Protein AF-A0A955TRZ7-F1 (afdb_monomer_lite)

Secondary structure (DSSP, 8-state):
-EEEEEE-SBTTB-TT-EEEES--SS-----STTSSHHHHHHHHH-GGG-TT-EEEEGGG-PPPP---SHHHHHHHS-S----TT----GGGHHHHHHHHHHHHHHHHHHHHHHHHHHHHH-TTSS-HHHHHHHHHHHHHHHHHHHHHHTTGGGGGGGTTTTT-HHHHHHHHHHHHHH--PPP--HHHHHHHHHHHHS----PPPPPP----HHHHHHTT-GGGTS-----SSSTTHHHHHHHT-HHHHHHHHHHHHHTTSB-TTT-PBPPHHHHHHHHHHS-HHHHHHHHHHHHHHHHHHHHHHHHHHHHTSHHHHT-TTS-HHHHHHHHHHHHHHHHHHHHHHHHHHH-TTS-------HHHHHHHHHHHHHHHHHHHHHHHHHHHHHHHHHHHHHHHHHHHHHHTHHHHHHHHHHHHHHHHHHHHHHHHHHHHHHHHHHHHHHHHHHHHHHT--HHHHHHHHHHHHHTT--S-------SS-----------------------

Structure (mmCIF, N/CA/C/O backbone):
data_AF-A0A955TRZ7-F1
#
_entry.id   AF-A0A955TRZ7-F1
#
loop_
_atom_site.group_PDB
_atom_site.id
_atom_site.type_symbol
_atom_site.label_atom_id
_atom_site.label_alt_id
_atom_site.label_comp_id
_atom_site.label_asym_id
_atom_site.label_entity_id
_atom_site.label_seq_id
_atom_site.pdbx_PDB_ins_code
_atom_site.Cartn_x
_atom_site.Cartn_y
_atom_site.Cartn_z
_atom_site.occupancy
_atom_site.B_iso_or_equiv
_atom_site.auth_seq_id
_atom_site.auth_comp_id
_atom_site.auth_asym_id
_atom_site.auth_atom_id
_atom_site.pdbx_PDB_model_num
ATOM 1 N N . MET A 1 1 ? -66.554 44.560 77.659 1.00 81.31 1 MET A N 1
ATOM 2 C CA . MET A 1 1 ? -65.644 44.324 78.811 1.00 81.31 1 MET A CA 1
ATOM 3 C C . MET A 1 1 ? -66.049 43.013 79.473 1.00 81.31 1 MET A C 1
ATOM 5 O O . MET A 1 1 ? -67.220 42.679 79.379 1.00 81.31 1 MET A O 1
ATOM 9 N N . ILE A 1 2 ? -65.137 42.260 80.090 1.00 87.06 2 ILE A N 1
ATOM 10 C CA . ILE A 1 2 ? -65.492 41.028 80.819 1.00 87.06 2 ILE A CA 1
ATOM 11 C C . ILE A 1 2 ? -66.066 41.406 82.191 1.00 87.06 2 ILE A C 1
ATOM 13 O O . ILE A 1 2 ? -65.431 42.160 82.923 1.00 87.06 2 ILE A O 1
ATOM 17 N N . GLU A 1 3 ? -67.240 40.884 82.539 1.00 87.19 3 GLU A N 1
ATOM 18 C CA . GLU A 1 3 ? -67.910 41.137 83.825 1.00 87.19 3 GLU A CA 1
ATOM 19 C C . GLU A 1 3 ? -67.638 40.033 84.849 1.00 87.19 3 GLU A C 1
ATOM 21 O O . GLU A 1 3 ? -67.460 40.303 86.043 1.00 87.19 3 GLU A O 1
ATOM 26 N N . ALA A 1 4 ? -67.586 38.784 84.385 1.00 89.44 4 ALA A N 1
ATOM 27 C CA . ALA A 1 4 ? -67.310 37.632 85.226 1.00 89.44 4 ALA A CA 1
ATOM 28 C C . ALA A 1 4 ? -66.632 36.504 84.445 1.00 89.44 4 ALA A C 1
ATOM 30 O O . ALA A 1 4 ? -66.808 36.368 83.236 1.00 89.44 4 ALA A O 1
ATOM 31 N N . ILE A 1 5 ? -65.878 35.676 85.162 1.00 90.94 5 ILE A N 1
ATOM 32 C CA . ILE A 1 5 ? -65.254 34.460 84.645 1.00 90.94 5 ILE A CA 1
ATOM 33 C C . ILE A 1 5 ? -65.573 33.331 85.622 1.00 90.94 5 ILE A C 1
ATOM 35 O O . ILE A 1 5 ? -65.234 33.406 86.806 1.00 90.94 5 ILE A O 1
ATOM 39 N N . HIS A 1 6 ? -66.243 32.296 85.134 1.00 91.06 6 HIS A N 1
ATOM 40 C CA . HIS A 1 6 ? -66.480 31.053 85.850 1.00 91.06 6 HIS A CA 1
ATOM 41 C C . HIS A 1 6 ? -65.476 29.997 85.389 1.00 91.06 6 HIS A C 1
ATOM 43 O O . HIS A 1 6 ? -65.303 29.790 84.190 1.00 91.06 6 HIS A O 1
ATOM 49 N N . LEU A 1 7 ? -64.802 29.366 86.348 1.00 90.56 7 LEU A N 1
ATOM 50 C CA . LEU A 1 7 ? -63.746 28.384 86.119 1.00 90.56 7 LEU A CA 1
ATOM 51 C C . LEU A 1 7 ? -64.079 27.120 86.905 1.00 90.56 7 LEU A C 1
ATOM 53 O O . LEU A 1 7 ? -64.078 27.164 88.136 1.00 90.56 7 LEU A O 1
ATOM 57 N N . ALA A 1 8 ? -64.338 26.012 86.221 1.00 89.62 8 ALA A N 1
ATOM 58 C CA . ALA A 1 8 ? -64.601 24.714 86.833 1.00 89.62 8 ALA A CA 1
ATOM 59 C C . ALA A 1 8 ? -63.941 23.598 86.016 1.00 89.62 8 ALA A C 1
ATOM 61 O O . ALA A 1 8 ? -63.762 23.741 84.809 1.00 89.62 8 ALA A O 1
ATOM 62 N N . ASN A 1 9 ? -63.567 22.510 86.699 1.00 86.06 9 ASN A N 1
ATOM 63 C CA . ASN A 1 9 ? -62.976 21.297 86.111 1.00 86.06 9 ASN A CA 1
ATOM 64 C C . ASN A 1 9 ? -61.745 21.515 85.208 1.00 86.06 9 ASN A C 1
ATOM 66 O O . ASN A 1 9 ? -61.459 20.682 84.354 1.00 86.06 9 ASN A O 1
ATOM 70 N N . GLU A 1 10 ? -60.981 22.591 85.413 1.00 83.88 10 GLU A N 1
ATOM 71 C CA . GLU A 1 10 ? -59.837 22.925 84.564 1.00 83.88 10 GLU A CA 1
ATOM 72 C C . GLU A 1 10 ? -58.626 23.376 85.396 1.00 83.88 10 GLU A C 1
ATOM 74 O O . GLU A 1 10 ? -58.708 24.264 86.252 1.00 83.88 10 GLU A O 1
ATOM 79 N N . GLY A 1 11 ? -57.465 22.770 85.135 1.00 83.44 11 GLY A N 1
ATOM 80 C CA . GLY A 1 11 ? -56.214 23.037 85.843 1.00 83.44 11 GLY A CA 1
ATOM 81 C C . GLY A 1 11 ? -56.328 22.933 87.371 1.00 83.44 11 GLY A C 1
ATOM 82 O O . GLY A 1 11 ? -56.433 21.846 87.929 1.00 83.44 11 GLY A O 1
ATOM 83 N N . ALA A 1 12 ? -56.245 24.081 88.053 1.00 81.00 12 ALA A N 1
ATOM 84 C CA . ALA A 1 12 ? -56.299 24.181 89.516 1.00 81.00 12 ALA A CA 1
ATOM 85 C C . ALA A 1 12 ? -57.726 24.362 90.078 1.00 81.00 12 ALA A C 1
ATOM 87 O O . ALA A 1 12 ? -57.891 24.476 91.294 1.00 81.00 12 ALA A O 1
ATOM 88 N N . TYR A 1 13 ? -58.749 24.426 89.219 1.00 87.56 13 TYR A N 1
ATOM 89 C CA . TYR A 1 13 ? -60.141 24.669 89.601 1.00 87.56 13 TYR A CA 1
ATOM 90 C C . TYR A 1 13 ? -60.931 23.354 89.627 1.00 87.56 13 TYR A C 1
ATOM 92 O O . TYR A 1 13 ? -60.961 22.619 88.644 1.00 87.56 13 TYR A O 1
ATOM 100 N N . ASN A 1 14 ? -61.566 23.045 90.762 1.00 85.38 14 ASN A N 1
ATOM 101 C CA . ASN A 1 14 ? -62.320 21.801 90.961 1.00 85.38 14 ASN A CA 1
ATOM 102 C C . ASN A 1 14 ? -63.777 21.903 90.462 1.00 85.38 14 ASN A C 1
ATOM 104 O O . ASN A 1 14 ? -64.226 22.960 90.020 1.00 85.38 14 ASN A O 1
ATOM 108 N N . ALA A 1 15 ? -64.536 20.811 90.598 1.00 83.38 15 ALA A N 1
ATOM 109 C CA . ALA A 1 15 ? -65.931 20.715 90.157 1.00 83.38 15 ALA A CA 1
ATOM 110 C C . ALA A 1 15 ? -66.912 21.661 90.867 1.00 83.38 15 ALA A C 1
ATOM 112 O O . ALA A 1 15 ? -67.995 21.909 90.348 1.00 83.38 15 ALA A O 1
ATOM 113 N N . LYS A 1 16 ? -66.565 22.207 92.044 1.00 82.94 16 LYS A N 1
ATOM 114 C CA . LYS A 1 16 ? -67.412 23.228 92.688 1.00 82.94 16 LYS A CA 1
ATOM 115 C C . LYS A 1 16 ? -67.380 24.554 91.923 1.00 82.94 16 LYS A C 1
ATOM 117 O O . LYS A 1 16 ? -68.315 25.338 92.049 1.00 82.94 16 LYS A O 1
ATOM 122 N N . GLY A 1 17 ? -66.320 24.779 91.147 1.00 83.81 17 GLY A N 1
ATOM 123 C CA . GLY A 1 17 ? -66.108 25.980 90.360 1.00 83.81 17 GLY A CA 1
ATOM 124 C C . GLY A 1 17 ? -65.760 27.212 91.199 1.00 83.81 17 GLY A C 1
ATOM 125 O O . GLY A 1 17 ? -66.157 27.362 92.355 1.00 83.81 17 GLY A O 1
ATOM 126 N N . THR A 1 18 ? -65.021 28.132 90.590 1.00 88.69 18 THR A N 1
ATOM 127 C CA . THR A 1 18 ? -64.683 29.440 91.157 1.00 88.69 18 THR A CA 1
ATOM 128 C C . THR A 1 18 ? -65.186 30.528 90.223 1.00 88.69 18 THR A C 1
ATOM 130 O O . THR A 1 18 ? -64.963 30.476 89.015 1.00 88.69 18 THR A O 1
ATOM 133 N N . ARG A 1 19 ? -65.858 31.543 90.777 1.00 89.06 19 ARG A N 1
ATOM 134 C CA . ARG A 1 19 ? -66.384 32.676 90.007 1.00 89.06 19 ARG A CA 1
ATOM 135 C C . ARG A 1 19 ? -65.645 33.968 90.344 1.00 89.06 19 ARG A C 1
ATOM 137 O O . ARG A 1 19 ? -65.850 34.554 91.406 1.00 89.06 19 ARG A O 1
ATOM 144 N N . LEU A 1 20 ? -64.837 34.440 89.402 1.00 89.38 20 LEU A N 1
ATOM 145 C CA . LEU A 1 20 ? -64.267 35.785 89.403 1.00 89.38 20 LEU A CA 1
ATOM 146 C C . LEU A 1 20 ? -65.355 36.758 88.936 1.00 89.38 20 LEU A C 1
ATOM 148 O O . LEU A 1 20 ? -65.874 36.612 87.835 1.00 89.38 20 LEU A O 1
ATOM 152 N N . HIS A 1 21 ? -65.734 37.719 89.770 1.00 89.00 21 HIS A N 1
ATOM 153 C CA . HIS A 1 21 ? -66.773 38.709 89.477 1.00 89.00 21 HIS A CA 1
ATOM 154 C C . HIS A 1 21 ? -66.345 40.088 89.992 1.00 89.00 21 HIS A C 1
ATOM 156 O O . HIS A 1 21 ? -65.416 40.186 90.793 1.00 89.00 21 HIS A O 1
ATOM 162 N N . GLY A 1 22 ? -67.003 41.153 89.524 1.00 85.12 22 GLY A N 1
ATOM 163 C CA . GLY A 1 22 ? -66.659 42.528 89.911 1.00 85.12 22 GLY A CA 1
ATOM 164 C C . GLY A 1 22 ? -65.375 43.048 89.254 1.00 85.12 22 GLY A C 1
ATOM 165 O O . GLY A 1 22 ? -64.646 43.837 89.857 1.00 85.12 22 GLY A O 1
ATOM 166 N N . LEU A 1 23 ? -65.080 42.583 88.036 1.00 87.94 23 LEU A N 1
ATOM 167 C CA . LEU A 1 23 ? -63.888 42.966 87.281 1.00 87.94 23 LEU A CA 1
ATOM 168 C C . LEU A 1 23 ? -63.947 44.439 86.847 1.00 87.94 23 LEU A C 1
ATOM 170 O O . LEU A 1 23 ? -64.990 44.946 86.437 1.00 87.94 23 LEU A O 1
ATOM 174 N N . LYS A 1 24 ? -62.803 45.126 86.923 1.00 87.00 24 LYS A N 1
ATOM 175 C CA . LYS A 1 24 ? -62.615 46.506 86.444 1.00 87.00 24 LYS A CA 1
ATOM 176 C C . LYS A 1 24 ? -61.872 46.519 85.103 1.00 87.00 24 LYS A C 1
ATOM 178 O O . LYS A 1 24 ? -61.485 45.473 84.594 1.00 87.00 24 LYS A O 1
ATOM 183 N N . ALA A 1 25 ? -61.620 47.700 84.534 1.00 83.75 25 ALA A N 1
ATOM 184 C CA . ALA A 1 25 ? -60.818 47.832 83.311 1.00 83.75 25 ALA A CA 1
ATOM 185 C C . ALA A 1 25 ? -59.393 47.262 83.453 1.00 83.75 25 ALA A C 1
ATOM 187 O O . ALA A 1 25 ? -58.840 46.731 82.495 1.00 83.75 25 ALA A O 1
ATOM 188 N N . LEU A 1 26 ? -58.824 47.340 84.660 1.00 85.62 26 LEU A N 1
ATOM 189 C CA . LEU A 1 26 ? -57.527 46.775 85.009 1.00 85.62 26 LEU A CA 1
ATOM 190 C C . LEU A 1 26 ? -57.687 45.882 86.238 1.00 85.62 26 LEU A C 1
ATOM 192 O O . LEU A 1 26 ? -58.174 46.333 87.275 1.00 85.62 26 LEU A O 1
ATOM 196 N N . ASN A 1 27 ? -57.265 44.625 86.116 1.00 86.69 27 ASN A N 1
ATOM 197 C CA . ASN A 1 27 ? -57.320 43.643 87.194 1.00 86.69 27 ASN A CA 1
ATOM 198 C C . ASN A 1 27 ? -55.944 43.011 87.371 1.00 86.69 27 ASN A C 1
ATOM 200 O O . ASN A 1 27 ? -55.302 42.628 86.394 1.00 86.69 27 ASN A O 1
ATOM 204 N N . PHE A 1 28 ? -55.525 42.855 88.622 1.00 88.12 28 PHE A N 1
ATOM 205 C CA . PHE A 1 28 ? -54.310 42.132 88.974 1.00 88.12 28 PHE A CA 1
ATOM 206 C C . PHE A 1 28 ? -54.700 40.807 89.623 1.00 88.12 28 PHE A C 1
ATOM 208 O O . PHE A 1 28 ? -55.299 40.791 90.696 1.00 88.12 28 PHE A O 1
ATOM 215 N N . VAL A 1 29 ? -54.361 39.696 88.971 1.00 85.50 29 VAL A N 1
ATOM 216 C CA . VAL A 1 29 ? -54.586 38.342 89.492 1.00 85.50 29 VAL A CA 1
ATOM 217 C C . VAL A 1 29 ? -53.232 37.741 89.846 1.00 85.50 29 VAL A C 1
ATOM 219 O O . VAL A 1 29 ? -52.403 37.496 88.971 1.00 85.50 29 VAL A O 1
ATOM 222 N N . PHE A 1 30 ? -52.993 37.506 91.133 1.00 86.06 30 PHE A N 1
ATOM 223 C CA . PHE A 1 30 ? -51.729 36.979 91.643 1.00 86.06 30 PHE A CA 1
ATOM 224 C C . PHE A 1 30 ? -51.965 35.776 92.560 1.00 86.06 30 PHE A C 1
ATOM 226 O O . PHE A 1 30 ? -53.050 35.569 93.091 1.00 86.06 30 PHE A O 1
ATOM 233 N N . GLY A 1 31 ? -50.936 34.948 92.708 1.00 84.62 31 GLY A N 1
ATOM 234 C CA . GLY A 1 31 ? -50.974 33.719 93.496 1.00 84.62 31 GLY A CA 1
ATOM 235 C C . GLY A 1 31 ? -49.700 32.898 93.288 1.00 84.62 31 GLY A C 1
ATOM 236 O O . GLY A 1 31 ? -48.932 33.205 92.368 1.00 84.62 31 GLY A O 1
ATOM 237 N N . PRO A 1 32 ? -49.452 31.858 94.097 1.00 86.31 32 PRO A N 1
ATOM 238 C CA . PRO A 1 32 ? -48.272 31.001 93.968 1.00 86.31 32 PRO A CA 1
ATOM 239 C C . PRO A 1 32 ? -48.254 30.205 92.651 1.00 86.31 32 PRO A C 1
ATOM 241 O O . PRO A 1 32 ? -49.242 30.137 91.913 1.00 86.31 32 PRO A O 1
ATOM 244 N N . ASN A 1 33 ? -47.112 29.610 92.304 1.00 80.69 33 ASN A N 1
ATOM 245 C CA . ASN A 1 33 ? -47.030 28.716 91.145 1.00 80.69 33 ASN A CA 1
ATOM 246 C C . ASN A 1 33 ? -47.995 27.536 91.323 1.00 80.69 33 ASN A C 1
ATOM 248 O O . ASN A 1 33 ? -48.116 26.992 92.414 1.00 80.69 33 ASN A O 1
ATOM 252 N N . GLY A 1 34 ? -48.728 27.188 90.264 1.00 78.75 34 GLY A N 1
ATOM 253 C CA . GLY A 1 34 ? -49.796 26.183 90.330 1.00 78.75 34 GLY A CA 1
ATOM 254 C C . GLY A 1 34 ? -51.172 26.720 90.743 1.00 78.75 34 GLY A C 1
ATOM 255 O O . GLY A 1 34 ? -52.147 25.996 90.622 1.00 78.75 34 GLY A O 1
ATOM 256 N N . SER A 1 35 ? -51.309 27.999 91.118 1.00 82.88 35 SER A N 1
ATOM 257 C CA . SER A 1 35 ? -52.602 28.591 91.514 1.00 82.88 35 SER A CA 1
ATOM 258 C C . SER A 1 35 ? -53.610 28.819 90.369 1.00 82.88 35 SER A C 1
ATOM 260 O O . SER A 1 35 ? -54.601 29.512 90.569 1.00 82.88 35 SER A O 1
ATOM 262 N N . GLY A 1 36 ? -53.332 28.348 89.149 1.00 84.88 36 GLY A N 1
ATOM 263 C CA . GLY A 1 36 ? -54.246 28.488 88.004 1.00 84.88 36 GLY A CA 1
ATOM 264 C C . GLY A 1 36 ? -54.185 29.809 87.220 1.00 84.88 36 GLY A C 1
ATOM 265 O O . GLY A 1 36 ? -54.995 30.003 86.324 1.00 84.88 36 GLY A O 1
ATOM 266 N N . LYS A 1 37 ? -53.218 30.711 87.461 1.00 88.75 37 LYS A N 1
ATOM 267 C CA . LYS A 1 37 ? -53.125 32.012 86.740 1.00 88.75 37 LYS A CA 1
ATOM 268 C C . LYS A 1 37 ? -53.103 31.872 85.211 1.00 88.75 37 LYS A C 1
ATOM 270 O O . LYS A 1 37 ? -53.820 32.574 84.510 1.00 88.75 37 LYS A O 1
ATOM 275 N N . THR A 1 38 ? -52.280 30.959 84.693 1.00 85.81 38 THR A N 1
ATOM 276 C CA . THR A 1 38 ? -52.197 30.688 83.248 1.00 85.81 38 THR A CA 1
ATOM 277 C C . THR A 1 38 ? -53.470 30.027 82.727 1.00 85.81 38 THR A C 1
ATOM 279 O O . THR A 1 38 ? -53.844 30.241 81.583 1.00 85.81 38 THR A O 1
ATOM 282 N N . THR A 1 39 ? -54.168 29.259 83.563 1.00 87.62 39 THR A N 1
ATOM 283 C CA . THR A 1 39 ? -55.463 28.671 83.211 1.00 87.62 39 THR A CA 1
ATOM 284 C C . THR A 1 39 ? -56.506 29.756 82.968 1.00 87.62 39 THR A C 1
ATOM 286 O O . THR A 1 39 ? -57.205 29.693 81.965 1.00 87.62 39 THR A O 1
ATOM 289 N N . VAL A 1 40 ? -56.541 30.806 83.800 1.00 88.75 40 VAL A N 1
ATOM 290 C CA . VAL A 1 40 ? -57.422 31.965 83.567 1.00 88.75 40 VAL A CA 1
ATOM 291 C C . VAL A 1 40 ? -57.167 32.571 82.188 1.00 88.75 40 VAL A C 1
ATOM 293 O O . VAL A 1 40 ? -58.110 32.803 81.438 1.00 88.75 40 VAL A O 1
ATOM 296 N N . SER A 1 41 ? -55.900 32.798 81.824 1.00 89.50 41 SER A N 1
ATOM 297 C CA . SER A 1 41 ? -55.583 33.395 80.524 1.00 89.50 41 SER A CA 1
ATOM 298 C C . SER A 1 41 ? -55.912 32.473 79.348 1.00 89.50 41 SER A C 1
ATOM 300 O O . SER A 1 41 ? -56.385 32.962 78.332 1.00 89.50 41 SER A O 1
ATOM 302 N N . ARG A 1 42 ? -55.752 31.153 79.494 1.00 89.19 42 ARG A N 1
ATOM 303 C CA . ARG A 1 42 ? -56.148 30.159 78.479 1.00 89.19 42 ARG A CA 1
ATOM 304 C C . ARG A 1 42 ? -57.657 30.084 78.261 1.00 89.19 42 ARG A C 1
ATOM 306 O O . ARG A 1 42 ? -58.096 30.020 77.120 1.00 89.19 42 ARG A O 1
ATOM 313 N N . VAL A 1 43 ? -58.439 30.124 79.338 1.00 88.25 43 VAL A N 1
ATOM 314 C CA . VAL A 1 43 ? -59.907 30.139 79.254 1.00 88.25 43 VAL A CA 1
ATOM 315 C C . VAL A 1 43 ? -60.398 31.428 78.593 1.00 88.25 43 VAL A C 1
ATOM 317 O O . VAL A 1 43 ? -61.344 31.388 77.816 1.00 88.25 43 VAL A O 1
ATOM 320 N N . ILE A 1 44 ? -59.739 32.566 78.847 1.00 88.12 44 ILE A N 1
ATOM 321 C CA . ILE A 1 44 ? -60.043 33.825 78.147 1.00 88.12 44 ILE A CA 1
ATOM 322 C C . ILE A 1 44 ? -59.681 33.736 76.656 1.00 88.12 44 ILE A C 1
ATOM 324 O O . ILE A 1 44 ? -60.425 34.260 75.834 1.00 88.12 44 ILE A O 1
ATOM 328 N N . ASP A 1 45 ? -58.562 33.095 76.306 1.00 86.56 45 ASP A N 1
ATOM 329 C CA . ASP A 1 45 ? -58.092 32.975 74.917 1.00 86.56 45 ASP A CA 1
ATOM 330 C C . ASP A 1 45 ? -58.991 32.074 74.053 1.00 86.56 45 ASP A C 1
ATOM 332 O O . ASP A 1 45 ? -59.141 32.311 72.859 1.00 86.56 45 ASP A O 1
ATOM 336 N N . GLY A 1 46 ? -59.612 31.052 74.653 1.00 82.94 46 GLY A N 1
ATOM 337 C CA . GLY A 1 46 ? -60.405 30.063 73.923 1.00 82.94 46 GLY A CA 1
ATOM 338 C C . GLY A 1 46 ? -61.455 29.373 74.783 1.00 82.94 46 GLY A C 1
ATOM 339 O O . GLY A 1 46 ? -61.372 28.165 74.992 1.00 82.94 46 GLY A O 1
ATOM 340 N N . VAL A 1 47 ? -62.448 30.127 75.269 1.00 80.25 47 VAL A N 1
ATOM 341 C CA . VAL A 1 47 ? -63.511 29.627 76.168 1.00 80.25 47 VAL A CA 1
ATOM 342 C C . VAL A 1 47 ? -64.245 28.400 75.615 1.00 80.25 47 VAL A C 1
ATOM 344 O O . VAL A 1 47 ? -64.601 27.510 76.376 1.00 80.25 47 VAL A O 1
ATOM 347 N N . GLU A 1 48 ? -64.400 28.300 74.293 1.00 79.44 48 GLU A N 1
ATOM 348 C CA . GLU A 1 48 ? -65.070 27.178 73.618 1.00 79.44 48 GLU A CA 1
ATOM 349 C C . GLU A 1 48 ? -64.387 25.826 73.866 1.00 79.44 48 GLU A C 1
ATOM 351 O O . GLU A 1 48 ? -65.035 24.784 73.822 1.00 79.44 48 GLU A O 1
ATOM 356 N N . SER A 1 49 ? -63.083 25.831 74.157 1.00 84.19 49 SER A N 1
ATOM 357 C CA . SER A 1 49 ? -62.324 24.616 74.470 1.00 84.19 49 SER A CA 1
ATOM 358 C C . SER A 1 49 ? -62.512 24.133 75.914 1.00 84.19 49 SER A C 1
ATOM 360 O O . SER A 1 49 ? -61.989 23.079 76.265 1.00 84.19 49 SER A O 1
ATOM 362 N N . TYR A 1 50 ? -63.246 24.878 76.748 1.00 86.94 50 TYR A N 1
ATOM 363 C CA . TYR A 1 50 ? -63.429 24.601 78.175 1.00 86.94 50 TYR A CA 1
ATOM 364 C C . TYR A 1 50 ? -64.930 24.571 78.525 1.00 86.94 50 TYR A C 1
ATOM 366 O O . TYR A 1 50 ? -65.472 25.585 78.964 1.00 86.94 50 TYR A O 1
ATOM 374 N N . PRO A 1 51 ? -65.614 23.421 78.355 1.00 84.38 51 PRO A N 1
ATOM 375 C CA . PRO A 1 51 ? -67.080 23.322 78.429 1.00 84.38 51 PRO A CA 1
ATOM 376 C C . PRO A 1 51 ? -67.686 23.727 79.778 1.00 84.38 51 PRO A C 1
ATOM 378 O O . PRO A 1 51 ? -68.786 24.270 79.825 1.00 84.38 51 PRO A O 1
ATOM 381 N N . ASP A 1 52 ? -66.955 23.481 80.868 1.00 87.06 52 ASP A N 1
ATOM 382 C CA . ASP A 1 52 ? -67.383 23.788 82.238 1.00 87.06 52 ASP A CA 1
ATOM 383 C C . ASP A 1 52 ? -66.980 25.210 82.683 1.00 87.06 52 ASP A C 1
ATOM 385 O O . ASP A 1 52 ? -67.245 25.628 83.812 1.00 87.06 52 ASP A O 1
ATOM 389 N N . CYS A 1 53 ? -66.320 25.973 81.807 1.00 89.06 53 CYS A N 1
ATOM 390 C CA . CYS A 1 53 ? -65.905 27.348 82.059 1.00 89.06 53 CYS A CA 1
ATOM 391 C C . CYS A 1 53 ? -66.758 28.334 81.252 1.00 89.06 53 CYS A C 1
ATOM 393 O O . CYS A 1 53 ? -67.225 28.045 80.155 1.00 89.06 53 CYS A O 1
ATOM 395 N N . GLN A 1 54 ? -66.940 29.545 81.779 1.00 88.06 54 GLN A N 1
ATOM 396 C CA . GLN A 1 54 ? -67.744 30.570 81.116 1.00 88.06 54 GLN A CA 1
ATOM 397 C C . GLN A 1 54 ? -67.135 31.958 81.297 1.00 88.06 54 GLN A C 1
ATOM 399 O O . GLN A 1 54 ? -66.793 32.357 82.409 1.00 88.06 54 GLN A O 1
ATOM 404 N N . VAL A 1 55 ? -67.057 32.729 80.212 1.00 89.00 55 VAL A N 1
ATOM 405 C CA . VAL A 1 55 ? -66.671 34.146 80.240 1.00 89.00 55 VAL A CA 1
ATOM 406 C C . VAL A 1 55 ? -67.909 34.988 79.949 1.00 89.00 55 VAL A C 1
ATOM 408 O O . VAL A 1 55 ? -68.498 34.897 78.874 1.00 89.00 55 VAL A O 1
ATOM 411 N N . THR A 1 56 ? -68.323 35.803 80.915 1.00 87.44 56 THR A N 1
ATOM 412 C CA . THR A 1 56 ? -69.477 36.697 80.785 1.00 87.44 56 THR A CA 1
ATOM 413 C C . THR A 1 56 ? -69.013 38.078 80.339 1.00 87.44 56 THR A C 1
ATOM 415 O O . THR A 1 56 ? -68.207 38.720 81.016 1.00 87.44 56 THR A O 1
ATOM 418 N N . TRP A 1 57 ? -69.539 38.548 79.210 1.00 86.75 57 TRP A N 1
ATOM 419 C CA . TRP A 1 57 ? -69.215 39.845 78.618 1.00 86.75 57 TRP A CA 1
ATOM 420 C C . TRP A 1 57 ? -70.326 40.866 78.862 1.00 86.75 57 TRP A C 1
ATOM 422 O O . TRP A 1 57 ? -71.507 40.547 78.735 1.00 86.75 57 TRP A O 1
ATOM 432 N N . ALA A 1 58 ? -69.939 42.111 79.137 1.00 80.12 58 ALA A N 1
ATOM 433 C CA . ALA A 1 58 ? -70.853 43.240 79.256 1.00 80.12 58 ALA A CA 1
ATOM 434 C C . ALA A 1 58 ? -71.668 43.407 77.969 1.00 80.12 58 ALA A C 1
ATOM 436 O O . ALA A 1 58 ? -71.100 43.546 76.883 1.00 80.12 58 ALA A O 1
ATOM 437 N N . GLY A 1 59 ? -72.995 43.378 78.098 1.00 75.81 59 GLY A N 1
ATOM 438 C CA . GLY A 1 59 ? -73.921 43.460 76.965 1.00 75.81 59 GLY A CA 1
ATOM 439 C C . GLY A 1 59 ? -73.951 42.219 76.064 1.00 75.81 59 GLY A C 1
ATOM 440 O O . GLY A 1 59 ? -74.487 42.299 74.966 1.00 75.81 59 GLY A O 1
ATOM 441 N N . GLY A 1 60 ? -73.369 41.090 76.492 1.00 75.62 60 GLY A N 1
ATOM 442 C CA . GLY A 1 60 ? -73.425 39.814 75.768 1.00 75.62 60 GLY A CA 1
ATOM 443 C C . GLY A 1 60 ? -72.543 39.718 74.519 1.00 75.62 60 GLY A C 1
ATOM 444 O O . GLY A 1 60 ? -72.548 38.677 73.873 1.00 75.62 60 GLY A O 1
ATOM 445 N N . ASN A 1 61 ? -71.765 40.757 74.197 1.00 77.81 61 ASN A N 1
ATOM 446 C CA . ASN A 1 61 ? -70.913 40.801 73.007 1.00 77.81 61 ASN A CA 1
ATOM 447 C C . ASN A 1 61 ? -69.442 40.533 73.375 1.00 77.81 61 ASN A C 1
ATOM 449 O O . ASN A 1 61 ? -68.824 41.375 74.043 1.00 77.81 61 ASN A O 1
ATOM 453 N N . PRO A 1 62 ? -68.857 39.397 72.946 1.00 80.50 62 PRO A N 1
ATOM 454 C CA . PRO A 1 62 ? -67.427 39.150 73.083 1.00 80.50 62 PRO A CA 1
ATOM 455 C C . PRO A 1 62 ? -66.605 40.228 72.371 1.00 80.50 62 PRO A C 1
ATOM 457 O O . PRO A 1 62 ? -66.928 40.634 71.256 1.00 80.50 62 PRO A O 1
ATOM 460 N N . LEU A 1 63 ? -65.538 40.695 73.019 1.00 81.12 63 LEU A N 1
ATOM 461 C CA . LEU A 1 63 ? -64.541 41.560 72.384 1.00 81.12 63 LEU A CA 1
ATOM 462 C C . LEU A 1 63 ? -63.344 40.722 71.945 1.00 81.12 63 LEU A C 1
ATOM 464 O O . LEU A 1 63 ? -63.114 39.642 72.485 1.00 81.12 63 LEU A O 1
ATOM 468 N N . GLU A 1 64 ? -62.551 41.249 71.012 1.00 80.25 64 GLU A N 1
ATOM 469 C CA . GLU A 1 64 ? -61.297 40.616 70.613 1.00 80.25 64 GLU A CA 1
ATOM 470 C C . GLU A 1 64 ? -60.376 40.422 71.830 1.00 80.25 64 GLU A C 1
ATOM 472 O O . GLU A 1 64 ? -59.960 41.378 72.493 1.00 80.25 64 GLU A O 1
ATOM 477 N N . THR A 1 65 ? -60.059 39.165 72.126 1.00 81.75 65 THR A N 1
ATOM 478 C CA . THR A 1 65 ? -59.171 38.769 73.215 1.00 81.75 65 THR A CA 1
ATOM 479 C C . THR A 1 65 ? -57.736 38.697 72.716 1.00 81.75 65 THR A C 1
ATOM 481 O O . THR A 1 65 ? -57.408 37.958 71.792 1.00 81.75 65 THR A O 1
ATOM 484 N N . ARG A 1 66 ? -56.843 39.466 73.344 1.00 81.56 66 ARG A N 1
ATOM 485 C CA . ARG A 1 66 ? -55.397 39.396 73.099 1.00 81.56 66 ARG A CA 1
ATOM 486 C C . ARG A 1 66 ? -54.717 38.830 74.336 1.00 81.56 66 ARG A C 1
ATOM 488 O O . ARG A 1 66 ? -54.545 39.537 75.329 1.00 81.56 66 ARG A O 1
ATOM 495 N N . VAL A 1 67 ? -54.343 37.553 74.282 1.00 83.81 67 VAL A N 1
ATOM 496 C CA . VAL A 1 67 ? -53.696 36.864 75.402 1.00 83.81 67 VAL A CA 1
ATOM 497 C C . VAL A 1 67 ? -52.211 36.670 75.124 1.00 83.81 67 VAL A C 1
ATOM 499 O O . VAL A 1 67 ? -51.811 35.961 74.207 1.00 83.81 67 VAL A O 1
ATOM 502 N N . TYR A 1 68 ? -51.376 37.279 75.964 1.00 80.25 68 TYR A N 1
ATOM 503 C CA . TYR A 1 68 ? -49.937 37.037 75.967 1.00 80.25 68 TYR A CA 1
ATOM 504 C C . TYR A 1 68 ? -49.582 36.067 77.098 1.00 80.25 68 TYR A C 1
ATOM 506 O O . TYR A 1 68 ? -49.554 36.434 78.274 1.00 80.25 68 TYR A O 1
ATOM 514 N N . ASN A 1 69 ? -49.348 34.802 76.753 1.00 82.75 69 ASN A N 1
ATOM 515 C CA . ASN A 1 69 ? -48.964 33.752 77.694 1.00 82.75 69 ASN A CA 1
ATOM 516 C C . ASN A 1 69 ? -47.850 32.861 77.104 1.00 82.75 69 ASN A C 1
ATOM 518 O O . ASN A 1 69 ? -47.344 33.101 76.008 1.00 82.75 69 ASN A O 1
ATOM 522 N N . ARG A 1 70 ? -47.447 31.814 77.834 1.00 80.12 70 ARG A N 1
ATOM 523 C CA . ARG A 1 70 ? -46.404 30.877 77.380 1.00 80.12 70 ARG A CA 1
ATOM 524 C C . ARG A 1 70 ? -46.776 30.148 76.082 1.00 80.12 70 ARG A C 1
ATOM 526 O O . ARG A 1 70 ? -45.884 29.828 75.302 1.00 80.12 70 ARG A O 1
ATOM 533 N N . ASP A 1 71 ? -48.060 29.889 75.857 1.00 79.81 71 ASP A N 1
ATOM 534 C CA . ASP A 1 71 ? -48.530 29.176 74.670 1.00 79.81 71 ASP A CA 1
ATOM 535 C C . ASP A 1 71 ? -48.413 30.075 73.424 1.00 79.81 71 ASP A C 1
ATOM 537 O O . ASP A 1 71 ? -47.939 29.614 72.387 1.00 79.81 71 ASP A O 1
ATOM 541 N N . PHE A 1 72 ? -48.700 31.379 73.558 1.00 77.50 72 PHE A N 1
ATOM 542 C CA . PHE A 1 72 ? -48.435 32.387 72.522 1.00 77.50 72 PHE A CA 1
ATOM 543 C C . PHE A 1 72 ? -46.948 32.439 72.143 1.00 77.50 72 PHE A C 1
ATOM 545 O O . PHE A 1 72 ? -46.604 32.393 70.962 1.00 77.50 72 PHE A O 1
ATOM 552 N N . VAL A 1 73 ? -46.052 32.481 73.138 1.00 70.94 73 VAL A N 1
ATOM 553 C CA . VAL A 1 73 ? -44.602 32.510 72.886 1.00 70.94 73 VAL A CA 1
ATOM 554 C C . VAL A 1 73 ? -44.152 31.243 72.157 1.00 70.94 73 VAL A C 1
ATOM 556 O O . VAL A 1 73 ? -43.472 31.344 71.143 1.00 70.94 73 VAL A O 1
ATOM 559 N N . LYS A 1 74 ? -44.587 30.059 72.606 1.00 69.06 74 LYS A N 1
ATOM 560 C CA . LYS A 1 74 ? -44.237 28.782 71.965 1.00 69.06 74 LYS A CA 1
ATOM 561 C C . LYS A 1 74 ? -44.725 28.697 70.514 1.00 69.06 74 LYS A C 1
ATOM 563 O O . LYS A 1 74 ? -44.029 28.145 69.674 1.00 69.06 74 LYS A O 1
ATOM 568 N N . LYS A 1 75 ? -45.914 29.228 70.217 1.00 64.69 75 LYS A N 1
ATOM 569 C CA . LYS A 1 75 ? -46.507 29.186 68.872 1.00 64.69 75 LYS A CA 1
ATOM 570 C C . LYS A 1 75 ? -45.790 30.096 67.868 1.00 64.69 75 LYS A C 1
ATOM 572 O O . LYS A 1 75 ? -45.782 29.792 66.681 1.00 64.69 75 LYS A O 1
ATOM 577 N N . HIS A 1 76 ? -45.234 31.217 68.327 1.00 56.97 76 HIS A N 1
ATOM 578 C CA . HIS A 1 76 ? -44.727 32.271 67.441 1.00 56.97 76 HIS A CA 1
ATOM 579 C C . HIS A 1 76 ? -43.208 32.467 67.479 1.00 56.97 76 HIS A C 1
ATOM 581 O O . HIS A 1 76 ? -42.660 33.086 66.570 1.00 56.97 76 HIS A O 1
ATOM 587 N N . PHE A 1 77 ? -42.529 31.937 68.495 1.00 57.03 77 PHE A N 1
ATOM 588 C CA . PHE A 1 77 ? -41.085 32.040 68.680 1.00 57.03 77 PHE A CA 1
ATOM 589 C C . PHE A 1 77 ? -40.521 30.634 68.864 1.00 57.03 77 PHE A C 1
ATOM 591 O O . PHE A 1 77 ? -40.310 30.171 69.985 1.00 57.03 77 PHE A O 1
ATOM 598 N N . ASP A 1 78 ? -40.341 29.926 67.752 1.00 53.94 78 ASP A N 1
ATOM 599 C CA . ASP A 1 78 ? -39.842 28.557 67.788 1.00 53.94 78 ASP A CA 1
ATOM 600 C C . ASP A 1 78 ? -38.325 28.556 68.047 1.00 53.94 78 ASP A C 1
ATOM 602 O O . ASP A 1 78 ? -37.544 29.124 67.282 1.00 53.94 78 ASP A O 1
ATOM 606 N N . ALA A 1 79 ? -37.902 27.957 69.161 1.00 48.69 79 ALA A N 1
ATOM 607 C CA . ALA A 1 79 ? -36.501 27.897 69.583 1.00 48.69 79 ALA A CA 1
ATOM 608 C C . ALA A 1 79 ? -35.721 26.736 68.927 1.00 48.69 79 ALA A C 1
ATOM 610 O O . ALA A 1 79 ? -34.513 26.624 69.130 1.00 48.69 79 ALA A O 1
ATOM 611 N N . GLU A 1 80 ? -36.384 25.871 68.148 1.00 48.62 80 GLU A N 1
ATOM 612 C CA . GLU A 1 80 ? -35.803 24.620 67.632 1.00 48.62 80 GLU A CA 1
ATOM 613 C C . GLU A 1 80 ? -35.335 24.674 66.165 1.00 48.62 80 GLU A C 1
ATOM 615 O O . GLU A 1 80 ? -34.789 23.693 65.645 1.00 48.62 80 GLU A O 1
ATOM 620 N N . SER A 1 81 ? -35.465 25.810 65.468 1.00 47.78 81 SER A N 1
ATOM 621 C CA . SER A 1 81 ? -34.886 25.951 64.129 1.00 47.78 81 SER A CA 1
ATOM 622 C C . SER A 1 81 ? -33.359 26.075 64.225 1.00 47.78 81 SER A C 1
ATOM 624 O O . SER A 1 81 ? -32.807 27.170 64.293 1.00 47.78 81 SER A O 1
ATOM 626 N N . ASN A 1 82 ? -32.660 24.938 64.184 1.00 43.31 82 ASN A N 1
ATOM 627 C CA . ASN A 1 82 ? -31.194 24.793 64.142 1.00 43.31 82 ASN A CA 1
ATOM 628 C C . ASN A 1 82 ? -30.496 25.461 62.925 1.00 43.31 82 ASN A C 1
ATOM 630 O O . ASN A 1 82 ? -29.338 25.166 62.624 1.00 43.31 82 ASN A O 1
ATOM 634 N N . ILE A 1 83 ? -31.162 26.370 62.209 1.00 45.41 83 ILE A N 1
ATOM 635 C CA . ILE A 1 83 ? -30.542 27.200 61.178 1.00 45.41 83 ILE A CA 1
ATOM 636 C C . ILE A 1 83 ? -29.849 28.363 61.895 1.00 45.41 83 ILE A C 1
ATOM 638 O O . ILE A 1 83 ? -30.462 29.383 62.209 1.00 45.41 83 ILE A O 1
ATOM 642 N N . LYS A 1 84 ? -28.554 28.194 62.194 1.00 38.31 84 LYS A N 1
ATOM 643 C CA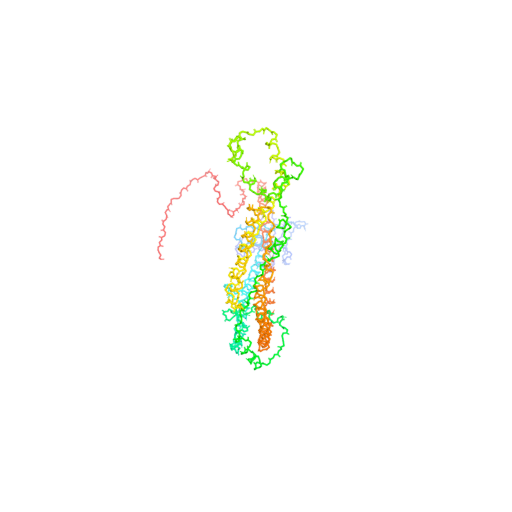 . LYS A 1 84 ? -27.717 29.254 62.778 1.00 38.31 84 LYS A CA 1
ATOM 644 C C . LYS A 1 84 ? -27.863 30.548 61.964 1.00 38.31 84 LYS A C 1
ATOM 646 O O . LYS A 1 84 ? -27.466 30.592 60.805 1.00 38.31 84 LYS A O 1
ATOM 651 N N . GLY A 1 85 ? -28.380 31.603 62.596 1.00 44.09 85 GLY A N 1
ATOM 652 C CA . GLY A 1 85 ? -28.339 32.973 62.073 1.00 44.09 85 GLY A CA 1
ATOM 653 C C . GLY A 1 85 ? -29.630 33.528 61.462 1.00 44.09 85 GLY A C 1
ATOM 654 O O . GLY A 1 85 ? -29.616 34.691 61.069 1.00 44.09 85 GLY A O 1
ATOM 655 N N . ILE A 1 86 ? -30.736 32.775 61.412 1.00 47.78 86 ILE A N 1
ATOM 656 C CA . ILE A 1 86 ? -32.016 33.274 60.877 1.00 47.78 86 ILE A CA 1
ATOM 657 C C . ILE A 1 86 ? -33.085 33.257 61.977 1.00 47.78 86 ILE A C 1
ATOM 659 O O . ILE A 1 86 ? -33.600 32.203 62.332 1.00 47.78 86 ILE A O 1
ATOM 663 N N . TYR A 1 87 ? -33.438 34.436 62.499 1.00 51.34 87 TYR A N 1
ATOM 664 C CA . TYR A 1 87 ? -34.612 34.617 63.360 1.00 51.34 87 TYR A CA 1
ATOM 665 C C . TYR A 1 87 ? -35.817 34.966 62.477 1.00 51.34 87 TYR A C 1
ATOM 667 O O . TYR A 1 87 ? -35.929 36.091 61.989 1.00 51.34 87 TYR A O 1
ATOM 675 N N . THR A 1 88 ? -36.703 34.001 62.226 1.00 50.50 88 THR A N 1
ATOM 676 C CA . THR A 1 88 ? -37.906 34.205 61.405 1.00 50.50 88 THR A CA 1
ATOM 677 C C . THR A 1 88 ? -39.084 34.677 62.257 1.00 50.50 88 THR A C 1
ATOM 679 O O . THR A 1 88 ? -39.535 33.956 63.141 1.00 50.50 88 THR A O 1
ATOM 682 N N . PHE A 1 89 ? -39.620 35.865 61.962 1.00 48.91 89 PHE A N 1
ATOM 683 C CA . PHE A 1 89 ? -40.922 36.312 62.468 1.00 48.91 89 PHE A CA 1
ATOM 684 C C . PHE A 1 89 ? -42.037 35.805 61.539 1.00 48.91 89 PHE A C 1
ATOM 686 O O . PHE A 1 89 ? -41.977 36.049 60.333 1.00 48.91 89 PHE A O 1
ATOM 693 N N . GLY A 1 90 ? -43.052 35.133 62.096 1.00 59.09 90 GLY A N 1
ATOM 694 C CA . GLY A 1 90 ? -44.318 34.821 61.413 1.00 59.09 90 GLY A CA 1
ATOM 695 C C . GLY A 1 90 ? -44.178 34.134 60.044 1.00 59.09 90 GLY A C 1
ATOM 696 O O . GLY A 1 90 ? -43.637 33.035 59.961 1.00 59.09 90 GLY A O 1
ATOM 697 N N . GLU A 1 91 ? -44.667 34.785 58.981 1.00 49.19 91 GLU A N 1
ATOM 698 C CA . GLU A 1 91 ? -44.848 34.282 57.596 1.00 49.19 91 GLU A CA 1
ATOM 699 C C . GLU A 1 91 ? -43.607 33.633 56.932 1.00 49.19 91 GLU A C 1
ATOM 701 O O . GLU A 1 91 ? -43.721 33.001 55.887 1.00 49.19 91 GLU A O 1
ATOM 706 N N . ASN A 1 92 ? -42.418 33.715 57.538 1.00 55.81 92 ASN A N 1
ATOM 707 C CA . ASN A 1 92 ? -41.184 33.094 57.037 1.00 55.81 92 ASN A CA 1
ATOM 708 C C . ASN A 1 92 ? -40.905 31.669 57.566 1.00 55.81 92 ASN A C 1
ATOM 710 O O . ASN A 1 92 ? -39.967 31.023 57.093 1.00 55.81 92 ASN A O 1
ATOM 714 N N . ILE A 1 93 ? -41.695 31.155 58.520 1.00 60.50 93 ILE A N 1
ATOM 715 C CA . ILE A 1 93 ? -41.523 29.794 59.078 1.00 60.50 93 ILE A CA 1
ATOM 716 C C . ILE A 1 93 ? -41.759 28.720 58.000 1.00 60.50 93 ILE A C 1
ATOM 718 O O . ILE A 1 93 ? -41.008 27.746 57.910 1.00 60.50 93 ILE A O 1
ATOM 722 N N . GLU A 1 94 ? -42.753 28.920 57.132 1.00 65.50 94 GLU A N 1
ATOM 723 C CA . GLU A 1 94 ? -43.081 27.981 56.052 1.00 65.50 94 GLU A CA 1
ATOM 724 C C . GLU A 1 94 ? -41.955 27.881 55.010 1.00 65.50 94 GLU A C 1
ATOM 726 O O . GLU A 1 94 ? -41.617 26.788 54.550 1.00 65.50 94 GLU A O 1
ATOM 731 N N . VAL A 1 95 ? -41.305 29.007 54.688 1.00 66.62 95 VAL A N 1
ATOM 732 C CA . VAL A 1 95 ? -40.176 29.047 53.746 1.00 66.62 95 VAL A CA 1
ATOM 733 C C . VAL A 1 95 ? -38.940 28.364 54.343 1.00 66.62 95 VAL A C 1
ATOM 735 O O . VAL A 1 95 ? -38.266 27.602 53.649 1.00 66.62 95 VAL A O 1
ATOM 738 N N . ALA A 1 96 ? -38.671 28.550 55.641 1.00 66.69 96 ALA A N 1
ATOM 739 C CA . ALA A 1 96 ? -37.569 27.876 56.333 1.00 66.69 96 ALA A CA 1
ATOM 740 C C . ALA A 1 96 ? -37.772 26.349 56.404 1.00 66.69 96 ALA A C 1
ATOM 742 O O . ALA A 1 96 ? -36.838 25.581 56.147 1.00 66.69 96 ALA A O 1
ATOM 743 N N . ALA A 1 97 ? -39.001 25.897 56.676 1.00 73.44 97 ALA A N 1
ATOM 744 C CA . ALA A 1 97 ? -39.359 24.480 56.619 1.00 73.44 97 ALA A CA 1
ATOM 745 C C . ALA A 1 97 ? -39.187 23.907 55.199 1.00 73.44 97 ALA A C 1
ATOM 747 O O . ALA A 1 97 ? -38.668 22.797 55.034 1.00 73.44 97 ALA A O 1
ATOM 748 N N . LYS A 1 98 ? -39.543 24.682 54.163 1.00 79.44 98 LYS A N 1
ATOM 749 C CA . LYS A 1 98 ? -39.363 24.287 52.761 1.00 79.44 98 LYS A CA 1
ATOM 750 C C . LYS A 1 98 ? -37.889 24.139 52.379 1.00 79.44 98 LYS A C 1
ATOM 752 O O . LYS A 1 98 ? -37.538 23.131 51.774 1.00 79.44 98 LYS A O 1
ATOM 757 N N . ILE A 1 99 ? -37.019 25.066 52.788 1.00 78.62 99 ILE A N 1
ATOM 758 C CA . ILE A 1 99 ? -35.565 24.973 52.553 1.00 78.62 99 ILE A CA 1
ATOM 759 C C . ILE A 1 99 ? -34.978 23.737 53.237 1.00 78.62 99 ILE A C 1
ATOM 761 O O . ILE A 1 99 ? -34.187 23.022 52.626 1.00 78.62 99 ILE A O 1
ATOM 765 N N . LYS A 1 100 ? -35.382 23.442 54.480 1.00 80.69 100 LYS A N 1
ATOM 766 C CA . LYS A 1 100 ? -34.933 22.235 55.192 1.00 80.69 100 LYS A CA 1
ATOM 767 C C . LYS A 1 100 ? -35.314 20.960 54.432 1.00 80.69 100 LYS A C 1
ATOM 769 O O . LYS A 1 100 ? -34.480 20.072 54.281 1.00 80.69 100 LYS A O 1
ATOM 774 N N . SER A 1 101 ? -36.544 20.888 53.922 1.00 84.81 101 SER A N 1
ATOM 775 C CA . SER A 1 101 ? -37.002 19.764 53.096 1.00 84.81 101 SER A CA 1
ATOM 776 C C . SER A 1 101 ? -36.242 19.668 51.769 1.00 84.81 101 SER A C 1
ATOM 778 O O . SER A 1 101 ? -35.834 18.575 51.384 1.00 84.81 101 SER A O 1
ATOM 780 N N . LEU A 1 102 ? -36.002 20.790 51.084 1.00 85.12 102 LEU A N 1
ATOM 781 C CA . LEU A 1 102 ? -35.250 20.805 49.828 1.00 85.12 102 LEU A CA 1
ATOM 782 C C . LEU A 1 102 ? -33.789 20.377 50.020 1.00 85.12 102 LEU A C 1
ATOM 784 O O . LEU A 1 102 ? -33.292 19.600 49.210 1.00 85.12 102 LEU A O 1
ATOM 788 N N . LYS A 1 103 ? -33.129 20.810 51.104 1.00 82.50 103 LYS A N 1
ATOM 789 C CA . LYS A 1 103 ? -31.766 20.372 51.455 1.00 82.50 103 LYS A CA 1
ATOM 790 C C . LYS A 1 103 ? -31.709 18.874 51.751 1.00 82.50 103 LYS A C 1
ATOM 792 O O . LYS A 1 103 ? -30.859 18.194 51.194 1.00 82.50 103 LYS A O 1
ATOM 797 N N . ALA A 1 104 ? -32.665 18.344 52.518 1.00 87.25 104 ALA A N 1
ATOM 798 C CA . ALA A 1 104 ? -32.756 16.903 52.761 1.00 87.25 104 ALA A CA 1
ATOM 799 C C . ALA A 1 104 ? -32.929 16.100 51.454 1.00 87.25 104 ALA A C 1
ATOM 801 O O . ALA A 1 104 ? -32.264 15.085 51.260 1.00 87.25 104 ALA A O 1
ATOM 802 N N . ASN A 1 105 ? -33.760 16.586 50.525 1.00 87.94 105 ASN A N 1
ATOM 803 C CA . ASN A 1 105 ? -33.935 15.959 49.212 1.00 87.94 105 ASN A CA 1
ATOM 804 C C . ASN A 1 105 ? -32.659 16.045 48.352 1.00 87.94 105 ASN A C 1
ATOM 806 O O . ASN A 1 105 ? -32.327 15.092 47.649 1.00 87.94 105 ASN A O 1
ATOM 810 N N . ALA A 1 106 ? -31.942 17.172 48.392 1.00 81.00 106 ALA A N 1
ATOM 811 C CA . ALA A 1 106 ? -30.673 17.343 47.686 1.00 81.00 106 ALA A CA 1
ATOM 812 C C . ALA A 1 106 ? -29.593 16.391 48.229 1.00 81.00 106 ALA A C 1
ATOM 814 O O . ALA A 1 106 ? -28.886 15.760 47.443 1.00 81.00 106 ALA A O 1
ATOM 815 N N . ASP A 1 107 ? -29.519 16.221 49.551 1.00 82.75 107 ASP A N 1
ATOM 816 C CA . ASP A 1 107 ? -28.619 15.261 50.194 1.00 82.75 107 ASP A CA 1
ATOM 817 C C . ASP A 1 107 ? -28.970 13.815 49.808 1.00 82.75 107 ASP A C 1
ATOM 819 O O . ASP A 1 107 ? -28.079 13.032 49.480 1.00 82.75 107 ASP A O 1
ATOM 823 N N . GLU A 1 108 ? -30.258 13.460 49.740 1.00 90.88 108 GLU A N 1
ATOM 824 C CA . GLU A 1 108 ? -30.694 12.136 49.274 1.00 90.88 108 GLU A CA 1
ATOM 825 C C . GLU A 1 108 ? -30.290 11.875 47.810 1.00 90.88 108 GLU A C 1
ATOM 827 O O . GLU A 1 108 ? -29.795 10.794 47.474 1.00 90.88 108 GLU A O 1
ATOM 832 N N . ILE A 1 109 ? -30.459 12.868 46.927 1.00 87.38 109 ILE A N 1
ATOM 833 C CA . ILE A 1 109 ? -30.017 12.779 45.526 1.00 87.38 109 ILE A CA 1
ATOM 834 C C . ILE A 1 109 ? -28.491 12.639 45.455 1.00 87.38 109 ILE A C 1
ATOM 836 O O . ILE A 1 109 ? -27.989 11.836 44.664 1.00 87.38 109 ILE A O 1
ATOM 840 N N . ARG A 1 110 ? -27.749 13.373 46.293 1.00 83.31 110 ARG A N 1
ATOM 841 C CA . ARG A 1 110 ? -26.283 13.319 46.354 1.00 83.31 110 ARG A CA 1
ATOM 842 C C . ARG A 1 110 ? -25.787 11.937 46.774 1.00 83.31 110 ARG A C 1
ATOM 844 O O . ARG A 1 110 ? -24.893 11.405 46.121 1.00 83.31 110 ARG A O 1
ATOM 851 N N . THR A 1 111 ? -26.397 11.332 47.792 1.00 89.12 111 THR A N 1
ATOM 852 C CA . THR A 1 111 ? -26.072 9.966 48.234 1.00 89.12 111 THR A CA 1
ATOM 853 C C . THR A 1 111 ? -26.310 8.956 47.113 1.00 89.12 111 THR A C 1
ATOM 855 O O . THR A 1 111 ? -25.405 8.199 46.765 1.00 89.12 111 THR A O 1
ATOM 858 N N . LYS A 1 112 ? -27.468 9.021 46.441 1.00 91.06 112 LYS A N 1
ATOM 859 C CA . LYS A 1 112 ? -27.776 8.145 45.295 1.00 91.06 112 LYS A CA 1
ATOM 860 C C . LYS A 1 112 ? -26.814 8.343 44.119 1.00 91.06 112 LYS A C 1
ATOM 862 O O . LYS A 1 112 ? -26.486 7.386 43.423 1.00 91.06 112 LYS A O 1
ATOM 867 N N . LEU A 1 113 ? -26.356 9.571 43.870 1.00 85.94 113 LEU A N 1
ATOM 868 C CA . LEU A 1 113 ? -25.347 9.852 42.844 1.00 85.94 113 LEU A CA 1
ATOM 869 C C . LEU A 1 113 ? -24.004 9.194 43.164 1.00 85.94 113 LEU A C 1
ATOM 871 O O . LEU A 1 113 ? -23.373 8.660 42.254 1.00 85.94 113 LEU A O 1
ATOM 875 N N . VAL A 1 114 ? -23.576 9.222 44.429 1.00 86.88 114 VAL A N 1
ATOM 876 C CA . VAL A 1 114 ? -22.353 8.537 44.874 1.00 86.88 114 VAL A CA 1
ATOM 877 C C . VAL A 1 114 ? -22.493 7.028 44.679 1.00 86.88 114 VAL A C 1
ATOM 879 O O . VAL A 1 114 ? -21.626 6.424 44.060 1.00 86.88 114 VAL A O 1
ATOM 882 N N . GLU A 1 115 ? -23.612 6.426 45.087 1.00 90.31 115 GLU A N 1
ATOM 883 C CA . GLU A 1 115 ? -23.875 4.991 44.889 1.00 90.31 115 GLU A CA 1
ATOM 884 C C . GLU A 1 115 ? -23.840 4.580 43.405 1.00 90.31 115 GLU A C 1
ATOM 886 O O . GLU A 1 115 ? -23.216 3.580 43.034 1.00 90.31 115 GLU A O 1
ATOM 891 N N . LEU A 1 116 ? -24.478 5.368 42.531 1.00 90.00 116 LEU A N 1
ATOM 892 C CA . LEU A 1 116 ? -24.485 5.118 41.087 1.00 90.00 116 LEU A CA 1
ATOM 893 C C . LEU A 1 116 ? -23.087 5.259 40.473 1.00 90.00 116 LEU A C 1
ATOM 895 O O . LEU A 1 116 ? -22.697 4.416 39.664 1.00 90.00 116 LEU A O 1
ATOM 899 N N . LYS A 1 117 ? -22.323 6.288 40.865 1.00 88.38 117 LYS A N 1
ATOM 900 C CA . LYS A 1 117 ? -20.936 6.481 40.412 1.00 88.38 117 LYS A CA 1
ATOM 901 C C . LYS A 1 117 ? -20.028 5.351 40.897 1.00 88.38 117 LYS A C 1
ATOM 903 O O . LYS A 1 117 ? -19.298 4.790 40.087 1.00 88.38 117 LYS A O 1
ATOM 908 N N . ASN A 1 118 ? -20.152 4.934 42.155 1.00 87.94 118 ASN A N 1
ATOM 909 C CA . ASN A 1 118 ? -19.404 3.802 42.702 1.00 87.94 118 ASN A CA 1
ATOM 910 C C . ASN A 1 118 ? -19.743 2.495 41.967 1.00 87.94 118 ASN A C 1
ATOM 912 O O . ASN A 1 118 ? -18.859 1.690 41.692 1.00 87.94 118 ASN A O 1
ATOM 916 N N . THR A 1 119 ? -21.001 2.297 41.568 1.00 89.50 119 THR A N 1
ATOM 917 C CA . THR A 1 119 ? -21.396 1.131 40.756 1.00 89.50 119 THR A CA 1
ATOM 918 C C . THR A 1 119 ? -20.804 1.187 39.339 1.00 89.50 119 THR A C 1
ATOM 920 O O . THR A 1 119 ? -20.410 0.160 38.780 1.00 89.50 119 THR A O 1
ATOM 923 N N . LEU A 1 120 ? -20.731 2.381 38.742 1.00 89.44 120 LEU A N 1
ATOM 924 C CA . LEU A 1 120 ? -20.219 2.585 37.387 1.00 89.44 120 LEU A CA 1
ATOM 925 C C . LEU A 1 120 ? -18.692 2.424 37.306 1.00 89.44 120 LEU A C 1
ATOM 927 O O . LEU A 1 120 ? -18.217 1.662 36.463 1.00 89.44 120 LEU A O 1
ATOM 931 N N . SER A 1 121 ? -17.951 3.120 38.174 1.00 85.62 121 SER A N 1
ATOM 932 C CA . SER A 1 121 ? -16.489 3.276 38.102 1.00 85.62 121 SER A CA 1
ATOM 933 C C . SER A 1 121 ? -15.732 2.835 39.363 1.00 85.62 121 SER A C 1
ATOM 935 O O . SER A 1 121 ? -14.510 2.927 39.396 1.00 85.62 121 SER A O 1
ATOM 937 N N . GLY A 1 122 ? -16.405 2.345 40.408 1.00 84.81 122 GLY A N 1
ATOM 938 C CA . GLY A 1 122 ? -15.781 2.047 41.706 1.00 84.81 122 GLY A CA 1
ATOM 939 C C . GLY A 1 122 ? -15.476 3.302 42.533 1.00 84.81 122 GLY A C 1
ATOM 940 O O . GLY A 1 122 ? -15.533 4.418 42.019 1.00 84.81 122 GLY A O 1
ATOM 941 N N . GLU A 1 123 ? -15.147 3.111 43.814 1.00 77.06 123 GLU A N 1
ATOM 942 C CA . GLU A 1 123 ? -14.821 4.204 44.752 1.00 77.06 123 GLU A CA 1
ATOM 943 C C . GLU A 1 123 ? -13.575 4.999 44.313 1.00 77.06 123 GLU A C 1
ATOM 945 O O . GLU A 1 123 ? -13.561 6.223 44.414 1.00 77.06 123 GLU A O 1
ATOM 950 N N . ASP A 1 124 ? -12.591 4.321 43.711 1.00 77.06 124 ASP A N 1
ATOM 951 C CA . ASP A 1 124 ? -11.325 4.913 43.246 1.00 77.06 124 ASP A CA 1
ATOM 952 C C . ASP A 1 124 ? -11.307 5.249 41.741 1.00 77.06 124 ASP A C 1
ATOM 954 O O . ASP A 1 124 ? -10.237 5.401 41.151 1.00 77.06 124 ASP A O 1
ATOM 958 N N . ALA A 1 125 ? -12.468 5.271 41.073 1.00 74.06 125 ALA A N 1
ATOM 959 C CA . ALA A 1 125 ? -12.597 5.397 39.609 1.00 74.06 125 ALA A CA 1
ATOM 960 C C . ALA A 1 125 ? -11.865 4.311 38.774 1.00 74.06 125 ALA A C 1
ATOM 962 O O . ALA A 1 125 ? -11.788 4.412 37.552 1.00 74.06 125 ALA A O 1
ATOM 963 N N . ASN A 1 126 ? -11.369 3.252 39.424 1.00 74.62 126 ASN A N 1
ATOM 964 C CA . ASN A 1 126 ? -10.638 2.127 38.831 1.00 74.62 126 ASN A CA 1
ATOM 965 C C . ASN A 1 126 ? -11.376 0.785 39.022 1.00 74.62 126 ASN A C 1
ATOM 967 O O . ASN A 1 126 ? -10.750 -0.269 39.162 1.00 74.62 126 ASN A O 1
ATOM 971 N N . GLY A 1 127 ? -12.706 0.810 39.101 1.00 84.88 127 GLY A N 1
ATOM 972 C CA . GLY A 1 127 ? -13.553 -0.335 39.435 1.00 84.88 127 GLY A CA 1
ATOM 973 C C . GLY A 1 127 ? -14.918 -0.317 38.745 1.00 84.88 127 GLY A C 1
ATOM 974 O O . GLY A 1 127 ? -15.099 0.272 37.680 1.00 84.88 127 GLY A O 1
ATOM 975 N N . GLY A 1 128 ? -15.889 -0.998 39.356 1.00 91.06 128 GLY A N 1
ATOM 976 C CA . GLY A 1 128 ? -17.272 -1.040 38.880 1.00 91.06 128 GLY A CA 1
ATOM 977 C C . GLY A 1 128 ? -17.449 -1.719 37.518 1.00 91.06 128 GLY A C 1
ATOM 978 O O . GLY A 1 128 ? -16.614 -2.504 37.059 1.00 91.06 128 GLY A O 1
ATOM 979 N N . LYS A 1 129 ? -18.563 -1.397 36.856 1.00 90.00 129 LYS A N 1
ATOM 980 C CA . LYS A 1 129 ? -18.931 -1.972 35.553 1.00 90.00 129 LYS A CA 1
ATOM 981 C C . LYS A 1 129 ? -17.943 -1.632 34.435 1.00 90.00 129 LYS A C 1
ATOM 983 O O . LYS A 1 129 ? -17.774 -2.440 33.524 1.00 90.00 129 LYS A O 1
ATOM 988 N N . GLN A 1 130 ? -17.273 -0.480 34.502 1.00 89.44 130 GLN A N 1
ATOM 989 C CA . GLN A 1 130 ? -16.242 -0.102 33.529 1.00 89.44 130 GLN A CA 1
ATOM 990 C C . GLN A 1 130 ? -15.028 -1.033 33.595 1.00 89.44 130 GLN A C 1
ATOM 992 O O . GLN A 1 130 ? -14.595 -1.540 32.560 1.00 89.44 130 GLN A O 1
ATOM 997 N N . LYS A 1 131 ? -14.546 -1.350 34.801 1.00 91.94 131 LYS A N 1
ATOM 998 C CA . LYS A 1 131 ? -13.472 -2.332 34.968 1.00 91.94 131 LYS A CA 1
ATOM 999 C C . LYS A 1 131 ? -13.904 -3.739 34.568 1.00 91.94 131 LYS A C 1
ATOM 1001 O O . LYS A 1 131 ? -13.180 -4.383 33.824 1.00 91.94 131 LYS A O 1
ATOM 1006 N N . GLU A 1 132 ? -15.102 -4.186 34.959 1.00 92.44 132 GLU A N 1
ATOM 1007 C CA . GLU A 1 132 ? -15.631 -5.490 34.512 1.00 92.44 132 GLU A CA 1
ATOM 1008 C C . GLU A 1 132 ? -15.618 -5.618 32.977 1.00 92.44 132 GLU A C 1
ATOM 1010 O O . GLU A 1 132 ? -15.304 -6.677 32.430 1.00 92.44 132 GLU A O 1
ATOM 1015 N N . ARG A 1 133 ? -15.939 -4.529 32.268 1.00 92.62 133 ARG A N 1
ATOM 1016 C CA . ARG A 1 133 ? -15.905 -4.466 30.805 1.00 92.62 133 ARG A CA 1
ATOM 1017 C C . ARG A 1 133 ? -14.484 -4.577 30.257 1.00 92.62 133 ARG A C 1
ATOM 1019 O O . ARG A 1 133 ? -14.271 -5.302 29.287 1.00 92.62 133 ARG A O 1
ATOM 1026 N N . ASP A 1 134 ? -13.526 -3.862 30.831 1.00 90.94 134 ASP A N 1
ATOM 1027 C CA . ASP A 1 134 ? -12.142 -3.877 30.351 1.00 90.94 134 ASP A CA 1
ATOM 1028 C C . ASP A 1 134 ? -11.401 -5.173 30.719 1.00 90.94 134 ASP A C 1
ATOM 1030 O O . ASP A 1 134 ? -10.662 -5.711 29.888 1.00 90.94 134 ASP A O 1
ATOM 1034 N N . ASP A 1 135 ? -11.703 -5.760 31.877 1.00 93.00 135 ASP A N 1
ATOM 1035 C CA . ASP A 1 135 ? -11.258 -7.099 32.270 1.00 93.00 135 ASP A CA 1
ATOM 1036 C C . ASP A 1 135 ? -11.824 -8.155 31.308 1.00 93.00 135 ASP A C 1
ATOM 1038 O O . ASP A 1 135 ? -11.085 -9.004 30.809 1.00 93.00 135 ASP A O 1
ATOM 1042 N N . LEU A 1 136 ? -13.113 -8.066 30.950 1.00 93.38 136 LEU A N 1
ATOM 1043 C CA . LEU A 1 136 ? -13.735 -8.969 29.975 1.00 93.38 136 LEU A CA 1
ATOM 1044 C C . LEU A 1 136 ? -13.078 -8.869 28.591 1.00 93.38 136 LEU A C 1
ATOM 1046 O O . LEU A 1 136 ? -12.869 -9.889 27.932 1.00 93.38 136 LEU A O 1
ATOM 1050 N N . LYS A 1 137 ? -12.748 -7.655 28.137 1.00 91.88 137 LYS A N 1
ATOM 1051 C CA . LYS A 1 137 ? -12.017 -7.451 26.878 1.00 91.88 137 LYS A CA 1
ATOM 1052 C C . LYS A 1 137 ? -10.627 -8.072 26.937 1.00 91.88 137 LYS A C 1
ATOM 1054 O O . LYS A 1 137 ? -10.235 -8.733 25.981 1.00 91.88 137 LYS A O 1
ATOM 1059 N N . SER A 1 138 ? -9.907 -7.870 28.037 1.00 92.44 138 SER A N 1
ATOM 1060 C CA . SER A 1 138 ? -8.560 -8.412 28.235 1.00 92.44 138 SER A CA 1
ATOM 1061 C C . SER A 1 138 ? -8.579 -9.941 28.265 1.00 92.44 138 SER A C 1
ATOM 1063 O O . SER A 1 138 ? -7.794 -10.579 27.566 1.00 92.44 138 SER A O 1
ATOM 1065 N N . GLN A 1 139 ? -9.541 -10.531 28.982 1.00 93.75 139 GLN A N 1
ATOM 1066 C CA . GLN A 1 139 ? -9.731 -11.978 29.040 1.00 93.75 139 GLN A CA 1
ATOM 1067 C C . GLN A 1 139 ? -10.068 -12.565 27.668 1.00 93.75 139 GLN A C 1
ATOM 1069 O O . GLN A 1 139 ? -9.475 -13.558 27.266 1.00 93.75 139 GLN A O 1
ATOM 1074 N N . PHE A 1 140 ? -10.970 -11.929 26.914 1.00 93.69 140 PHE A N 1
ATOM 1075 C CA . PHE A 1 140 ? -11.309 -12.369 25.560 1.00 93.69 140 PHE A CA 1
ATOM 1076 C C . PHE A 1 140 ? -10.084 -12.407 24.642 1.00 93.69 140 PHE A C 1
ATOM 1078 O O . PHE A 1 140 ? -9.897 -13.366 23.893 1.00 93.69 140 PHE A O 1
ATOM 1085 N N . VAL A 1 141 ? -9.237 -11.377 24.709 1.00 92.88 141 VAL A N 1
ATOM 1086 C CA . VAL A 1 141 ? -7.997 -11.341 23.931 1.00 92.88 141 VAL A CA 1
ATOM 1087 C C . VAL A 1 141 ? -7.069 -12.479 24.338 1.00 92.88 141 VAL A C 1
ATOM 1089 O O . VAL A 1 141 ? -6.504 -13.116 23.454 1.00 92.88 141 VAL A O 1
ATOM 1092 N N . GLU A 1 142 ? -6.939 -12.771 25.633 1.00 94.06 142 GLU A N 1
ATOM 1093 C CA . GLU A 1 142 ? -6.125 -13.892 26.105 1.00 94.06 142 GLU A CA 1
ATOM 1094 C C . GLU A 1 142 ? -6.665 -15.242 25.626 1.00 94.06 142 GLU A C 1
ATOM 1096 O O . GLU A 1 142 ? -5.902 -16.051 25.102 1.00 94.06 142 GLU A O 1
ATOM 1101 N N . ASP A 1 143 ? -7.974 -15.468 25.738 1.00 92.50 143 ASP A N 1
ATOM 1102 C CA . ASP A 1 143 ? -8.621 -16.728 25.365 1.00 92.50 143 ASP A CA 1
ATOM 1103 C C . ASP A 1 143 ? -8.433 -17.031 23.870 1.00 92.50 143 ASP A C 1
ATOM 1105 O O . ASP A 1 143 ? -8.034 -18.134 23.485 1.00 92.50 143 ASP A O 1
ATOM 1109 N N . VAL A 1 144 ? -8.661 -16.032 23.010 1.00 92.88 144 VAL A N 1
ATOM 1110 C CA . VAL A 1 144 ? -8.453 -16.169 21.561 1.00 92.88 144 VAL A CA 1
ATOM 1111 C C . VAL A 1 144 ? -6.966 -16.292 21.229 1.00 92.88 144 VAL A C 1
ATOM 1113 O O . VAL A 1 144 ? -6.591 -17.080 20.361 1.00 92.88 144 VAL A O 1
ATOM 1116 N N . TRP A 1 145 ? -6.098 -15.551 21.920 1.00 91.62 145 TRP A N 1
ATOM 1117 C CA . TRP A 1 145 ? -4.651 -15.649 21.728 1.00 91.62 145 TRP A CA 1
ATOM 1118 C C . TRP A 1 145 ? -4.122 -17.041 22.085 1.00 91.62 145 TRP A C 1
ATOM 1120 O O . TRP A 1 145 ? -3.280 -17.588 21.375 1.00 91.62 145 TRP A O 1
ATOM 1130 N N . MET A 1 146 ? -4.642 -17.645 23.153 1.00 91.50 146 MET A N 1
ATOM 1131 C CA . MET A 1 146 ? -4.323 -19.016 23.543 1.00 91.50 146 MET A CA 1
ATOM 1132 C C . MET A 1 146 ? -4.816 -20.030 22.512 1.00 91.50 146 MET A C 1
ATOM 1134 O O . MET A 1 146 ? -4.075 -20.952 22.183 1.00 91.50 146 MET A O 1
ATOM 1138 N N . ALA A 1 147 ? -6.006 -19.843 21.938 1.00 90.94 147 ALA A N 1
ATOM 1139 C CA . ALA A 1 147 ? -6.472 -20.686 20.838 1.00 90.94 147 ALA A CA 1
ATOM 1140 C C . ALA A 1 147 ? -5.590 -20.543 19.585 1.00 90.94 147 ALA A C 1
ATOM 1142 O O . ALA A 1 147 ? -5.268 -21.539 18.939 1.00 90.94 147 ALA A O 1
ATOM 1143 N N . LYS A 1 148 ? -5.129 -19.322 19.287 1.00 91.81 148 LYS A N 1
ATOM 1144 C CA . LYS A 1 148 ? -4.200 -19.037 18.186 1.00 91.81 148 LYS A CA 1
ATOM 1145 C C . LYS A 1 148 ? -2.848 -19.744 18.353 1.00 91.81 148 LYS A C 1
ATOM 1147 O O . LYS A 1 148 ? -2.258 -20.106 17.342 1.00 91.81 148 LYS A O 1
ATOM 1152 N N . LYS A 1 149 ? -2.395 -20.044 19.579 1.00 89.38 149 LYS A N 1
ATOM 1153 C CA . LYS A 1 149 ? -1.173 -20.850 19.801 1.00 89.38 149 LYS A CA 1
ATOM 1154 C C . LYS A 1 149 ? -1.251 -22.259 19.206 1.00 89.38 149 LYS A C 1
ATOM 1156 O O . LYS A 1 149 ? -0.235 -22.817 18.810 1.00 89.38 149 LYS A O 1
ATOM 1161 N N . ASN A 1 150 ? -2.452 -22.825 19.058 1.00 88.31 150 ASN A N 1
ATOM 1162 C CA . ASN A 1 150 ? -2.629 -24.112 18.369 1.00 88.31 150 ASN A CA 1
ATOM 1163 C C . ASN A 1 150 ? -2.330 -24.035 16.857 1.00 88.31 150 ASN A C 1
ATOM 1165 O O . ASN A 1 150 ? -2.308 -25.069 16.188 1.00 88.31 150 ASN A O 1
ATOM 1169 N N . LEU A 1 151 ? -2.124 -22.820 16.337 1.00 89.94 151 LEU A N 1
ATOM 1170 C CA . LEU A 1 151 ? -1.789 -22.482 14.957 1.00 89.94 151 LEU A CA 1
ATOM 1171 C C . LEU A 1 151 ? -0.413 -21.791 14.867 1.00 89.94 151 LEU A C 1
ATOM 1173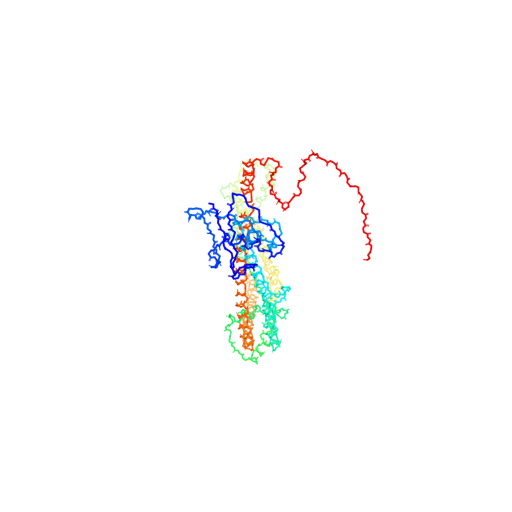 O O . LEU A 1 151 ? -0.152 -21.088 13.892 1.00 89.94 151 LEU A O 1
ATOM 1177 N N . ASP A 1 152 ? 0.463 -21.937 15.870 1.00 87.69 152 ASP A N 1
ATOM 1178 C CA . ASP A 1 152 ? 1.799 -21.314 15.856 1.00 87.69 152 ASP A CA 1
ATOM 1179 C C . ASP A 1 152 ? 2.659 -21.809 14.676 1.00 87.69 152 ASP A C 1
ATOM 1181 O O . ASP A 1 152 ? 3.467 -21.055 14.128 1.00 87.69 152 ASP A O 1
ATOM 1185 N N . ASP A 1 153 ? 2.422 -23.038 14.209 1.00 87.50 153 ASP A N 1
ATOM 1186 C CA . ASP A 1 153 ? 3.026 -23.596 12.994 1.00 87.50 153 ASP A CA 1
ATOM 1187 C C . ASP A 1 153 ? 2.564 -22.900 11.697 1.00 87.50 153 ASP A C 1
ATOM 1189 O O . ASP A 1 153 ? 3.177 -23.062 10.647 1.00 87.50 153 ASP A O 1
ATOM 1193 N N . LEU A 1 154 ? 1.515 -22.079 11.785 1.00 89.94 154 LEU A N 1
ATOM 1194 C CA . LEU A 1 154 ? 0.951 -21.251 10.718 1.00 89.94 154 LEU A CA 1
ATOM 1195 C C . LEU A 1 154 ? 1.152 -19.751 10.993 1.00 89.94 154 LEU A C 1
ATOM 1197 O O . LEU A 1 154 ? 0.394 -18.912 10.504 1.00 89.94 154 LEU A O 1
ATOM 1201 N N . SER A 1 155 ? 2.163 -19.395 11.793 1.00 86.12 155 SER A N 1
ATOM 1202 C CA . SER A 1 155 ? 2.425 -18.016 12.229 1.00 86.12 155 SER A CA 1
ATOM 1203 C C . SER A 1 155 ? 2.605 -17.002 11.089 1.00 86.12 155 SER A C 1
ATOM 1205 O O . SER A 1 155 ? 2.318 -15.818 11.295 1.00 86.12 155 SER A O 1
ATOM 1207 N N . ASP A 1 156 ? 2.989 -17.450 9.891 1.00 87.38 156 ASP A N 1
ATOM 1208 C CA . ASP A 1 156 ? 3.092 -16.623 8.681 1.00 87.38 156 ASP A CA 1
ATOM 1209 C C . ASP A 1 156 ? 1.749 -16.011 8.257 1.00 87.38 156 ASP A C 1
ATOM 1211 O O . ASP A 1 156 ? 1.704 -14.869 7.792 1.00 87.38 156 ASP A O 1
ATOM 1215 N N . ALA A 1 157 ? 0.632 -16.706 8.501 1.00 88.62 157 ALA A N 1
ATOM 1216 C CA . ALA A 1 157 ? -0.714 -16.186 8.240 1.00 88.62 157 ALA A CA 1
ATOM 1217 C C . ALA A 1 157 ? -1.095 -15.009 9.161 1.00 88.62 157 ALA A C 1
ATOM 1219 O O . ALA A 1 157 ? -2.015 -14.240 8.870 1.00 88.62 157 ALA A O 1
ATOM 1220 N N . PHE A 1 158 ? -0.361 -14.854 10.265 1.00 89.31 158 PHE A N 1
ATOM 1221 C CA . PHE A 1 158 ? -0.528 -13.816 11.279 1.00 89.31 158 PHE A CA 1
ATOM 1222 C C . PHE A 1 158 ? 0.651 -12.826 11.292 1.00 89.31 158 PHE A C 1
ATOM 1224 O O . PHE A 1 158 ? 0.879 -12.132 12.292 1.00 89.31 158 PHE A O 1
ATOM 1231 N N . SER A 1 159 ? 1.422 -12.761 10.200 1.00 85.00 159 SER A N 1
ATOM 1232 C CA . SER A 1 159 ? 2.579 -11.872 10.083 1.00 85.00 159 SER A CA 1
ATOM 1233 C C . SER A 1 159 ? 2.212 -10.412 10.393 1.00 85.00 159 SER A C 1
ATOM 1235 O O . SER A 1 159 ? 1.159 -9.910 10.001 1.00 85.00 159 SER A O 1
ATOM 1237 N N . GLY A 1 160 ? 3.055 -9.738 11.182 1.00 86.31 160 GLY A N 1
ATOM 1238 C CA . GLY A 1 160 ? 2.804 -8.384 11.702 1.00 86.31 160 GLY A CA 1
ATOM 1239 C C . GLY A 1 160 ? 1.889 -8.302 12.937 1.00 86.31 160 GLY A C 1
ATOM 1240 O O . GLY A 1 160 ? 1.831 -7.252 13.580 1.00 86.31 160 GLY A O 1
ATOM 1241 N N . LEU A 1 161 ? 1.222 -9.398 13.322 1.00 88.06 161 LEU A N 1
ATOM 1242 C CA . LEU A 1 161 ? 0.298 -9.460 14.468 1.00 88.06 161 LEU A CA 1
ATOM 1243 C C . LEU A 1 161 ? 0.825 -10.332 15.619 1.00 88.06 161 LEU A C 1
ATOM 1245 O O . LEU A 1 161 ? 0.328 -10.244 16.740 1.00 88.06 161 LEU A O 1
ATOM 1249 N N . ASN A 1 162 ? 1.875 -11.123 15.375 1.00 84.00 162 ASN A N 1
ATOM 1250 C CA . ASN A 1 162 ? 2.440 -12.093 16.323 1.00 84.00 162 ASN A CA 1
ATOM 1251 C C . ASN A 1 162 ? 2.985 -11.497 17.635 1.00 84.00 162 ASN A C 1
ATOM 1253 O O . ASN A 1 162 ? 3.111 -12.224 18.615 1.00 84.00 162 ASN A O 1
ATOM 1257 N N . HIS A 1 163 ? 3.251 -10.189 17.687 1.00 84.06 163 HIS A N 1
ATOM 1258 C CA . HIS A 1 163 ? 3.837 -9.523 18.859 1.00 84.06 163 HIS A CA 1
ATOM 1259 C C . HIS A 1 163 ? 2.909 -8.500 19.532 1.00 84.06 163 HIS A C 1
ATOM 1261 O O . HIS A 1 163 ? 3.309 -7.862 20.501 1.00 84.06 163 HIS A O 1
ATOM 1267 N N . SER A 1 164 ? 1.678 -8.308 19.039 1.00 90.00 164 SER A N 1
ATOM 1268 C CA . SER A 1 164 ? 0.755 -7.306 19.586 1.00 90.00 164 SER A CA 1
ATOM 1269 C C . SER A 1 164 ? -0.658 -7.857 19.722 1.00 90.00 164 SER A C 1
ATOM 1271 O O . SER A 1 164 ? -1.397 -7.984 18.745 1.00 90.00 164 SER A O 1
ATOM 1273 N N . LYS A 1 165 ? -1.050 -8.116 20.973 1.00 89.69 165 LYS A N 1
ATOM 1274 C CA . LYS A 1 165 ? -2.391 -8.584 21.339 1.00 89.69 165 LYS A CA 1
ATOM 1275 C C . LYS A 1 165 ? -3.493 -7.594 20.929 1.00 89.69 165 LYS A C 1
ATOM 1277 O O . LYS A 1 165 ? -4.533 -8.018 20.438 1.00 89.69 165 LYS A O 1
ATOM 1282 N N . GLU A 1 166 ? -3.241 -6.287 21.026 1.00 87.94 166 GLU A N 1
ATOM 1283 C CA . GLU A 1 166 ? -4.199 -5.245 20.612 1.00 87.94 166 GLU A CA 1
ATOM 1284 C C . GLU A 1 166 ? -4.419 -5.189 19.093 1.00 87.94 166 GLU A C 1
ATOM 1286 O O . GLU A 1 166 ? -5.561 -5.146 18.620 1.00 87.94 166 GLU A O 1
ATOM 1291 N N . LYS A 1 167 ? -3.340 -5.246 18.295 1.00 90.56 167 LYS A N 1
ATOM 1292 C CA . LYS A 1 167 ? -3.468 -5.301 16.827 1.00 90.56 167 LYS A CA 1
ATOM 1293 C C . LYS A 1 167 ? -4.186 -6.574 16.392 1.00 90.56 167 LYS A C 1
ATOM 1295 O O . LYS A 1 167 ? -5.082 -6.520 15.553 1.00 90.56 167 LYS A O 1
ATOM 1300 N N . PHE A 1 168 ? -3.835 -7.702 17.003 1.00 92.56 168 PHE A N 1
ATOM 1301 C CA . PHE A 1 168 ? -4.479 -8.983 16.745 1.00 92.56 168 PHE A CA 1
ATOM 1302 C C . PHE A 1 168 ? -5.970 -8.962 17.082 1.00 92.56 168 PHE A C 1
ATOM 1304 O O . PHE A 1 168 ? -6.775 -9.393 16.266 1.00 92.56 168 PHE A O 1
ATOM 1311 N N . ARG A 1 169 ? -6.359 -8.397 18.231 1.00 91.25 169 ARG A N 1
ATOM 1312 C CA . ARG A 1 169 ? -7.768 -8.207 18.597 1.00 91.25 169 ARG A CA 1
ATOM 1313 C C . ARG A 1 169 ? -8.521 -7.400 17.543 1.00 91.25 169 ARG A C 1
ATOM 1315 O O . ARG A 1 169 ? -9.624 -7.775 17.150 1.00 91.25 169 ARG A O 1
ATOM 1322 N N . THR A 1 170 ? -7.938 -6.285 17.108 1.00 92.81 170 THR A N 1
ATOM 1323 C CA . THR A 1 170 ? -8.550 -5.405 16.106 1.00 92.81 170 THR A CA 1
ATOM 1324 C C . THR A 1 170 ? -8.771 -6.158 14.795 1.00 92.81 170 THR A C 1
ATOM 1326 O O . THR A 1 170 ? -9.880 -6.131 14.259 1.00 92.81 170 THR A O 1
ATOM 1329 N N . GLN A 1 171 ? -7.758 -6.901 14.334 1.00 93.50 171 GLN A N 1
ATOM 1330 C CA . GLN A 1 171 ? -7.873 -7.742 13.144 1.00 93.50 171 GLN A CA 1
ATOM 1331 C C . GLN A 1 171 ? -8.917 -8.846 13.334 1.00 93.50 171 GLN A C 1
ATOM 1333 O O . GLN A 1 171 ? -9.790 -8.998 12.491 1.00 93.50 171 GLN A O 1
ATOM 1338 N N . TYR A 1 172 ? -8.900 -9.563 14.458 1.00 94.69 172 TYR A N 1
ATOM 1339 C CA . TYR A 1 172 ? -9.857 -10.630 14.756 1.00 94.69 172 TYR A CA 1
ATOM 1340 C C . TYR A 1 172 ? -11.310 -10.133 14.670 1.00 94.69 172 TYR A C 1
ATOM 1342 O O . TYR A 1 172 ? -12.160 -10.771 14.045 1.00 94.69 172 TYR A O 1
ATOM 1350 N N . LEU A 1 173 ? -11.611 -8.965 15.250 1.00 92.75 173 LEU A N 1
ATOM 1351 C CA . LEU A 1 173 ? -12.951 -8.373 15.183 1.00 92.75 173 LEU A CA 1
ATOM 1352 C C . LEU A 1 173 ? -13.338 -7.952 13.755 1.00 92.75 173 LEU A C 1
ATOM 1354 O O . LEU A 1 173 ? -14.518 -8.017 13.404 1.00 92.75 173 LEU A O 1
ATOM 1358 N N . ALA A 1 174 ? -12.373 -7.528 12.934 1.00 94.19 174 ALA A N 1
ATOM 1359 C CA . ALA A 1 174 ? -12.593 -7.207 11.526 1.00 94.19 174 ALA A CA 1
ATOM 1360 C C . ALA A 1 174 ? -12.847 -8.470 10.683 1.00 94.19 174 ALA A C 1
ATOM 1362 O O . ALA A 1 174 ? -13.819 -8.518 9.928 1.00 94.19 174 ALA A O 1
ATOM 1363 N N . GLU A 1 175 ? -12.034 -9.511 10.865 1.00 94.31 175 GLU A N 1
ATOM 1364 C CA . GLU A 1 175 ? -12.191 -10.818 10.218 1.00 94.31 175 GLU A CA 1
ATOM 1365 C C . GLU A 1 175 ? -13.546 -11.440 10.567 1.00 94.31 175 GLU A C 1
ATOM 1367 O O . GLU A 1 175 ? -14.252 -11.917 9.684 1.00 94.31 175 GLU A O 1
ATOM 1372 N N . THR A 1 176 ? -13.988 -11.330 11.823 1.00 92.12 176 THR A N 1
ATOM 1373 C CA . THR A 1 176 ? -15.313 -11.822 12.244 1.00 92.12 176 THR A CA 1
ATOM 1374 C C . THR A 1 176 ? -16.464 -11.226 11.414 1.00 92.12 176 THR A C 1
ATOM 1376 O O . THR A 1 176 ? -17.486 -11.880 11.213 1.00 92.12 176 THR A O 1
ATOM 1379 N N . LYS A 1 177 ? -16.321 -9.985 10.927 1.00 91.56 177 LYS A N 1
ATOM 1380 C CA . LYS A 1 177 ? -17.345 -9.290 10.127 1.00 91.56 177 LYS A CA 1
ATOM 1381 C C . LYS A 1 177 ? -17.194 -9.528 8.625 1.00 91.56 177 LYS A C 1
ATOM 1383 O O . LYS A 1 177 ? -18.197 -9.609 7.921 1.00 91.56 177 LYS A O 1
ATOM 1388 N N . ASN A 1 178 ? -15.956 -9.589 8.139 1.00 94.06 178 ASN A N 1
ATOM 1389 C CA . ASN A 1 178 ? -15.647 -9.475 6.713 1.00 94.06 178 ASN A CA 1
ATOM 1390 C C . ASN A 1 178 ? -15.175 -10.784 6.069 1.00 94.06 178 ASN A C 1
ATOM 1392 O O . ASN A 1 178 ? -15.229 -10.901 4.845 1.00 94.06 178 ASN A O 1
ATOM 1396 N N . ASN A 1 179 ? -14.709 -11.756 6.855 1.00 92.75 179 ASN A N 1
ATOM 1397 C CA . ASN A 1 179 ? -14.118 -12.977 6.325 1.00 92.75 179 ASN A CA 1
ATOM 1398 C C . ASN A 1 179 ? -15.193 -13.903 5.734 1.00 92.75 179 ASN A C 1
ATOM 1400 O O . ASN A 1 179 ? -16.060 -14.421 6.445 1.00 92.75 179 ASN A O 1
ATOM 1404 N N . LYS A 1 180 ? -15.101 -14.117 4.418 1.00 91.31 180 LYS A N 1
ATOM 1405 C CA . LYS A 1 180 ? -15.960 -15.010 3.625 1.00 91.31 180 LYS A CA 1
ATOM 1406 C C . LYS A 1 180 ? -15.185 -16.185 3.021 1.00 91.31 180 LYS A C 1
ATOM 1408 O O . LYS A 1 180 ? -15.690 -16.825 2.104 1.00 91.31 180 LYS A O 1
ATOM 1413 N N . ALA A 1 181 ? -13.960 -16.424 3.486 1.00 93.00 181 ALA A N 1
ATOM 1414 C CA . ALA A 1 181 ? -13.138 -17.508 2.977 1.00 93.00 181 ALA A CA 1
ATOM 1415 C C . ALA A 1 181 ? -13.781 -18.865 3.289 1.00 93.00 181 ALA A C 1
ATOM 1417 O O . ALA A 1 181 ? -14.561 -19.011 4.239 1.00 93.00 181 ALA A O 1
ATOM 1418 N N . GLU A 1 182 ? -13.443 -19.863 2.480 1.00 90.88 182 GLU A N 1
ATOM 1419 C CA . GLU A 1 182 ? -13.897 -21.230 2.691 1.00 90.88 182 GLU A CA 1
ATOM 1420 C C . GLU A 1 182 ? -13.342 -21.783 4.013 1.00 90.88 182 GLU A C 1
ATOM 1422 O O . GLU A 1 182 ? -12.158 -21.638 4.328 1.00 90.88 182 GLU A O 1
ATOM 1427 N N . LEU A 1 183 ? -14.201 -22.430 4.804 1.00 93.19 183 LEU A N 1
ATOM 1428 C CA . LEU A 1 183 ? -13.758 -23.147 5.995 1.00 93.19 183 LEU A CA 1
ATOM 1429 C C . LEU A 1 183 ? -13.150 -24.485 5.570 1.00 93.19 183 LEU A C 1
ATOM 1431 O O . LEU A 1 183 ? -13.857 -25.356 5.069 1.00 93.19 183 LEU A O 1
ATOM 1435 N N . ARG A 1 184 ? -11.854 -24.662 5.827 1.00 91.88 184 ARG A N 1
ATOM 1436 C CA . ARG A 1 184 ? -11.117 -25.884 5.490 1.00 91.88 184 ARG A CA 1
ATOM 1437 C C . ARG A 1 184 ? -10.597 -26.603 6.730 1.00 91.88 184 ARG A C 1
ATOM 1439 O O . ARG A 1 184 ? -10.457 -26.027 7.813 1.00 91.88 184 ARG A O 1
ATOM 1446 N N . ASP A 1 185 ? -10.304 -27.889 6.562 1.00 92.00 185 ASP A N 1
ATOM 1447 C CA . ASP A 1 185 ? -9.698 -28.700 7.613 1.00 92.00 185 ASP A CA 1
ATOM 1448 C C . ASP A 1 185 ? -8.266 -28.237 7.924 1.00 92.00 185 ASP A C 1
ATOM 1450 O O . ASP A 1 185 ? -7.476 -27.942 7.021 1.00 92.00 185 ASP A O 1
ATOM 1454 N N . LEU A 1 186 ? -7.909 -28.236 9.210 1.00 89.88 186 LEU A N 1
ATOM 1455 C CA . LEU A 1 186 ? -6.615 -27.754 9.684 1.00 89.88 186 LEU A CA 1
ATOM 1456 C C . LEU A 1 186 ? -5.442 -28.562 9.104 1.00 89.88 186 LEU A C 1
ATOM 1458 O O . LEU A 1 186 ? -4.399 -27.992 8.790 1.00 89.88 186 LEU A O 1
ATOM 1462 N N . GLY A 1 187 ? -5.608 -29.874 8.906 1.00 87.94 187 GLY A N 1
ATOM 1463 C CA . GLY A 1 187 ? -4.590 -30.720 8.287 1.00 87.94 187 GLY A CA 1
ATOM 1464 C C . GLY A 1 187 ? -4.326 -30.353 6.826 1.00 87.94 187 GLY A C 1
ATOM 1465 O O . GLY A 1 187 ? -3.180 -30.398 6.379 1.00 87.94 187 GLY A O 1
ATOM 1466 N N . THR A 1 188 ? -5.360 -29.943 6.084 1.00 88.31 188 THR A N 1
ATOM 1467 C CA . THR A 1 188 ? -5.204 -29.470 4.697 1.00 88.31 188 THR A CA 1
ATOM 1468 C C . THR A 1 188 ? -4.519 -28.107 4.628 1.00 88.31 188 THR A C 1
ATOM 1470 O O . THR A 1 188 ? -3.589 -27.939 3.843 1.00 88.31 188 THR A O 1
ATOM 1473 N N . LEU A 1 189 ? -4.890 -27.177 5.516 1.00 91.44 189 LEU A N 1
ATOM 1474 C CA . LEU A 1 189 ? -4.270 -25.851 5.605 1.00 91.44 189 LEU A CA 1
ATOM 1475 C C . LEU A 1 189 ? -2.773 -25.943 5.924 1.00 91.44 189 LEU A C 1
ATOM 1477 O O . LEU A 1 189 ? -1.969 -25.258 5.298 1.00 91.44 189 LEU A O 1
ATOM 1481 N N . ARG A 1 190 ? -2.385 -26.842 6.839 1.00 90.44 190 ARG A N 1
ATOM 1482 C CA . ARG A 1 190 ? -0.975 -27.107 7.172 1.00 90.44 190 ARG A CA 1
ATOM 1483 C C . ARG A 1 190 ? -0.163 -27.613 5.987 1.00 90.44 190 ARG A C 1
ATOM 1485 O O . ARG A 1 190 ? 0.950 -27.145 5.769 1.00 90.44 190 ARG A O 1
ATOM 1492 N N . LYS A 1 191 ? -0.714 -28.542 5.202 1.00 86.94 191 LYS A N 1
ATOM 1493 C CA . LYS A 1 191 ? -0.036 -29.061 4.002 1.00 86.94 191 LYS A CA 1
ATOM 1494 C C . LYS A 1 191 ? 0.202 -27.960 2.966 1.00 86.94 191 LYS A C 1
ATOM 1496 O O . LYS A 1 191 ? 1.305 -27.858 2.431 1.00 86.94 191 LYS A O 1
ATOM 1501 N N . ASP A 1 192 ? -0.801 -27.119 2.726 1.00 85.06 192 ASP A N 1
ATOM 1502 C CA . ASP A 1 192 ? -0.693 -26.018 1.765 1.00 85.06 192 ASP A CA 1
ATOM 1503 C C . ASP A 1 192 ? 0.296 -24.946 2.248 1.00 85.06 192 ASP A C 1
ATOM 1505 O O . ASP A 1 192 ? 1.104 -24.446 1.462 1.00 85.06 192 ASP A O 1
ATOM 1509 N N . ALA A 1 193 ? 0.298 -24.651 3.552 1.00 86.69 193 ALA A N 1
ATOM 1510 C CA . ALA A 1 193 ? 1.173 -23.661 4.178 1.00 86.69 193 ALA A CA 1
ATOM 1511 C C . ALA A 1 193 ? 2.661 -23.961 3.969 1.00 86.69 193 ALA A C 1
ATOM 1513 O O . ALA A 1 193 ? 3.410 -23.056 3.598 1.00 86.69 193 ALA A O 1
ATOM 1514 N N . VAL A 1 194 ? 3.072 -25.229 4.096 1.00 83.94 194 VAL A N 1
ATOM 1515 C CA . VAL A 1 194 ? 4.461 -25.659 3.845 1.00 83.94 194 VAL A CA 1
ATOM 1516 C C . VAL A 1 194 ? 4.923 -25.279 2.438 1.00 83.94 194 VAL A C 1
ATOM 1518 O O . VAL A 1 194 ? 6.074 -24.904 2.242 1.00 83.94 194 VAL A O 1
ATOM 1521 N N . THR A 1 195 ? 4.034 -25.339 1.448 1.00 79.62 195 THR A N 1
ATOM 1522 C CA . THR A 1 195 ? 4.393 -25.056 0.051 1.00 79.62 195 THR A CA 1
ATOM 1523 C C . THR A 1 195 ? 4.292 -23.565 -0.272 1.00 79.62 195 THR A C 1
ATOM 1525 O O . THR A 1 195 ? 5.145 -23.012 -0.967 1.00 79.62 195 THR A O 1
ATOM 1528 N N . VAL A 1 196 ? 3.241 -22.905 0.221 1.00 83.31 196 VAL A N 1
ATOM 1529 C CA . VAL A 1 196 ? 2.898 -21.518 -0.117 1.00 83.31 196 VAL A CA 1
ATOM 1530 C C . VAL A 1 196 ? 3.769 -20.514 0.643 1.00 83.31 196 VAL A C 1
ATOM 1532 O O . VAL A 1 196 ? 4.197 -19.521 0.055 1.00 83.31 196 VAL A O 1
ATOM 1535 N N . PHE A 1 197 ? 4.094 -20.763 1.914 1.00 80.50 197 PHE A N 1
ATOM 1536 C CA . PHE A 1 197 ? 4.907 -19.839 2.713 1.00 80.50 197 PHE A CA 1
ATOM 1537 C C . PHE A 1 197 ? 6.421 -20.053 2.571 1.00 80.50 197 PHE A C 1
ATOM 1539 O O . PHE A 1 197 ? 7.166 -19.094 2.743 1.00 80.50 197 PHE A O 1
ATOM 1546 N N . ALA A 1 198 ? 6.886 -21.232 2.134 1.00 71.75 198 ALA A N 1
ATOM 1547 C CA . ALA A 1 198 ? 8.319 -21.518 1.965 1.00 71.75 198 ALA A CA 1
ATOM 1548 C C . ALA A 1 198 ? 9.011 -20.753 0.819 1.00 71.75 198 ALA A C 1
ATOM 1550 O O . ALA A 1 198 ? 10.238 -20.682 0.779 1.00 71.75 198 ALA A O 1
ATOM 1551 N N . ARG A 1 199 ? 8.257 -20.201 -0.143 1.00 64.44 199 ARG A N 1
ATOM 1552 C CA . ARG A 1 199 ? 8.829 -19.459 -1.276 1.00 64.44 199 ARG A CA 1
ATOM 1553 C C . ARG A 1 199 ? 8.916 -17.964 -0.966 1.00 64.44 199 ARG A C 1
ATOM 1555 O O . ARG A 1 199 ? 7.894 -17.298 -0.759 1.00 64.44 199 ARG A O 1
ATOM 1562 N N . THR A 1 200 ? 10.137 -17.441 -1.016 1.00 60.84 200 THR A N 1
ATOM 1563 C CA . THR A 1 200 ? 10.427 -16.004 -0.989 1.00 60.84 200 THR A CA 1
ATOM 1564 C C . THR A 1 200 ? 10.883 -15.598 -2.382 1.00 60.84 200 THR A C 1
ATOM 1566 O O . THR A 1 200 ? 12.035 -15.798 -2.752 1.00 60.84 200 THR A O 1
ATOM 1569 N N . LEU A 1 201 ? 9.948 -15.089 -3.178 1.00 64.44 201 LEU A N 1
ATOM 1570 C CA . LEU A 1 201 ? 10.251 -14.405 -4.432 1.00 64.44 201 LEU A CA 1
ATOM 1571 C C . LEU A 1 201 ? 10.213 -12.902 -4.156 1.00 64.44 201 LEU A C 1
ATOM 1573 O O . LEU A 1 201 ? 9.392 -12.446 -3.356 1.00 64.44 201 LEU A O 1
ATOM 1577 N N . ILE A 1 202 ? 11.109 -12.157 -4.796 1.00 73.75 202 ILE A N 1
ATOM 1578 C CA . ILE A 1 202 ? 11.136 -10.694 -4.762 1.00 73.75 202 ILE A CA 1
ATOM 1579 C C . ILE A 1 202 ? 10.639 -10.207 -6.120 1.00 73.75 202 ILE A C 1
ATOM 1581 O O . ILE A 1 202 ? 10.983 -10.783 -7.155 1.00 73.75 202 ILE A O 1
ATOM 1585 N N . GLU A 1 203 ? 9.798 -9.181 -6.096 1.00 81.00 203 GLU A N 1
ATOM 1586 C CA . GLU A 1 203 ? 9.277 -8.554 -7.303 1.00 81.00 203 GLU A CA 1
ATOM 1587 C C . GLU A 1 203 ? 10.420 -7.855 -8.042 1.00 81.00 203 GLU A C 1
ATOM 1589 O O . GLU A 1 203 ? 11.166 -7.064 -7.462 1.00 81.00 203 GLU A O 1
ATOM 1594 N N . ALA A 1 204 ? 10.587 -8.196 -9.316 1.00 84.88 204 ALA A N 1
ATOM 1595 C CA . ALA A 1 204 ? 11.608 -7.625 -10.176 1.00 84.88 204 ALA A CA 1
ATOM 1596 C C . ALA A 1 204 ? 11.023 -6.453 -10.975 1.00 84.88 204 ALA A C 1
ATOM 1598 O O . ALA A 1 204 ? 9.864 -6.480 -11.381 1.00 84.88 204 ALA A O 1
ATOM 1599 N N . VAL A 1 205 ? 11.820 -5.416 -11.217 1.00 87.94 205 VAL A N 1
ATOM 1600 C CA . VAL A 1 205 ? 11.377 -4.229 -11.961 1.00 87.94 205 VAL A CA 1
ATOM 1601 C C . VAL A 1 205 ? 11.690 -4.408 -13.445 1.00 87.94 205 VAL A C 1
ATOM 1603 O O . VAL A 1 205 ? 12.766 -4.892 -13.796 1.00 87.94 205 VAL A O 1
ATOM 1606 N N . ALA A 1 206 ? 10.756 -4.012 -14.313 1.00 92.81 206 ALA A N 1
ATOM 1607 C CA . ALA A 1 206 ? 10.974 -4.018 -15.755 1.00 92.81 206 ALA A CA 1
ATOM 1608 C C . ALA A 1 206 ? 12.112 -3.061 -16.142 1.00 92.81 206 ALA A C 1
ATOM 1610 O O . ALA A 1 206 ? 12.195 -1.926 -15.666 1.00 92.81 206 ALA A O 1
ATOM 1611 N N . LEU A 1 207 ? 12.984 -3.531 -17.024 1.00 93.88 207 LEU A N 1
ATOM 1612 C CA . LEU A 1 207 ? 14.101 -2.779 -17.563 1.00 93.88 207 LEU A CA 1
ATOM 1613 C C . LEU A 1 207 ? 13.594 -1.688 -18.514 1.00 93.88 207 LEU A C 1
ATOM 1615 O O . LEU A 1 207 ? 12.752 -1.981 -19.372 1.00 93.88 207 LEU A O 1
ATOM 1619 N N . PRO A 1 208 ? 14.103 -0.449 -18.394 1.00 94.06 208 PRO A N 1
ATOM 1620 C CA . PRO A 1 208 ? 13.726 0.636 -19.288 1.00 94.06 208 PRO A CA 1
ATOM 1621 C C . PRO A 1 208 ? 14.243 0.385 -20.709 1.00 94.06 208 PRO A C 1
ATOM 1623 O O . PRO A 1 208 ? 15.317 -0.183 -20.895 1.00 94.06 208 PRO A O 1
ATOM 1626 N N . GLN A 1 209 ? 13.498 0.866 -21.705 1.00 92.25 209 GLN A N 1
ATOM 1627 C CA . GLN A 1 209 ? 13.916 0.876 -23.107 1.00 92.25 209 GLN A CA 1
ATOM 1628 C C . GLN A 1 209 ? 14.185 2.310 -23.573 1.00 92.25 209 GLN A C 1
ATOM 1630 O O . GLN A 1 209 ? 13.247 3.104 -23.668 1.00 92.25 209 GLN A O 1
ATOM 1635 N N . PRO A 1 210 ? 15.457 2.670 -23.816 1.00 93.19 210 PRO A N 1
ATOM 1636 C CA . PRO A 1 210 ? 15.815 3.945 -24.427 1.00 93.19 210 PRO A CA 1
ATOM 1637 C C . PRO A 1 210 ? 15.225 4.098 -25.837 1.00 93.19 210 PRO A C 1
ATOM 1639 O O . PRO A 1 210 ? 15.243 3.151 -26.615 1.00 93.19 210 PRO A O 1
ATOM 1642 N N . ASP A 1 211 ? 14.744 5.295 -26.181 1.00 92.12 211 ASP A N 1
ATOM 1643 C CA . ASP A 1 211 ? 14.212 5.592 -27.517 1.00 92.12 211 ASP A CA 1
ATOM 1644 C C . ASP A 1 211 ? 15.345 5.802 -28.534 1.00 92.12 211 ASP A C 1
ATOM 1646 O O . ASP A 1 211 ? 16.158 6.722 -28.405 1.00 92.12 211 ASP A O 1
ATOM 1650 N N . SER A 1 212 ? 15.382 4.949 -29.556 1.00 92.50 212 SER A N 1
ATOM 1651 C CA . SER A 1 212 ? 16.375 4.959 -30.631 1.00 92.50 212 SER A CA 1
ATOM 1652 C C . SER A 1 212 ? 15.896 5.653 -31.917 1.00 92.50 212 SER A C 1
ATOM 1654 O O . SER A 1 212 ? 16.700 5.906 -32.822 1.00 92.50 212 SER A O 1
ATOM 1656 N N . SER A 1 213 ? 14.614 6.034 -32.001 1.00 92.62 213 SER A N 1
ATOM 1657 C CA . SER A 1 213 ? 13.986 6.566 -33.220 1.00 92.62 213 SER A CA 1
ATOM 1658 C C . SER A 1 213 ? 14.641 7.854 -33.728 1.00 92.62 213 SER A C 1
ATOM 1660 O O . SER A 1 213 ? 14.799 8.055 -34.935 1.00 92.62 213 SER A O 1
ATOM 1662 N N . ALA A 1 214 ? 15.093 8.705 -32.805 1.00 92.69 214 ALA A N 1
ATOM 1663 C CA . ALA A 1 214 ? 15.734 9.967 -33.134 1.00 92.69 214 ALA A CA 1
ATOM 1664 C C . ALA A 1 214 ? 17.053 9.761 -33.899 1.00 92.69 214 ALA A C 1
ATOM 1666 O O . ALA A 1 214 ? 17.287 10.464 -34.878 1.00 92.69 214 ALA A O 1
ATOM 1667 N N . ILE A 1 215 ? 17.881 8.782 -33.518 1.00 94.56 215 ILE A N 1
ATOM 1668 C CA . ILE A 1 215 ? 19.131 8.468 -34.234 1.00 94.56 215 ILE A CA 1
ATOM 1669 C C . ILE A 1 215 ? 18.832 7.961 -35.636 1.00 94.56 215 ILE A C 1
ATOM 1671 O O . ILE A 1 215 ? 19.351 8.496 -36.612 1.00 94.56 215 ILE A O 1
ATOM 1675 N N . VAL A 1 216 ? 17.909 7.009 -35.730 1.00 93.69 216 VAL A N 1
ATOM 1676 C CA . VAL A 1 216 ? 17.482 6.422 -37.000 1.00 93.69 216 VAL A CA 1
ATOM 1677 C C . VAL A 1 216 ? 16.979 7.487 -37.981 1.00 93.69 216 VAL A C 1
ATOM 1679 O O . VAL A 1 216 ? 17.259 7.409 -39.175 1.00 93.69 216 VAL A O 1
ATOM 1682 N N . SER A 1 217 ? 16.258 8.502 -37.494 1.00 93.44 217 SER A N 1
ATOM 1683 C CA . SER A 1 217 ? 15.777 9.599 -38.341 1.00 93.44 217 SER A CA 1
ATOM 1684 C C . SER A 1 217 ? 16.912 10.473 -38.894 1.00 93.44 217 SER A C 1
ATOM 1686 O O . SER A 1 217 ? 16.887 10.846 -40.070 1.00 93.44 217 SER A O 1
ATOM 1688 N N . LEU A 1 218 ? 17.939 10.749 -38.084 1.00 94.69 218 LEU A N 1
ATOM 1689 C CA . LEU A 1 218 ? 19.082 11.577 -38.476 1.00 94.69 218 LEU A CA 1
ATOM 1690 C C . LEU A 1 218 ? 19.964 10.886 -39.520 1.00 94.69 218 LEU A C 1
ATOM 1692 O O . LEU A 1 218 ? 20.524 11.559 -40.383 1.00 94.69 218 LEU A O 1
ATOM 1696 N N . GLU A 1 219 ? 20.030 9.552 -39.500 1.00 93.62 219 GLU A N 1
ATOM 1697 C CA . GLU A 1 219 ? 20.768 8.762 -40.497 1.00 93.62 219 GLU A CA 1
ATOM 1698 C C . GLU A 1 219 ? 20.218 8.899 -41.920 1.00 93.62 219 GLU A C 1
ATOM 1700 O O . GLU A 1 219 ? 20.933 8.654 -42.890 1.00 93.62 219 GLU A O 1
ATOM 1705 N N . THR A 1 220 ? 18.961 9.331 -42.047 1.00 91.75 220 THR A N 1
ATOM 1706 C CA . THR A 1 220 ? 18.268 9.524 -43.329 1.00 91.75 220 THR A CA 1
ATOM 1707 C C . THR A 1 220 ? 18.154 10.987 -43.758 1.00 91.75 220 THR A C 1
ATOM 1709 O O . THR A 1 220 ? 17.422 11.293 -44.696 1.00 91.75 220 THR A O 1
ATOM 1712 N N . CYS A 1 221 ? 18.850 11.907 -43.083 1.00 92.81 221 CYS A N 1
ATOM 1713 C CA . CYS A 1 221 ? 18.758 13.331 -43.388 1.00 92.81 221 CYS A CA 1
ATOM 1714 C C . CYS A 1 221 ? 19.253 13.644 -44.814 1.00 92.81 221 CYS A C 1
ATOM 1716 O O . CYS A 1 221 ? 20.377 13.303 -45.184 1.00 92.81 221 CYS A O 1
ATOM 1718 N N . GLU A 1 222 ? 18.437 14.342 -45.611 1.00 92.81 222 GLU A N 1
ATOM 1719 C CA . GLU A 1 222 ? 18.723 14.610 -47.031 1.00 92.81 222 GLU A CA 1
ATOM 1720 C C . GLU A 1 222 ? 20.032 15.389 -47.250 1.00 92.81 222 GLU A C 1
ATOM 1722 O O . GLU A 1 222 ? 20.729 15.164 -48.246 1.00 92.81 222 GLU A O 1
ATOM 1727 N N . ILE A 1 223 ? 20.417 16.236 -46.283 1.00 92.75 223 ILE A N 1
ATOM 1728 C CA . ILE A 1 223 ? 21.642 17.054 -46.313 1.00 92.75 223 ILE A CA 1
ATOM 1729 C C . ILE A 1 223 ? 22.921 16.217 -46.469 1.00 92.75 223 ILE A C 1
ATOM 1731 O O . ILE A 1 223 ? 23.917 16.697 -47.008 1.00 92.75 223 ILE A O 1
ATOM 1735 N N . LEU A 1 224 ? 22.892 14.945 -46.054 1.00 92.69 224 LEU A N 1
ATOM 1736 C CA . LEU A 1 224 ? 24.016 14.015 -46.183 1.00 92.69 224 LEU A CA 1
ATOM 1737 C C . LEU A 1 224 ? 24.326 13.709 -47.654 1.00 92.69 224 LEU A C 1
ATOM 1739 O O . LEU A 1 224 ? 25.489 13.670 -48.056 1.00 92.69 224 LEU A O 1
ATOM 1743 N N . THR A 1 225 ? 23.282 13.544 -48.469 1.00 92.25 225 THR A N 1
ATOM 1744 C CA . THR A 1 225 ? 23.400 13.198 -49.896 1.00 92.25 225 THR A CA 1
ATOM 1745 C C . THR A 1 225 ? 23.418 14.417 -50.818 1.00 92.25 225 THR A C 1
ATOM 1747 O O . THR A 1 225 ? 23.920 14.328 -51.940 1.00 92.25 225 THR A O 1
ATOM 1750 N N . LYS A 1 226 ? 22.918 15.568 -50.348 1.00 91.81 226 LYS A N 1
ATOM 1751 C CA . LYS A 1 226 ? 22.945 16.838 -51.084 1.00 91.81 226 LYS A CA 1
ATOM 1752 C C . LYS A 1 226 ? 24.390 17.281 -51.325 1.00 91.81 226 LYS A C 1
ATOM 1754 O O . LYS A 1 226 ? 25.178 17.366 -50.385 1.00 91.81 226 LYS A O 1
ATOM 1759 N N . LYS A 1 227 ? 24.751 17.596 -52.570 1.00 90.19 227 LYS A N 1
ATOM 1760 C CA . LYS A 1 227 ? 26.023 18.269 -52.881 1.00 90.19 227 LYS A CA 1
ATOM 1761 C C . LYS A 1 227 ? 25.857 19.758 -52.612 1.00 90.19 227 LYS A C 1
ATOM 1763 O O . LYS A 1 227 ? 25.000 20.383 -53.227 1.00 90.19 227 LYS A O 1
ATOM 1768 N N . ILE A 1 228 ? 26.644 20.304 -51.693 1.00 88.06 228 ILE A N 1
ATOM 1769 C CA . ILE A 1 228 ? 26.549 21.713 -51.310 1.00 88.06 228 ILE A CA 1
ATOM 1770 C C . ILE A 1 228 ? 27.662 22.449 -52.049 1.00 88.06 228 ILE A C 1
ATOM 1772 O O . ILE A 1 228 ? 28.830 22.383 -51.673 1.00 88.06 228 ILE A O 1
ATOM 1776 N N . ILE A 1 229 ? 27.287 23.080 -53.157 1.00 86.31 229 ILE A N 1
ATOM 1777 C CA . ILE A 1 229 ? 28.150 23.917 -53.995 1.00 86.31 229 ILE A CA 1
ATOM 1778 C C . ILE A 1 229 ? 27.578 25.333 -54.041 1.00 86.31 229 ILE A C 1
ATOM 1780 O O . ILE A 1 229 ? 26.437 25.555 -53.634 1.00 86.31 229 ILE A O 1
ATOM 1784 N N . GLY A 1 230 ? 28.401 26.291 -54.458 1.00 83.94 230 GLY A N 1
ATOM 1785 C CA . GLY A 1 230 ? 27.976 27.679 -54.575 1.00 83.94 230 GLY A CA 1
ATOM 1786 C C . GLY A 1 230 ? 26.987 27.912 -55.717 1.00 83.94 230 GLY A C 1
ATOM 1787 O O . GLY A 1 230 ? 26.669 27.007 -56.485 1.00 83.94 230 GLY A O 1
ATOM 1788 N N . LYS A 1 231 ? 26.505 29.147 -55.826 1.00 86.94 231 LYS A N 1
ATOM 1789 C CA . LYS A 1 231 ? 25.544 29.574 -56.843 1.00 86.94 231 LYS A CA 1
ATOM 1790 C C . LYS A 1 231 ? 26.122 29.425 -58.257 1.00 86.94 231 LYS A C 1
ATOM 1792 O O . LYS A 1 231 ? 27.174 29.985 -58.556 1.00 86.94 231 LYS A O 1
ATOM 1797 N N . GLU A 1 232 ? 25.397 28.724 -59.130 1.00 79.44 232 GLU A N 1
ATOM 1798 C CA . GLU A 1 232 ? 25.825 28.417 -60.509 1.00 79.44 232 GLU A CA 1
ATOM 1799 C C . GLU A 1 232 ? 25.805 29.662 -61.430 1.00 79.44 232 GLU A C 1
ATOM 1801 O O . GLU A 1 232 ? 26.620 29.791 -62.342 1.00 79.44 232 GLU A O 1
ATOM 1806 N N . ASP A 1 233 ? 24.927 30.634 -61.149 1.00 77.25 233 ASP A N 1
ATOM 1807 C CA . ASP A 1 233 ? 24.733 31.865 -61.939 1.00 77.25 233 ASP A CA 1
ATOM 1808 C C . ASP A 1 233 ? 25.714 32.998 -61.558 1.00 77.25 233 ASP A C 1
ATOM 1810 O O . ASP A 1 233 ? 25.309 34.147 -61.349 1.00 77.25 233 ASP A O 1
ATOM 1814 N N . VAL A 1 234 ? 27.004 32.683 -61.411 1.00 82.88 234 VAL A N 1
ATOM 1815 C CA . VAL A 1 234 ? 28.060 33.662 -61.087 1.00 82.88 234 VAL A CA 1
ATOM 1816 C C . VAL A 1 234 ? 29.287 33.429 -61.968 1.00 82.88 234 VAL A C 1
ATOM 1818 O O . VAL A 1 234 ? 29.657 32.288 -62.236 1.00 82.88 234 VAL A O 1
ATOM 1821 N N . ASP A 1 235 ? 29.970 34.500 -62.383 1.00 80.19 235 ASP A N 1
ATOM 1822 C CA . ASP A 1 235 ? 31.081 34.457 -63.352 1.00 80.19 235 ASP A CA 1
ATOM 1823 C C . ASP A 1 235 ? 32.217 33.480 -62.984 1.00 80.19 235 ASP A C 1
ATOM 1825 O O . ASP A 1 235 ? 32.896 32.941 -63.860 1.00 80.19 235 ASP A O 1
ATOM 1829 N N . ILE A 1 236 ? 32.429 33.218 -61.690 1.00 83.81 236 ILE A N 1
ATOM 1830 C CA . ILE A 1 236 ? 33.470 32.301 -61.203 1.00 83.81 236 ILE A CA 1
ATOM 1831 C C . ILE A 1 236 ? 33.022 30.828 -61.130 1.00 83.81 236 ILE A C 1
ATOM 1833 O O . ILE A 1 236 ? 33.878 29.946 -61.039 1.00 83.81 236 ILE A O 1
ATOM 1837 N N . ALA A 1 237 ? 31.716 30.540 -61.195 1.00 86.88 237 ALA A N 1
ATOM 1838 C CA . ALA A 1 237 ? 31.141 29.221 -60.912 1.00 86.88 237 ALA A CA 1
ATOM 1839 C C . ALA A 1 237 ? 31.594 28.139 -61.905 1.00 86.88 237 ALA A C 1
ATOM 1841 O O . ALA A 1 237 ? 32.062 27.075 -61.500 1.00 86.88 237 ALA A O 1
ATOM 1842 N N . ALA A 1 238 ? 31.572 28.444 -63.208 1.00 86.12 238 ALA A N 1
ATOM 1843 C CA . ALA A 1 238 ? 31.872 27.477 -64.268 1.00 86.12 238 ALA A CA 1
ATOM 1844 C C . ALA A 1 238 ? 33.273 26.842 -64.148 1.00 86.12 238 ALA A C 1
ATOM 1846 O O . ALA A 1 238 ? 33.473 25.671 -64.480 1.00 86.12 238 ALA A O 1
ATOM 1847 N N . LEU A 1 239 ? 34.268 27.606 -63.678 1.00 86.75 239 LEU A N 1
ATOM 1848 C CA . LEU A 1 239 ? 35.618 27.083 -63.461 1.00 86.75 239 LEU A CA 1
ATOM 1849 C C . LEU A 1 239 ? 35.694 26.223 -62.194 1.00 86.75 239 LEU A C 1
ATOM 1851 O O . LEU A 1 239 ? 36.368 25.191 -62.203 1.00 86.75 239 LEU A O 1
ATOM 1855 N N . ILE A 1 240 ? 35.004 26.640 -61.130 1.00 87.88 240 ILE A N 1
ATOM 1856 C CA . ILE A 1 240 ? 34.988 25.943 -59.840 1.00 87.88 240 ILE A CA 1
ATOM 1857 C C . ILE A 1 240 ? 34.317 24.574 -59.979 1.00 87.88 240 ILE A C 1
ATOM 1859 O O . ILE A 1 240 ? 34.849 23.567 -59.509 1.00 87.88 240 ILE A O 1
ATOM 1863 N N . GLU A 1 241 ? 33.200 24.510 -60.699 1.00 85.75 241 GLU A N 1
ATOM 1864 C CA . GLU A 1 241 ? 32.505 23.260 -61.009 1.00 85.75 241 GLU A CA 1
ATOM 1865 C C . GLU A 1 241 ? 33.353 22.328 -61.870 1.00 85.75 241 GLU A C 1
ATOM 1867 O O . GLU A 1 241 ? 33.497 21.146 -61.555 1.00 85.75 241 GLU A O 1
ATOM 1872 N N . LYS A 1 242 ? 33.974 22.859 -62.932 1.00 87.56 242 LYS A N 1
ATOM 1873 C CA . LYS A 1 242 ? 34.827 22.070 -63.830 1.00 87.56 242 LYS A CA 1
ATOM 1874 C C . LYS A 1 242 ? 35.998 21.416 -63.094 1.00 87.56 242 LYS A C 1
ATOM 1876 O O . LYS A 1 242 ? 36.412 20.318 -63.464 1.00 87.56 242 LYS A O 1
ATOM 1881 N N . LEU A 1 243 ? 36.557 22.101 -62.098 1.00 87.81 243 LEU A N 1
ATOM 1882 C CA . LEU A 1 243 ? 37.662 21.598 -61.281 1.00 87.81 243 LEU A CA 1
ATOM 1883 C C . LEU A 1 243 ? 37.193 20.802 -60.056 1.00 87.81 243 LEU A C 1
ATOM 1885 O O . LEU A 1 243 ? 38.021 20.149 -59.424 1.00 87.81 243 LEU A O 1
ATOM 1889 N N . GLY A 1 244 ? 35.902 20.855 -59.710 1.00 85.75 244 GLY A N 1
ATOM 1890 C CA . GLY A 1 244 ? 35.351 20.223 -58.511 1.00 85.75 244 GLY A CA 1
ATOM 1891 C C . GLY A 1 244 ? 35.984 20.737 -57.216 1.00 85.75 244 GLY A C 1
ATOM 1892 O O . GLY A 1 244 ? 36.110 19.983 -56.258 1.00 85.75 244 GLY A O 1
ATOM 1893 N N . ASN A 1 245 ? 36.438 21.994 -57.187 1.00 89.88 245 ASN A N 1
ATOM 1894 C CA . ASN A 1 245 ? 37.272 22.534 -56.108 1.00 89.88 245 ASN A CA 1
ATOM 1895 C C . ASN A 1 245 ? 36.541 23.552 -55.212 1.00 89.88 245 ASN A C 1
ATOM 1897 O O . ASN A 1 245 ? 37.194 24.366 -54.559 1.00 89.88 245 ASN A O 1
ATOM 1901 N N . SER A 1 246 ? 35.205 23.498 -55.149 1.00 90.94 246 SER A N 1
ATOM 1902 C CA . SER A 1 246 ? 34.372 24.421 -54.355 1.00 90.94 246 SER A CA 1
ATOM 1903 C C . SER A 1 246 ? 34.817 24.510 -52.890 1.00 90.94 246 SER A C 1
ATOM 1905 O O . SER A 1 246 ? 34.994 25.608 -52.363 1.00 90.94 246 SER A O 1
ATOM 1907 N N . ASP A 1 247 ? 35.101 23.370 -52.254 1.00 90.50 247 ASP A N 1
ATOM 1908 C CA . ASP A 1 247 ? 35.536 23.322 -50.850 1.00 90.50 247 ASP A CA 1
ATOM 1909 C C . ASP A 1 247 ? 36.908 23.986 -50.647 1.00 90.50 247 ASP A C 1
ATOM 1911 O O . ASP A 1 247 ? 37.136 24.697 -49.667 1.00 90.50 247 ASP A O 1
ATOM 1915 N N . TRP A 1 248 ? 37.818 23.815 -51.610 1.00 91.00 248 TRP A N 1
ATOM 1916 C CA . TRP A 1 248 ? 39.130 24.463 -51.604 1.00 91.00 248 TRP A CA 1
ATOM 1917 C C . TRP A 1 248 ? 39.011 25.982 -51.786 1.00 91.00 248 TRP A C 1
ATOM 1919 O O . TRP A 1 248 ? 39.665 26.742 -51.068 1.00 91.00 248 TRP A O 1
ATOM 1929 N N . VAL A 1 249 ? 38.131 26.439 -52.685 1.00 90.81 249 VAL A N 1
ATOM 1930 C CA . VAL A 1 249 ? 37.846 27.872 -52.865 1.00 90.81 249 VAL A CA 1
ATOM 1931 C C . VAL A 1 249 ? 37.231 28.463 -51.597 1.00 90.81 249 VAL A C 1
ATOM 1933 O O . VAL A 1 249 ? 37.641 29.542 -51.177 1.00 90.81 249 VAL A O 1
ATOM 1936 N N . GLN A 1 250 ? 36.327 27.744 -50.925 1.00 88.81 250 GLN A N 1
ATOM 1937 C CA . GLN A 1 250 ? 35.731 28.192 -49.664 1.00 88.81 250 GLN A CA 1
ATOM 1938 C C . GLN A 1 250 ? 36.763 28.309 -48.532 1.00 88.81 250 GLN A C 1
ATOM 1940 O O . GLN A 1 250 ? 36.693 29.229 -47.714 1.00 88.81 250 GLN A O 1
ATOM 1945 N N . GLN A 1 251 ? 37.743 27.403 -48.470 1.00 87.81 251 GLN A N 1
ATOM 1946 C CA . GLN A 1 251 ? 38.865 27.528 -47.534 1.00 87.81 251 GLN A CA 1
ATOM 1947 C C . GLN A 1 251 ? 39.722 28.759 -47.861 1.00 87.81 251 GLN A C 1
ATOM 1949 O O . GLN A 1 251 ? 40.032 29.545 -46.967 1.00 87.81 251 GLN A O 1
ATOM 1954 N N . GLY A 1 252 ? 40.047 28.964 -49.142 1.00 88.75 252 GLY A N 1
ATOM 1955 C CA . GLY A 1 252 ? 40.782 30.136 -49.622 1.00 88.75 252 GLY A CA 1
ATOM 1956 C C . GLY A 1 252 ? 40.064 31.460 -49.342 1.00 88.75 252 GLY A C 1
ATOM 1957 O O . GLY A 1 252 ? 40.705 32.435 -48.952 1.00 88.75 252 GLY A O 1
ATOM 1958 N N . ARG A 1 253 ? 38.730 31.481 -49.463 1.00 88.25 253 ARG A N 1
ATOM 1959 C CA . ARG A 1 253 ? 37.882 32.653 -49.207 1.00 88.25 253 ARG A CA 1
ATOM 1960 C C . ARG A 1 253 ? 38.059 33.212 -47.795 1.00 88.25 253 ARG A C 1
ATOM 1962 O O . ARG A 1 253 ? 38.048 34.426 -47.630 1.00 88.25 253 ARG A O 1
ATOM 1969 N N . LYS A 1 254 ? 38.276 32.359 -46.789 1.00 85.75 254 LYS A N 1
ATOM 1970 C CA . LYS A 1 254 ? 38.534 32.812 -45.409 1.00 85.75 254 LYS A CA 1
ATOM 1971 C C . LYS A 1 254 ? 39.796 33.676 -45.336 1.00 85.75 254 LYS A C 1
ATOM 1973 O O . LYS A 1 254 ? 39.744 34.795 -44.843 1.00 85.75 254 LYS A O 1
ATOM 1978 N N . TYR A 1 255 ? 40.894 33.195 -45.919 1.00 89.06 255 TYR A N 1
ATOM 1979 C CA . TYR A 1 255 ? 42.161 33.930 -45.955 1.00 89.06 255 TYR A CA 1
ATOM 1980 C C . TYR A 1 255 ? 42.099 35.189 -46.825 1.00 89.06 255 TYR A C 1
ATOM 1982 O O . TYR A 1 255 ? 42.771 36.172 -46.531 1.00 89.06 255 TYR A O 1
ATOM 1990 N N . PHE A 1 256 ? 41.303 35.171 -47.896 1.00 88.19 256 PHE A N 1
ATOM 1991 C CA . PHE A 1 256 ? 41.141 36.314 -48.794 1.00 88.19 256 PHE A CA 1
ATOM 1992 C C . PHE A 1 256 ? 40.624 37.568 -48.067 1.00 88.19 256 PHE A C 1
ATOM 1994 O O . PHE A 1 256 ? 41.162 38.657 -48.273 1.00 88.19 256 PHE A O 1
ATOM 2001 N N . PHE A 1 257 ? 39.643 37.418 -47.170 1.00 83.69 257 PHE A N 1
ATOM 2002 C CA . PHE A 1 257 ? 39.124 38.545 -46.387 1.00 83.69 257 PHE A CA 1
ATOM 2003 C C . PHE A 1 257 ? 40.109 39.038 -45.322 1.00 83.69 257 PHE A C 1
ATOM 2005 O O . PHE A 1 257 ? 40.243 40.247 -45.133 1.00 83.69 257 PHE A O 1
ATOM 2012 N N . ASP A 1 258 ? 40.852 38.132 -44.683 1.00 87.00 258 ASP A N 1
ATOM 2013 C CA . ASP A 1 258 ? 41.873 38.491 -43.688 1.00 87.00 258 ASP A CA 1
ATOM 2014 C C . ASP A 1 258 ? 43.038 39.289 -44.304 1.00 87.00 258 ASP A C 1
ATOM 2016 O O . ASP A 1 258 ? 43.680 40.101 -43.634 1.00 87.00 258 ASP A O 1
ATOM 2020 N N . LEU A 1 259 ? 43.308 39.082 -45.596 1.00 86.00 259 LEU A N 1
ATOM 2021 C CA . LEU A 1 259 ? 44.381 39.741 -46.342 1.00 86.00 259 LEU A CA 1
ATOM 2022 C C . LEU A 1 259 ? 43.939 41.032 -47.057 1.00 86.00 259 LEU A C 1
ATOM 2024 O O . LEU A 1 259 ? 44.678 41.536 -47.901 1.00 86.00 259 LEU A O 1
ATOM 2028 N N . ASN A 1 260 ? 42.776 41.600 -46.712 1.00 84.00 260 ASN A N 1
ATOM 2029 C CA . ASN A 1 260 ? 42.223 42.815 -47.330 1.00 84.00 260 ASN A CA 1
ATOM 2030 C C . ASN A 1 260 ? 42.124 42.720 -48.866 1.00 84.00 260 ASN A C 1
ATOM 2032 O O . ASN A 1 260 ? 42.684 43.551 -49.585 1.00 84.00 260 ASN A O 1
ATOM 2036 N N . ASP A 1 261 ? 41.421 41.700 -49.362 1.00 83.50 261 ASP A N 1
ATOM 2037 C CA . ASP A 1 261 ? 41.159 41.471 -50.792 1.00 83.50 261 ASP A CA 1
ATOM 2038 C C . ASP A 1 261 ? 42.435 41.202 -51.624 1.00 83.50 261 ASP A C 1
ATOM 2040 O O . ASP A 1 261 ? 42.511 41.448 -52.832 1.00 83.50 261 ASP A O 1
ATOM 2044 N N . GLN A 1 262 ? 43.482 40.689 -50.974 1.00 87.69 262 GLN A N 1
ATOM 2045 C CA . GLN A 1 262 ? 44.668 40.167 -51.645 1.00 87.69 262 GLN A CA 1
ATOM 2046 C C . GLN A 1 262 ? 44.523 38.656 -51.837 1.00 87.69 262 GLN A C 1
ATOM 2048 O O . GLN A 1 262 ? 44.241 37.916 -50.894 1.00 87.69 262 GLN A O 1
ATOM 2053 N N . CYS A 1 263 ? 44.743 38.175 -53.064 1.00 87.38 263 CYS A N 1
ATOM 2054 C CA . CYS A 1 263 ? 44.623 36.753 -53.365 1.00 87.38 263 CYS A CA 1
ATOM 2055 C C . CYS A 1 263 ? 45.637 35.935 -52.538 1.00 87.38 263 CYS A C 1
ATOM 2057 O O . CYS A 1 263 ? 46.844 36.144 -52.695 1.00 87.38 263 CYS A O 1
ATOM 2059 N N . PRO A 1 264 ? 45.197 34.955 -51.724 1.00 86.69 264 PRO A N 1
ATOM 2060 C CA . PRO A 1 264 ? 46.088 34.186 -50.851 1.00 86.69 264 PRO A CA 1
ATOM 2061 C C . PRO A 1 264 ? 47.060 33.263 -51.609 1.00 86.69 264 PRO A C 1
ATOM 2063 O O . PRO A 1 264 ? 48.008 32.757 -51.015 1.00 86.69 264 PRO A O 1
ATOM 2066 N N . PHE A 1 265 ? 46.856 33.050 -52.915 1.00 86.69 265 PHE A N 1
ATOM 2067 C CA . PHE A 1 265 ? 47.679 32.152 -53.733 1.00 86.69 265 PHE A CA 1
ATOM 2068 C C . PHE A 1 265 ? 48.692 32.903 -54.602 1.00 86.69 265 PHE A C 1
ATOM 2070 O O . PHE A 1 265 ? 49.894 32.684 -54.480 1.00 86.69 265 PHE A O 1
ATOM 2077 N N . CYS A 1 266 ? 48.226 33.800 -55.478 1.00 89.88 266 CYS A N 1
ATOM 2078 C CA . CYS A 1 266 ? 49.106 34.552 -56.381 1.00 89.88 266 CYS A CA 1
ATOM 2079 C C . CYS A 1 266 ? 49.583 35.891 -55.799 1.00 89.88 266 CYS A C 1
ATOM 2081 O O . CYS A 1 266 ? 50.401 36.560 -56.425 1.00 89.88 266 CYS A O 1
ATOM 2083 N N . GLN A 1 267 ? 49.072 36.287 -54.625 1.00 86.31 267 GLN A N 1
ATOM 2084 C CA . GLN A 1 267 ? 49.413 37.523 -53.907 1.00 86.31 267 GLN A CA 1
ATOM 2085 C C . GLN A 1 267 ? 49.092 38.816 -54.674 1.00 86.31 267 GLN A C 1
ATOM 2087 O O . GLN A 1 267 ? 49.507 39.901 -54.265 1.00 86.31 267 GLN A O 1
ATOM 2092 N N . GLN A 1 268 ? 48.336 38.730 -55.769 1.00 88.94 268 GLN A N 1
ATOM 2093 C CA . GLN A 1 268 ? 47.878 39.893 -56.525 1.00 88.94 268 GLN A CA 1
ATOM 2094 C C . GLN A 1 268 ? 46.678 40.552 -55.832 1.00 88.94 268 GLN A C 1
ATOM 2096 O O . GLN A 1 268 ? 45.882 39.879 -55.173 1.00 88.94 268 GLN A O 1
ATOM 2101 N N . LYS A 1 269 ? 46.544 41.873 -55.997 1.00 86.75 269 LYS A N 1
ATOM 2102 C CA . LYS A 1 269 ? 45.333 42.603 -55.597 1.00 86.75 269 LYS A CA 1
ATOM 2103 C C . LYS A 1 269 ? 44.187 42.243 -56.537 1.00 86.75 269 LYS A C 1
ATOM 2105 O O . LYS A 1 269 ? 44.397 42.229 -57.750 1.00 86.75 269 LYS A O 1
ATOM 2110 N N . THR A 1 270 ? 43.004 41.996 -55.990 1.00 87.94 270 THR A N 1
ATOM 2111 C CA . THR A 1 270 ? 41.789 41.766 -56.782 1.00 87.94 270 THR A CA 1
ATOM 2112 C C . THR A 1 270 ? 40.946 43.034 -56.876 1.00 87.94 270 THR A C 1
ATOM 2114 O O . THR A 1 270 ? 41.126 43.969 -56.093 1.00 87.94 270 THR A O 1
ATOM 2117 N N . ASP A 1 271 ? 40.034 43.085 -57.845 1.00 86.62 271 ASP A N 1
ATOM 2118 C CA . ASP A 1 271 ? 39.064 44.170 -57.969 1.00 86.62 271 ASP A CA 1
ATOM 2119 C C . ASP A 1 271 ? 37.782 43.891 -57.161 1.00 86.62 271 ASP A C 1
ATOM 2121 O O . ASP A 1 271 ? 37.570 42.808 -56.606 1.00 86.62 271 ASP A O 1
ATOM 2125 N N . THR A 1 272 ? 36.918 44.903 -57.073 1.00 86.00 272 THR A N 1
ATOM 2126 C CA . THR A 1 272 ? 35.637 44.809 -56.361 1.00 86.00 272 THR A CA 1
ATOM 2127 C C . THR A 1 272 ? 34.663 43.837 -57.028 1.00 86.00 272 THR A C 1
ATOM 2129 O O . THR A 1 272 ? 33.853 43.230 -56.335 1.00 86.00 272 THR A O 1
ATOM 2132 N N . ALA A 1 273 ? 34.746 43.659 -58.351 1.00 87.56 273 ALA A N 1
ATOM 2133 C CA . ALA A 1 273 ? 33.894 42.734 -59.098 1.00 87.56 273 ALA A CA 1
ATOM 2134 C C . ALA A 1 273 ? 34.203 41.266 -58.760 1.00 87.56 273 ALA A C 1
ATOM 2136 O O . ALA A 1 273 ? 33.284 40.473 -58.541 1.00 87.56 273 ALA A O 1
ATOM 2137 N N . PHE A 1 274 ? 35.487 40.912 -58.643 1.00 87.56 274 PHE A N 1
ATOM 2138 C CA . PHE A 1 274 ? 35.912 39.585 -58.205 1.00 87.56 274 PHE A CA 1
ATOM 2139 C C . PHE A 1 274 ? 35.465 39.294 -56.773 1.00 87.56 274 PHE A C 1
ATOM 2141 O O . PHE A 1 274 ? 34.937 38.216 -56.503 1.00 87.56 274 PHE A O 1
ATOM 2148 N N . ARG A 1 275 ? 35.626 40.266 -55.863 1.00 87.19 275 ARG A N 1
ATOM 2149 C CA . ARG A 1 275 ? 35.146 40.140 -54.482 1.00 87.19 275 ARG A CA 1
ATOM 2150 C C . ARG A 1 275 ? 33.645 39.860 -54.434 1.00 87.19 275 ARG A C 1
ATOM 2152 O O . ARG A 1 275 ? 33.243 38.913 -53.766 1.00 87.19 275 ARG A O 1
ATOM 2159 N N . GLN A 1 276 ? 32.845 40.638 -55.166 1.00 87.38 276 GLN A N 1
ATOM 2160 C CA . GLN A 1 276 ? 31.396 40.444 -55.224 1.00 87.38 276 GLN A CA 1
ATOM 2161 C C . GLN A 1 276 ? 31.044 39.062 -55.784 1.00 87.38 276 GLN A C 1
ATOM 2163 O O . GLN A 1 276 ? 30.239 38.360 -55.193 1.00 87.38 276 GLN A O 1
ATOM 2168 N N . SER A 1 277 ? 31.715 38.619 -56.851 1.00 88.88 277 SER A N 1
ATOM 2169 C CA . SER A 1 277 ? 31.498 37.282 -57.425 1.00 88.88 277 SER A CA 1
ATOM 2170 C C . SER A 1 277 ? 31.837 36.159 -56.434 1.00 88.88 277 SER A C 1
ATOM 2172 O O . SER A 1 277 ? 31.148 35.144 -56.376 1.00 88.88 277 SER A O 1
ATOM 2174 N N . LEU A 1 278 ? 32.889 36.327 -55.625 1.00 87.19 278 LEU A N 1
ATOM 2175 C CA . LEU A 1 278 ? 33.273 35.364 -54.590 1.00 87.19 278 LEU A CA 1
ATOM 2176 C C . LEU A 1 278 ? 32.306 35.359 -53.396 1.00 87.19 278 LEU A C 1
ATOM 2178 O O . LEU A 1 278 ? 32.097 34.312 -52.784 1.00 87.19 278 LEU A O 1
ATOM 2182 N N . GLU A 1 279 ? 31.728 36.509 -53.048 1.00 86.75 279 GLU A N 1
ATOM 2183 C CA . GLU A 1 279 ? 30.667 36.616 -52.043 1.00 86.75 279 GLU A CA 1
ATOM 2184 C C . GLU A 1 279 ? 29.348 36.013 -52.554 1.00 86.75 279 GLU A C 1
ATOM 2186 O O . GLU A 1 279 ? 28.764 35.188 -51.856 1.00 86.75 279 GLU A O 1
ATOM 2191 N N . ASP A 1 280 ? 28.945 36.332 -53.787 1.00 88.62 280 ASP A N 1
ATOM 2192 C CA . ASP A 1 280 ? 27.707 35.866 -54.428 1.00 88.62 280 ASP A CA 1
ATOM 2193 C C . ASP A 1 280 ? 27.707 34.357 -54.703 1.00 88.62 280 ASP A C 1
ATOM 2195 O O . ASP A 1 280 ? 26.653 33.724 -54.672 1.00 88.62 280 ASP A O 1
ATOM 2199 N N . TYR A 1 281 ? 28.878 33.765 -54.966 1.00 89.44 281 TYR A N 1
ATOM 2200 C CA . TYR A 1 281 ? 29.002 32.318 -55.147 1.00 89.44 281 TYR A CA 1
ATOM 2201 C C . TYR A 1 281 ? 28.675 31.557 -53.852 1.00 89.44 281 TYR A C 1
ATOM 2203 O O . TYR A 1 281 ? 28.070 30.494 -53.910 1.00 89.44 281 TYR A O 1
ATOM 2211 N N . PHE A 1 282 ? 29.005 32.093 -52.673 1.00 89.69 282 PHE A N 1
ATOM 2212 C CA . PHE A 1 282 ? 28.688 31.468 -51.381 1.00 89.69 282 PHE A CA 1
ATOM 2213 C C . PHE A 1 282 ? 27.556 32.215 -50.668 1.00 89.69 282 PHE A C 1
ATOM 2215 O O . PHE A 1 282 ? 27.779 32.879 -49.649 1.00 89.69 282 PHE A O 1
ATOM 2222 N N . ASP A 1 283 ? 26.359 32.087 -51.234 1.00 87.12 283 ASP A N 1
ATOM 2223 C CA . ASP A 1 283 ? 25.144 32.790 -50.827 1.00 87.12 283 ASP A CA 1
ATOM 2224 C C . ASP A 1 283 ? 24.504 32.272 -49.519 1.00 87.12 283 ASP A C 1
ATOM 2226 O O . ASP A 1 283 ? 25.020 31.394 -48.818 1.00 87.12 283 ASP A O 1
ATOM 2230 N N . GLU A 1 284 ? 23.341 32.833 -49.174 1.00 88.06 284 GLU A N 1
ATOM 2231 C CA . GLU A 1 284 ? 22.574 32.449 -47.985 1.00 88.06 284 GLU A CA 1
ATOM 2232 C C . GLU A 1 284 ? 22.147 30.972 -47.994 1.00 88.06 284 GLU A C 1
ATOM 2234 O O . GLU A 1 284 ? 22.092 30.354 -46.927 1.00 88.06 284 GLU A O 1
ATOM 2239 N N . SER A 1 285 ? 21.884 30.376 -49.165 1.00 88.62 285 SER A N 1
ATOM 2240 C CA . SER A 1 285 ? 21.516 28.959 -49.270 1.00 88.62 285 SER A CA 1
ATOM 2241 C C . SER A 1 285 ? 22.700 28.068 -48.905 1.00 88.62 285 SER A C 1
ATOM 2243 O O . SER A 1 285 ? 22.538 27.124 -48.131 1.00 88.62 285 SER A O 1
ATOM 2245 N N . TYR A 1 286 ? 23.896 28.395 -49.402 1.00 90.50 286 TYR A N 1
ATOM 2246 C CA . TYR A 1 286 ? 25.121 27.676 -49.057 1.00 90.50 286 TYR A CA 1
ATOM 2247 C C . TYR A 1 286 ? 25.405 27.740 -47.549 1.00 90.50 286 TYR A C 1
ATOM 2249 O O . TYR A 1 286 ? 25.692 26.723 -46.917 1.00 90.50 286 TYR A O 1
ATOM 2257 N N . VAL A 1 287 ? 25.282 28.928 -46.945 1.00 89.75 287 VAL A N 1
ATOM 2258 C CA . VAL A 1 287 ? 25.476 29.106 -45.495 1.00 89.75 287 VAL A CA 1
ATOM 2259 C C . VAL A 1 287 ? 24.428 28.327 -44.693 1.00 89.75 287 VAL A C 1
ATOM 2261 O O . VAL A 1 287 ? 24.785 27.663 -43.722 1.00 89.75 287 VAL A O 1
ATOM 2264 N N . THR A 1 288 ? 23.163 28.346 -45.122 1.00 92.94 288 THR A N 1
ATOM 2265 C CA . THR A 1 288 ? 22.069 27.607 -44.468 1.00 92.94 288 THR A CA 1
ATOM 2266 C C . THR A 1 288 ? 22.324 26.100 -44.475 1.00 92.94 288 THR A C 1
ATOM 2268 O O . THR A 1 288 ? 22.159 25.440 -43.449 1.00 92.94 288 THR A O 1
ATOM 2271 N N . ASP A 1 289 ? 22.784 25.556 -45.602 1.00 93.19 289 ASP A N 1
ATOM 2272 C CA . ASP A 1 289 ? 23.127 24.139 -45.723 1.00 93.19 289 ASP A CA 1
ATOM 2273 C C . ASP A 1 289 ? 24.311 23.746 -44.821 1.00 93.19 289 ASP A C 1
ATOM 2275 O O . ASP A 1 289 ? 24.290 22.679 -44.201 1.00 93.19 289 ASP A O 1
ATOM 2279 N N . LEU A 1 290 ? 25.327 24.611 -44.682 1.00 92.38 290 LEU A N 1
ATOM 2280 C CA . LEU A 1 290 ? 26.421 24.381 -43.732 1.00 92.38 290 LEU A CA 1
ATOM 2281 C C . LEU A 1 290 ? 25.919 24.352 -42.289 1.00 92.38 290 LEU A C 1
ATOM 2283 O O . LEU A 1 290 ? 26.275 23.441 -41.542 1.00 92.38 290 LEU A O 1
ATOM 2287 N N . THR A 1 291 ? 25.071 25.307 -41.900 1.00 94.56 291 THR A N 1
ATOM 2288 C CA . THR A 1 291 ? 24.461 25.327 -40.565 1.00 94.56 291 THR A CA 1
ATOM 2289 C C . THR A 1 291 ? 23.611 24.078 -40.320 1.00 94.56 291 THR A C 1
ATOM 2291 O O . THR A 1 291 ? 23.659 23.521 -39.226 1.00 94.56 291 THR A O 1
ATOM 2294 N N . ALA A 1 292 ? 22.901 23.574 -41.333 1.00 95.81 292 ALA A N 1
ATOM 2295 C CA . ALA A 1 292 ? 22.147 22.327 -41.226 1.00 95.81 292 ALA A CA 1
ATOM 2296 C C . ALA A 1 292 ? 23.054 21.106 -40.974 1.00 95.81 292 ALA A C 1
ATOM 2298 O O . ALA A 1 292 ? 22.700 20.250 -40.163 1.00 95.81 292 ALA A O 1
ATOM 2299 N N . ILE A 1 293 ? 24.240 21.031 -41.597 1.00 96.00 293 ILE A N 1
ATOM 2300 C CA . ILE A 1 293 ? 25.229 19.979 -41.289 1.00 96.00 293 ILE A CA 1
ATOM 2301 C C . ILE A 1 293 ? 25.746 20.118 -39.854 1.00 96.00 293 ILE A C 1
ATOM 2303 O O . ILE A 1 293 ? 25.892 19.117 -39.153 1.00 96.00 293 ILE A O 1
ATOM 2307 N N . GLU A 1 294 ? 26.040 21.340 -39.405 1.00 96.00 294 GLU A N 1
ATOM 2308 C CA . GLU A 1 294 ? 26.506 21.578 -38.035 1.00 96.00 294 GLU A CA 1
ATOM 2309 C C . GLU A 1 294 ? 25.470 21.151 -37.000 1.00 96.00 294 GLU A C 1
ATOM 2311 O O . GLU A 1 294 ? 25.815 20.479 -36.028 1.00 96.00 294 GLU A O 1
ATOM 2316 N N . GLN A 1 295 ? 24.204 21.484 -37.243 1.00 96.88 295 GLN A N 1
ATOM 2317 C CA . GLN A 1 295 ? 23.100 21.084 -36.386 1.00 96.88 295 GLN A CA 1
ATOM 2318 C C . GLN A 1 295 ? 22.882 19.567 -36.413 1.00 96.88 295 GLN A C 1
ATOM 2320 O O . GLN A 1 295 ? 22.685 18.969 -35.360 1.00 96.88 295 GLN A O 1
ATOM 2325 N N . LEU A 1 296 ? 22.986 18.926 -37.583 1.00 97.31 296 LEU A N 1
ATOM 2326 C CA . LEU A 1 296 ? 22.929 17.467 -37.699 1.00 97.31 296 LEU A CA 1
ATOM 2327 C C . LEU A 1 296 ? 24.035 16.791 -36.879 1.00 97.31 296 LEU A C 1
ATOM 2329 O O . LEU A 1 296 ? 23.766 15.807 -36.193 1.00 97.31 296 LEU A O 1
ATOM 2333 N N . LEU A 1 297 ? 25.264 17.313 -36.929 1.00 97.69 297 LEU A N 1
ATOM 2334 C CA . LEU A 1 297 ? 26.388 16.790 -36.152 1.00 97.69 297 LEU A CA 1
ATOM 2335 C C . LEU A 1 297 ? 26.134 16.907 -34.644 1.00 97.69 297 LEU A C 1
ATOM 2337 O O . LEU A 1 297 ? 26.300 15.921 -33.925 1.00 97.69 297 LEU A O 1
ATOM 2341 N N . ASP A 1 298 ? 25.717 18.085 -34.175 1.00 97.88 298 ASP A N 1
ATOM 2342 C CA . ASP A 1 298 ? 25.439 18.328 -32.754 1.00 97.88 298 ASP A CA 1
ATOM 2343 C C . ASP A 1 298 ? 24.290 17.449 -32.239 1.00 97.88 298 ASP A C 1
ATOM 2345 O O . ASP A 1 298 ? 24.415 16.784 -31.204 1.00 97.88 298 ASP A O 1
ATOM 2349 N N . ASP A 1 299 ? 23.203 17.358 -33.009 1.00 97.56 299 ASP A N 1
ATOM 2350 C CA . ASP A 1 299 ? 22.060 16.506 -32.695 1.00 97.56 299 ASP A CA 1
ATOM 2351 C C . ASP A 1 299 ? 22.463 15.031 -32.636 1.00 97.56 299 ASP A C 1
ATOM 2353 O O . ASP A 1 299 ? 22.078 14.327 -31.699 1.00 97.56 299 ASP A O 1
ATOM 2357 N N . TYR A 1 300 ? 23.234 14.550 -33.616 1.00 97.81 300 TYR A N 1
ATOM 2358 C CA . TYR A 1 300 ? 23.656 13.154 -33.684 1.00 97.81 300 TYR A CA 1
ATOM 2359 C C . TYR A 1 300 ? 24.582 12.791 -32.518 1.00 97.81 300 TYR A C 1
ATOM 2361 O O . TYR A 1 300 ? 24.378 11.768 -31.859 1.00 97.81 300 TYR A O 1
ATOM 2369 N N . GLU A 1 301 ? 25.559 13.645 -32.196 1.00 97.44 301 GLU A N 1
ATOM 2370 C CA . GLU A 1 301 ? 26.433 13.444 -31.039 1.00 97.44 301 GLU A CA 1
ATOM 2371 C C . GLU A 1 301 ? 25.647 13.455 -29.723 1.00 97.44 301 GLU A C 1
ATOM 2373 O O . GLU A 1 301 ? 25.842 12.585 -28.867 1.00 97.44 301 GLU A O 1
ATOM 2378 N N . THR A 1 302 ? 24.759 14.434 -29.548 1.00 97.62 302 THR A N 1
ATOM 2379 C CA . THR A 1 302 ? 23.987 14.614 -28.315 1.00 97.62 302 THR A CA 1
ATOM 2380 C C . THR A 1 302 ? 23.017 13.458 -28.103 1.00 97.62 302 THR A C 1
ATOM 2382 O O . THR A 1 302 ? 23.011 12.841 -27.031 1.00 97.62 302 THR A O 1
ATOM 2385 N N . LYS A 1 303 ? 22.240 13.101 -29.130 1.00 97.12 303 LYS A N 1
ATOM 2386 C CA . LYS A 1 303 ? 21.296 11.977 -29.078 1.00 97.12 303 LYS A CA 1
ATOM 2387 C C . LYS A 1 303 ? 22.022 10.641 -28.948 1.00 97.12 303 LYS A C 1
ATOM 2389 O O . LYS A 1 303 ? 21.569 9.791 -28.188 1.00 97.12 303 LYS A O 1
ATOM 2394 N N . GLY A 1 304 ? 23.178 10.471 -29.592 1.00 96.88 304 GLY A N 1
ATOM 2395 C CA . GLY A 1 304 ? 23.966 9.239 -29.513 1.00 96.88 304 GLY A CA 1
ATOM 2396 C C . GLY A 1 304 ? 24.517 9.014 -28.106 1.00 96.88 304 GLY A C 1
ATOM 2397 O O . GLY A 1 304 ? 24.377 7.930 -27.537 1.00 96.88 304 GLY A O 1
ATOM 2398 N N . LYS A 1 305 ? 25.062 10.071 -27.488 1.00 96.44 305 LYS A N 1
ATOM 2399 C CA . LYS A 1 305 ? 25.508 10.052 -26.084 1.00 96.44 305 LYS A CA 1
ATOM 2400 C C . LYS A 1 305 ? 24.344 9.781 -25.127 1.00 96.44 305 LYS A C 1
ATOM 2402 O O . LYS A 1 305 ? 24.491 8.973 -24.209 1.00 96.44 305 LYS A O 1
ATOM 2407 N N . ALA A 1 306 ? 23.195 10.428 -25.332 1.00 96.62 306 ALA A N 1
ATOM 2408 C CA . ALA A 1 306 ? 22.005 10.222 -24.507 1.00 96.62 306 ALA A CA 1
ATOM 2409 C C . ALA A 1 306 ? 21.485 8.778 -24.596 1.00 96.62 306 ALA A C 1
ATOM 2411 O O . ALA A 1 306 ? 21.184 8.177 -23.565 1.00 96.62 306 ALA A O 1
ATOM 2412 N N . LEU A 1 307 ? 21.457 8.204 -25.800 1.00 96.88 307 LEU A N 1
ATOM 2413 C CA . LEU A 1 307 ? 21.035 6.829 -26.046 1.00 96.88 307 LEU A CA 1
ATOM 2414 C C . LEU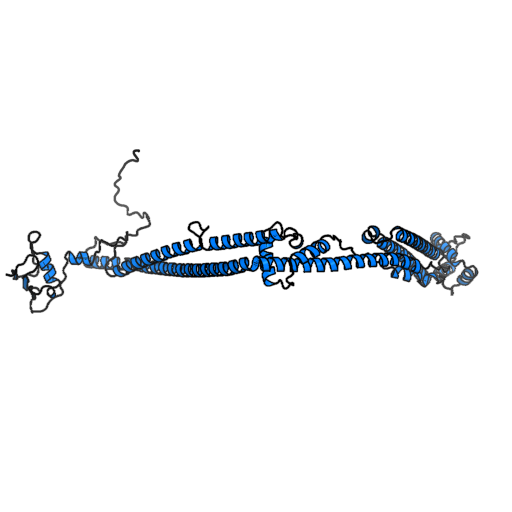 A 1 307 ? 21.944 5.818 -25.333 1.00 96.88 307 LEU A C 1
ATOM 2416 O O . LEU A 1 307 ? 21.467 4.987 -24.562 1.00 96.88 307 LEU A O 1
ATOM 2420 N N . LEU A 1 308 ? 23.264 5.937 -25.513 1.00 96.25 308 LEU A N 1
ATOM 2421 C CA . LEU A 1 308 ? 24.237 5.069 -24.837 1.00 96.25 308 LEU A CA 1
ATOM 2422 C C . LEU A 1 308 ? 24.169 5.203 -23.310 1.00 96.25 308 LEU A C 1
ATOM 2424 O O . LEU A 1 308 ? 24.297 4.210 -22.596 1.00 96.25 308 LEU A O 1
ATOM 2428 N N . LYS A 1 309 ? 23.925 6.414 -22.796 1.00 96.06 309 LYS A N 1
ATOM 2429 C CA . LYS A 1 309 ? 23.687 6.637 -21.364 1.00 96.06 309 LYS A CA 1
ATOM 2430 C C . LYS A 1 309 ? 22.403 5.953 -20.891 1.00 96.06 309 LYS A C 1
ATOM 2432 O O . LYS A 1 309 ? 22.398 5.396 -19.799 1.00 96.06 309 LYS A O 1
ATOM 2437 N N . GLY A 1 310 ? 21.344 5.977 -21.701 1.00 95.88 310 GLY A N 1
ATOM 2438 C CA . GLY A 1 310 ? 20.090 5.274 -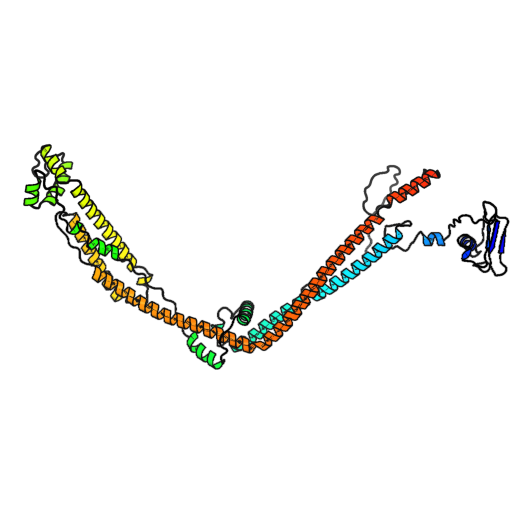21.431 1.00 95.88 310 GLY A CA 1
ATOM 2439 C C . GLY A 1 310 ? 20.286 3.766 -21.278 1.00 95.88 310 GLY A C 1
ATOM 2440 O O . GLY A 1 310 ? 19.706 3.169 -20.378 1.00 95.88 310 GLY A O 1
ATOM 2441 N N . PHE A 1 311 ? 21.160 3.164 -22.087 1.00 95.88 311 PHE A N 1
ATOM 2442 C CA . PHE A 1 311 ? 21.523 1.749 -21.961 1.00 95.88 311 PHE A CA 1
ATOM 2443 C C . PHE A 1 311 ? 22.449 1.446 -20.770 1.00 95.88 311 PHE A C 1
ATOM 2445 O O . PHE A 1 311 ? 22.482 0.318 -20.289 1.00 95.88 311 PHE A O 1
ATOM 2452 N N . GLY A 1 312 ? 23.183 2.444 -20.272 1.00 93.56 312 GLY A N 1
ATOM 2453 C CA . GLY A 1 312 ? 24.131 2.314 -19.160 1.00 93.56 312 GLY A CA 1
ATOM 2454 C C . GLY A 1 312 ? 23.558 2.600 -17.767 1.00 93.56 312 GLY A C 1
ATOM 2455 O O . GLY A 1 312 ? 24.329 2.834 -16.839 1.00 93.56 312 GLY A O 1
ATOM 2456 N N . VAL A 1 313 ? 22.233 2.653 -17.601 1.00 95.00 313 VAL A N 1
ATOM 2457 C CA . VAL A 1 313 ? 21.608 2.878 -16.286 1.00 95.00 313 VAL A CA 1
ATOM 2458 C C . VAL A 1 313 ? 21.692 1.629 -15.403 1.00 95.00 313 VAL A C 1
ATOM 2460 O O . VAL A 1 313 ? 21.571 0.509 -15.897 1.00 95.00 313 VAL A O 1
ATOM 2463 N N . SER A 1 314 ? 21.808 1.820 -14.083 1.00 90.94 314 SER A N 1
ATOM 2464 C CA . SER A 1 314 ? 21.931 0.720 -13.108 1.00 90.94 314 SER A CA 1
ATOM 2465 C C . SER A 1 314 ? 20.788 -0.289 -13.182 1.00 90.94 314 SER A C 1
ATOM 2467 O O . SER A 1 314 ? 21.008 -1.486 -13.031 1.00 90.94 314 SER A O 1
ATOM 2469 N N . ALA A 1 315 ? 19.573 0.178 -13.493 1.00 90.69 315 ALA A N 1
ATOM 2470 C CA . ALA A 1 315 ? 18.421 -0.695 -13.695 1.00 90.69 315 ALA A CA 1
ATOM 2471 C C . ALA A 1 315 ? 18.703 -1.794 -14.735 1.00 90.69 315 ALA A C 1
ATOM 2473 O O . ALA A 1 315 ? 18.283 -2.926 -14.533 1.00 90.69 315 ALA A O 1
ATOM 2474 N N . ILE A 1 316 ? 19.440 -1.477 -15.806 1.00 92.25 316 ILE A N 1
ATOM 2475 C CA . ILE A 1 316 ? 19.836 -2.429 -16.849 1.00 92.25 316 ILE A CA 1
ATOM 2476 C C . ILE A 1 316 ? 21.105 -3.180 -16.428 1.00 92.25 316 ILE A C 1
ATOM 2478 O O . ILE A 1 316 ? 21.112 -4.410 -16.435 1.00 92.25 316 ILE A O 1
ATOM 2482 N N . THR A 1 317 ? 22.164 -2.467 -16.029 1.00 88.56 317 THR A N 1
ATOM 2483 C CA . THR A 1 317 ? 23.496 -3.068 -15.812 1.00 88.56 317 THR A CA 1
ATOM 2484 C C . THR A 1 317 ? 23.570 -4.017 -14.620 1.00 88.56 317 THR A C 1
ATOM 2486 O O . THR A 1 317 ? 24.424 -4.906 -14.601 1.00 88.56 317 THR A O 1
ATOM 2489 N N . ASP A 1 318 ? 22.695 -3.832 -13.632 1.00 89.88 318 ASP A N 1
ATOM 2490 C CA . ASP A 1 318 ? 22.681 -4.617 -12.394 1.00 89.88 318 ASP A CA 1
ATOM 2491 C C . ASP A 1 318 ? 21.584 -5.697 -12.416 1.00 89.88 318 ASP A C 1
ATOM 2493 O O . ASP A 1 318 ? 21.397 -6.431 -11.443 1.00 89.88 318 ASP A O 1
ATOM 2497 N N . SER A 1 319 ? 20.852 -5.816 -13.530 1.00 90.19 319 SER A N 1
ATOM 2498 C CA . SER A 1 319 ? 19.788 -6.803 -13.688 1.00 90.19 319 SER A CA 1
ATOM 2499 C C . SER A 1 319 ? 20.339 -8.224 -13.738 1.00 90.19 319 SER A C 1
ATOM 2501 O O . SER A 1 319 ? 21.142 -8.575 -14.600 1.00 90.19 319 SER A O 1
ATOM 2503 N N . THR A 1 320 ? 19.821 -9.092 -12.870 1.00 90.75 320 THR A N 1
ATOM 2504 C CA . THR A 1 320 ? 20.140 -10.528 -12.861 1.00 90.75 320 THR A CA 1
ATOM 2505 C C . THR A 1 320 ? 19.470 -11.304 -13.999 1.00 90.75 320 THR A C 1
ATOM 2507 O O . THR A 1 320 ? 19.803 -12.465 -14.236 1.00 90.75 320 THR A O 1
ATOM 2510 N N . PHE A 1 321 ? 18.513 -10.690 -14.701 1.00 90.75 321 PHE A N 1
ATOM 2511 C CA . PHE A 1 321 ? 17.753 -11.323 -15.784 1.00 90.75 321 PHE A CA 1
ATOM 2512 C C . PHE A 1 321 ? 18.370 -11.090 -17.172 1.00 90.75 321 PHE A C 1
ATOM 2514 O O . PHE A 1 321 ? 18.005 -11.787 -18.131 1.00 90.75 321 PHE A O 1
ATOM 2521 N N . LEU A 1 322 ? 19.298 -10.135 -17.273 1.00 94.25 322 LEU A N 1
ATOM 2522 C CA . LEU A 1 322 ? 19.982 -9.745 -18.500 1.00 94.25 322 LEU A CA 1
ATOM 2523 C C . LEU A 1 322 ? 21.203 -10.637 -18.762 1.00 94.25 322 LEU A C 1
ATOM 2525 O O . LEU A 1 322 ? 21.982 -10.927 -17.856 1.00 94.25 322 LEU A O 1
ATOM 2529 N N . ASP A 1 323 ? 21.385 -11.051 -20.016 1.00 93.88 323 ASP A N 1
ATOM 2530 C CA . ASP A 1 323 ? 22.649 -11.640 -20.467 1.00 93.88 323 ASP A CA 1
ATOM 2531 C C . ASP A 1 323 ? 23.659 -10.510 -20.695 1.00 93.88 323 ASP A C 1
ATOM 2533 O O . ASP A 1 323 ? 23.655 -9.845 -21.732 1.00 93.88 323 ASP A O 1
ATOM 2537 N N . ARG A 1 324 ? 24.466 -10.244 -19.666 1.00 92.88 324 ARG A N 1
ATOM 2538 C CA . ARG A 1 324 ? 25.367 -9.091 -19.640 1.00 92.88 324 ARG A CA 1
ATOM 2539 C C . ARG A 1 324 ? 26.448 -9.165 -20.712 1.00 92.88 324 ARG A C 1
ATOM 2541 O O . ARG A 1 324 ? 26.715 -8.161 -21.362 1.00 92.88 324 ARG A O 1
ATOM 2548 N N . ASP A 1 325 ? 27.026 -10.342 -20.930 1.00 93.44 325 ASP A N 1
ATOM 2549 C CA . ASP A 1 325 ? 28.127 -10.509 -21.879 1.00 93.44 325 ASP A CA 1
ATOM 2550 C C . ASP A 1 325 ? 27.651 -10.284 -23.321 1.00 93.44 325 ASP A C 1
ATOM 2552 O O . ASP A 1 325 ? 28.316 -9.602 -24.106 1.00 93.44 325 ASP A O 1
ATOM 2556 N N . ALA A 1 326 ? 26.477 -10.821 -23.672 1.00 94.31 326 ALA A N 1
ATOM 2557 C CA . ALA A 1 326 ? 25.886 -10.610 -24.990 1.00 94.31 326 ALA A CA 1
ATOM 2558 C C . ALA A 1 326 ? 25.444 -9.151 -25.196 1.00 94.31 326 ALA A C 1
ATOM 2560 O O . ALA A 1 326 ? 25.697 -8.574 -26.256 1.00 94.31 326 ALA A O 1
ATOM 2561 N N . PHE A 1 327 ? 24.847 -8.538 -24.171 1.00 96.56 327 PHE A N 1
ATOM 2562 C CA . PHE A 1 327 ? 24.420 -7.141 -24.204 1.00 96.56 327 PHE A CA 1
ATOM 2563 C C . PHE A 1 327 ? 25.599 -6.170 -24.371 1.00 96.56 327 PHE A C 1
ATOM 2565 O O . PHE A 1 327 ? 25.582 -5.326 -25.269 1.00 96.56 327 PHE A O 1
ATOM 2572 N N . ASP A 1 328 ? 26.655 -6.311 -23.563 1.00 95.69 328 ASP A N 1
ATOM 2573 C CA . ASP A 1 328 ? 27.824 -5.420 -23.588 1.00 95.69 328 ASP A CA 1
ATOM 2574 C C . ASP A 1 328 ? 28.580 -5.507 -24.926 1.00 95.69 328 ASP A C 1
ATOM 2576 O O . ASP A 1 328 ? 29.110 -4.506 -25.431 1.00 95.69 328 ASP A O 1
ATOM 2580 N N . LYS A 1 329 ? 28.586 -6.693 -25.547 1.00 96.88 329 LYS A N 1
ATOM 2581 C CA . LYS A 1 329 ? 29.127 -6.904 -26.892 1.00 96.88 329 LYS A CA 1
ATOM 2582 C C . LYS A 1 329 ? 28.366 -6.086 -27.940 1.00 96.88 329 LYS A C 1
ATOM 2584 O O . LYS A 1 329 ? 29.001 -5.350 -28.699 1.00 96.88 329 LYS A O 1
ATOM 2589 N N . ASP A 1 330 ? 27.039 -6.178 -27.974 1.00 97.25 330 ASP A N 1
ATOM 2590 C CA . ASP A 1 330 ? 26.222 -5.473 -28.971 1.00 97.25 330 ASP A CA 1
ATOM 2591 C C . ASP A 1 330 ? 26.207 -3.952 -28.726 1.00 97.25 330 ASP A C 1
ATOM 2593 O O . ASP A 1 330 ? 26.300 -3.174 -29.678 1.00 97.25 330 ASP A O 1
ATOM 2597 N N . ILE A 1 331 ? 26.242 -3.509 -27.461 1.00 97.12 331 ILE A N 1
ATOM 2598 C CA . ILE A 1 331 ? 26.447 -2.095 -27.094 1.00 97.12 331 ILE A CA 1
ATOM 2599 C C . ILE A 1 331 ? 27.782 -1.564 -27.619 1.00 97.12 331 ILE A C 1
ATOM 2601 O O . ILE A 1 331 ? 27.857 -0.434 -28.110 1.00 97.12 331 ILE A O 1
ATOM 2605 N N . THR A 1 332 ? 28.848 -2.362 -27.540 1.00 97.44 332 THR A N 1
ATOM 2606 C CA . THR A 1 332 ? 30.164 -1.967 -28.059 1.00 97.44 332 THR A CA 1
ATOM 2607 C C . THR A 1 332 ? 30.138 -1.824 -29.583 1.00 97.44 332 THR A C 1
ATOM 2609 O O . THR A 1 332 ? 30.686 -0.857 -30.115 1.00 97.44 332 THR A O 1
ATOM 2612 N N . MET A 1 333 ? 29.457 -2.732 -30.292 1.00 97.25 333 MET A N 1
ATOM 2613 C CA . MET A 1 333 ? 29.285 -2.626 -31.746 1.00 97.25 333 MET A CA 1
ATOM 2614 C C . MET A 1 333 ? 28.461 -1.401 -32.148 1.00 97.25 333 MET A C 1
ATOM 2616 O O . MET A 1 333 ? 28.820 -0.714 -33.107 1.00 97.25 333 MET A O 1
ATOM 2620 N N . LEU A 1 334 ? 27.386 -1.109 -31.409 1.00 97.75 334 LEU A N 1
ATOM 2621 C CA . LEU A 1 334 ? 26.571 0.085 -31.611 1.00 97.75 334 LEU A CA 1
ATOM 2622 C C . LEU A 1 334 ? 27.399 1.356 -31.399 1.00 97.75 334 LEU A C 1
ATOM 2624 O O . LEU A 1 334 ? 27.390 2.231 -32.260 1.00 97.75 334 LEU A O 1
ATOM 2628 N N . ARG A 1 335 ? 28.163 1.443 -30.301 1.00 97.81 335 ARG A N 1
ATOM 2629 C CA . ARG A 1 335 ? 29.033 2.596 -30.013 1.00 97.81 335 ARG A CA 1
ATOM 2630 C C . ARG A 1 335 ? 29.997 2.874 -31.164 1.00 97.81 335 ARG A C 1
ATOM 2632 O O . ARG A 1 335 ? 30.050 4.003 -31.640 1.00 97.81 335 ARG A O 1
ATOM 2639 N N . LEU A 1 336 ? 30.685 1.844 -31.655 1.00 97.69 336 LEU A N 1
ATOM 2640 C CA . LEU A 1 336 ? 31.622 1.982 -32.771 1.00 97.69 336 LEU A CA 1
ATOM 2641 C C . LEU A 1 336 ? 30.925 2.454 -34.059 1.00 97.69 336 LEU A C 1
ATOM 2643 O O . LEU A 1 336 ? 31.473 3.262 -34.807 1.00 97.69 336 LEU A O 1
ATOM 2647 N N . ALA A 1 337 ? 29.713 1.962 -34.332 1.00 97.50 337 ALA A N 1
ATOM 2648 C CA . ALA A 1 337 ? 28.934 2.396 -35.490 1.00 97.50 337 ALA A CA 1
ATOM 2649 C C . ALA A 1 337 ? 28.498 3.866 -35.380 1.00 97.50 337 ALA A C 1
ATOM 2651 O O . ALA A 1 337 ? 28.604 4.602 -36.359 1.00 97.50 337 ALA A O 1
ATOM 2652 N N . LEU A 1 338 ? 28.071 4.307 -34.192 1.00 97.88 338 LEU A N 1
ATOM 2653 C CA . LEU A 1 338 ? 27.730 5.707 -33.934 1.00 97.88 338 LEU A CA 1
ATOM 2654 C C . LEU A 1 338 ? 28.951 6.622 -34.099 1.00 97.88 338 LEU A C 1
ATOM 2656 O O . LEU A 1 338 ? 28.838 7.656 -34.748 1.00 97.88 338 LEU A O 1
ATOM 2660 N N . GLU A 1 339 ? 30.112 6.231 -33.567 1.00 97.56 339 GLU A N 1
ATOM 2661 C CA . GLU A 1 339 ? 31.375 6.968 -33.729 1.00 97.56 339 GLU A CA 1
ATOM 2662 C C . GLU A 1 339 ? 31.779 7.084 -35.205 1.00 97.56 339 GLU A C 1
ATOM 2664 O O . GLU A 1 339 ? 32.089 8.177 -35.670 1.00 97.56 339 GLU A O 1
ATOM 2669 N N . THR A 1 340 ? 31.660 5.993 -35.968 1.00 97.75 340 THR A N 1
ATOM 2670 C CA . THR A 1 340 ? 31.929 6.000 -37.419 1.00 97.75 340 THR A CA 1
ATOM 2671 C C . THR A 1 340 ? 31.010 6.981 -38.157 1.00 97.75 340 THR A C 1
ATOM 2673 O O . THR A 1 340 ? 31.457 7.732 -39.020 1.00 97.75 340 THR A O 1
ATOM 2676 N N . ASN A 1 341 ? 29.720 7.009 -37.808 1.00 97.75 341 ASN A N 1
ATOM 2677 C CA . ASN A 1 341 ? 28.764 7.933 -38.419 1.00 97.75 341 ASN A CA 1
ATOM 2678 C C . ASN A 1 341 ? 29.062 9.393 -38.064 1.00 97.75 341 ASN A C 1
ATOM 2680 O O . ASN A 1 341 ? 28.940 10.261 -38.924 1.00 97.75 341 ASN A O 1
ATOM 2684 N N . ILE A 1 342 ? 29.493 9.668 -36.831 1.00 97.75 342 ILE A N 1
ATOM 2685 C CA . ILE A 1 342 ? 29.940 11.006 -36.428 1.00 97.75 342 ILE A CA 1
ATOM 2686 C C . ILE A 1 342 ? 31.123 11.454 -37.297 1.00 97.75 342 ILE A C 1
ATOM 2688 O O . ILE A 1 342 ? 31.126 12.589 -37.775 1.00 97.75 342 ILE A O 1
ATOM 2692 N N . ASP A 1 343 ? 32.096 10.577 -37.547 1.00 97.19 343 ASP A N 1
ATOM 2693 C CA . ASP A 1 343 ? 33.242 10.897 -38.402 1.00 97.19 343 ASP A CA 1
ATOM 2694 C C . ASP A 1 343 ? 32.817 11.168 -39.852 1.00 97.19 343 ASP A C 1
ATOM 2696 O O . ASP A 1 343 ? 33.224 12.176 -40.423 1.00 97.19 343 ASP A O 1
ATOM 2700 N N . HIS A 1 344 ? 31.888 10.384 -40.408 1.00 96.75 344 HIS A N 1
ATOM 2701 C CA . HIS A 1 344 ? 31.311 10.667 -41.728 1.00 96.75 344 HIS A CA 1
ATOM 2702 C C . HIS A 1 344 ? 30.610 12.039 -41.793 1.00 96.75 344 HIS A C 1
ATOM 2704 O O . HIS A 1 344 ? 30.727 12.749 -42.793 1.00 96.75 344 HIS A O 1
ATOM 2710 N N . ILE A 1 345 ? 29.890 12.448 -40.741 1.00 96.88 345 ILE A N 1
ATOM 2711 C CA . ILE A 1 345 ? 29.255 13.777 -40.687 1.00 96.88 345 ILE A CA 1
ATOM 2712 C C . ILE A 1 345 ? 30.321 14.884 -40.570 1.00 96.88 345 ILE A C 1
ATOM 2714 O O . ILE A 1 345 ? 30.186 15.943 -41.188 1.00 96.88 345 ILE A O 1
ATOM 2718 N N . ARG A 1 346 ? 31.409 14.657 -39.821 1.00 96.62 346 ARG A N 1
ATOM 2719 C CA . ARG A 1 346 ? 32.542 15.599 -39.744 1.00 96.62 346 ARG A CA 1
ATOM 2720 C C . ARG A 1 346 ? 33.243 15.754 -41.089 1.00 96.62 346 ARG A C 1
ATOM 2722 O O . ARG A 1 346 ? 33.562 16.882 -41.466 1.00 96.62 346 ARG A O 1
ATOM 2729 N N . ASP A 1 347 ? 33.426 14.664 -41.824 1.00 94.44 347 ASP A N 1
ATOM 2730 C CA . ASP A 1 347 ? 33.978 14.694 -43.177 1.00 94.44 347 ASP A CA 1
ATOM 2731 C C . ASP A 1 347 ? 33.056 15.476 -44.116 1.00 94.44 347 ASP A C 1
ATOM 2733 O O . ASP A 1 347 ? 33.517 16.384 -44.805 1.00 94.44 347 ASP A O 1
ATOM 2737 N N . LYS A 1 348 ? 31.737 15.250 -44.043 1.00 94.62 348 LYS A N 1
ATOM 2738 C CA . LYS A 1 348 ? 30.735 16.042 -44.777 1.00 94.62 348 LYS A CA 1
ATOM 2739 C C . LYS A 1 348 ? 30.790 17.536 -44.441 1.00 94.62 348 LYS A C 1
ATOM 2741 O O . LYS A 1 348 ? 30.617 18.372 -45.321 1.00 94.62 348 LYS A O 1
ATOM 2746 N N . LYS A 1 349 ? 31.048 17.897 -43.182 1.00 93.12 349 LYS A N 1
ATOM 2747 C CA . LYS A 1 349 ? 31.237 19.297 -42.767 1.00 93.12 349 LYS A CA 1
ATOM 2748 C C . LYS A 1 349 ? 32.518 19.905 -43.351 1.00 93.12 349 LYS A C 1
ATOM 2750 O O . LYS A 1 349 ? 32.546 21.095 -43.664 1.00 93.12 349 LYS A O 1
ATOM 2755 N N . LYS A 1 350 ? 33.590 19.116 -43.448 1.00 91.44 350 LYS A N 1
ATOM 2756 C CA . LYS A 1 350 ? 34.890 19.551 -43.976 1.00 91.44 350 LYS A CA 1
ATOM 2757 C C . LYS A 1 350 ? 34.878 19.678 -45.501 1.00 91.44 350 LYS A C 1
ATOM 2759 O O . LYS A 1 350 ? 35.486 20.612 -46.024 1.00 91.44 350 LYS A O 1
ATOM 2764 N N . GLU A 1 351 ? 34.169 18.776 -46.175 1.00 92.06 351 GLU A N 1
ATOM 2765 C CA . GLU A 1 351 ? 34.013 18.701 -47.633 1.00 92.06 351 GLU A CA 1
ATOM 2766 C C . GLU A 1 351 ? 32.513 18.689 -48.027 1.00 92.06 351 GLU A C 1
ATOM 2768 O O . GLU A 1 351 ? 31.977 17.659 -48.450 1.00 92.06 351 GLU A O 1
ATOM 2773 N N . PRO A 1 352 ? 31.792 19.826 -47.876 1.00 92.06 352 PRO A N 1
ATOM 2774 C CA . PRO A 1 352 ? 30.353 19.936 -48.157 1.00 92.06 352 PRO A CA 1
ATOM 2775 C C . PRO A 1 352 ? 29.942 19.549 -49.580 1.00 92.06 352 PRO A C 1
ATOM 2777 O O . PRO A 1 352 ? 28.802 19.113 -49.799 1.00 92.06 352 PRO A O 1
ATOM 2780 N N . SER A 1 353 ? 30.851 19.664 -50.549 1.00 90.44 353 SER A N 1
ATOM 2781 C CA . SER A 1 353 ? 30.589 19.269 -51.934 1.00 90.44 353 SER A CA 1
ATOM 2782 C C . SER A 1 353 ? 30.463 17.746 -52.121 1.00 90.44 353 SER A C 1
ATOM 2784 O O . SER A 1 353 ? 29.794 17.293 -53.058 1.00 90.44 353 SER A O 1
ATOM 2786 N N . ALA A 1 354 ? 31.031 16.943 -51.212 1.00 91.25 354 ALA A N 1
ATOM 2787 C CA . ALA A 1 354 ? 31.013 15.485 -51.278 1.00 91.25 354 ALA A CA 1
ATOM 2788 C C . ALA A 1 354 ? 29.750 14.903 -50.609 1.00 91.25 354 ALA A C 1
ATOM 2790 O O . ALA A 1 354 ? 29.426 15.263 -49.476 1.00 91.25 354 ALA A O 1
ATOM 2791 N N . PRO A 1 355 ? 28.989 14.007 -51.263 1.00 92.56 355 PRO A N 1
ATOM 2792 C CA . PRO A 1 355 ? 27.897 13.291 -50.607 1.00 92.56 355 PRO A CA 1
ATOM 2793 C C . PRO A 1 355 ? 28.449 12.219 -49.657 1.00 92.56 355 PRO A C 1
ATOM 2795 O O . PRO A 1 355 ? 29.435 11.556 -49.978 1.00 92.56 355 PRO A O 1
ATOM 2798 N N . VAL A 1 356 ? 27.783 12.002 -48.522 1.00 93.88 356 VAL A N 1
ATOM 2799 C CA . VAL A 1 356 ? 28.147 10.962 -47.550 1.00 93.88 356 VAL A CA 1
ATOM 2800 C C . VAL A 1 356 ? 26.962 10.042 -47.273 1.00 93.88 356 VAL A C 1
ATOM 2802 O O . VAL A 1 356 ? 25.802 10.444 -47.344 1.00 93.88 356 VAL A O 1
ATOM 2805 N N . THR A 1 357 ? 27.246 8.780 -46.965 1.00 93.31 357 THR A N 1
ATOM 2806 C CA . THR A 1 357 ? 26.243 7.803 -46.528 1.00 93.31 357 THR A CA 1
ATOM 2807 C C . THR A 1 357 ? 26.645 7.276 -45.162 1.00 93.31 357 THR A C 1
ATOM 2809 O O . THR A 1 357 ? 27.788 6.861 -44.955 1.00 93.31 357 THR A O 1
ATOM 2812 N N . LEU A 1 358 ? 25.712 7.322 -44.216 1.00 95.25 358 LEU A N 1
ATOM 2813 C CA . LEU A 1 358 ? 25.933 6.803 -42.874 1.00 95.25 358 LEU A CA 1
ATOM 2814 C C . LEU A 1 358 ? 25.681 5.294 -42.839 1.00 95.25 358 LEU A C 1
ATOM 2816 O O . LEU A 1 358 ? 24.929 4.743 -43.644 1.00 95.25 358 LEU A O 1
ATOM 2820 N N . LYS A 1 359 ? 26.345 4.615 -41.909 1.00 94.38 359 LYS A N 1
ATOM 2821 C CA . LYS A 1 359 ? 26.108 3.207 -41.612 1.00 94.38 359 LYS A CA 1
ATOM 2822 C C . LYS A 1 359 ? 24.744 3.068 -40.940 1.00 94.38 359 LYS A C 1
ATOM 2824 O O . LYS A 1 359 ? 24.500 3.727 -39.936 1.00 94.38 359 LYS A O 1
ATOM 2829 N N . ASP A 1 360 ? 23.904 2.177 -41.455 1.00 94.00 360 ASP A N 1
ATOM 2830 C CA . ASP A 1 360 ? 22.601 1.869 -40.857 1.00 94.00 360 ASP A CA 1
ATOM 2831 C C . ASP A 1 360 ? 22.784 1.224 -39.475 1.00 94.00 360 ASP A C 1
ATOM 2833 O O . ASP A 1 360 ? 23.347 0.126 -39.360 1.00 94.00 360 ASP A O 1
ATOM 2837 N N . THR A 1 361 ? 22.332 1.907 -38.420 1.00 96.50 361 THR A N 1
ATOM 2838 C CA . THR A 1 361 ? 22.423 1.388 -37.049 1.00 96.50 361 THR A CA 1
ATOM 2839 C C . THR A 1 361 ? 21.187 0.614 -36.613 1.00 96.50 361 THR A C 1
ATOM 2841 O O . THR A 1 361 ? 21.256 -0.069 -35.588 1.00 96.50 361 THR A O 1
ATOM 2844 N N . LYS A 1 362 ? 20.091 0.606 -37.392 1.00 95.88 362 LYS A N 1
ATOM 2845 C CA . LYS A 1 362 ? 18.847 -0.104 -37.034 1.00 95.88 362 LYS A CA 1
ATOM 2846 C C . LYS A 1 362 ? 19.070 -1.564 -36.623 1.00 95.88 362 LYS A C 1
ATOM 2848 O O . LYS A 1 362 ? 18.505 -1.964 -35.605 1.00 95.88 362 LYS A O 1
ATOM 2853 N N . PRO A 1 363 ? 19.890 -2.378 -37.324 1.00 96.75 363 PRO A N 1
ATOM 2854 C CA . PRO A 1 363 ? 20.099 -3.770 -36.924 1.00 96.75 363 PRO A CA 1
ATOM 2855 C C . PRO A 1 363 ? 20.832 -3.903 -35.583 1.00 96.75 363 PRO A C 1
ATOM 2857 O O . PRO A 1 363 ? 20.565 -4.833 -34.826 1.00 96.75 363 PRO A O 1
ATOM 2860 N N . LEU A 1 364 ? 21.747 -2.974 -35.283 1.00 96.81 364 LEU A N 1
ATOM 2861 C CA . LEU A 1 364 ? 22.504 -2.955 -34.028 1.00 96.81 364 LEU A CA 1
ATOM 2862 C C . LEU A 1 364 ? 21.618 -2.506 -32.863 1.00 96.81 364 LEU A C 1
ATOM 2864 O O . LEU A 1 364 ? 21.664 -3.104 -31.793 1.00 96.81 364 LEU A O 1
ATOM 2868 N N . LEU A 1 365 ? 20.774 -1.498 -33.093 1.00 96.38 365 LEU A N 1
ATOM 2869 C CA . LEU A 1 365 ? 19.769 -1.039 -32.135 1.00 96.38 365 LEU A CA 1
ATOM 2870 C C . LEU A 1 365 ? 18.786 -2.161 -31.788 1.00 96.38 365 LEU A C 1
ATOM 2872 O O . LEU A 1 365 ? 18.615 -2.479 -30.615 1.00 96.38 365 LEU A O 1
ATOM 2876 N N . ALA A 1 366 ? 18.241 -2.840 -32.801 1.00 96.12 366 ALA A N 1
ATOM 2877 C CA . ALA A 1 366 ? 17.319 -3.956 -32.606 1.00 96.12 366 ALA A CA 1
ATOM 2878 C C . ALA A 1 366 ? 17.952 -5.123 -31.825 1.00 96.12 366 ALA A C 1
ATOM 2880 O O . ALA A 1 366 ? 17.278 -5.765 -31.016 1.00 96.12 366 ALA A O 1
ATOM 2881 N N . ALA A 1 367 ? 19.245 -5.404 -32.033 1.00 96.31 367 ALA A N 1
ATOM 2882 C CA . ALA A 1 367 ? 19.963 -6.430 -31.276 1.00 96.31 367 ALA A CA 1
ATOM 2883 C C . ALA A 1 367 ? 20.053 -6.074 -29.781 1.00 96.31 367 ALA A C 1
ATOM 2885 O O . ALA A 1 367 ? 19.711 -6.895 -28.928 1.00 96.31 367 ALA A O 1
ATOM 2886 N N . VAL A 1 368 ? 20.424 -4.828 -29.463 1.00 96.62 368 VAL A N 1
ATOM 2887 C CA . VAL A 1 368 ? 20.474 -4.319 -28.083 1.00 96.62 368 VAL A CA 1
ATOM 2888 C C . VAL A 1 368 ? 19.085 -4.339 -27.431 1.00 96.62 368 VAL A C 1
ATOM 2890 O O . VAL A 1 368 ? 18.933 -4.836 -26.313 1.00 96.62 368 VAL A O 1
ATOM 2893 N N . GLU A 1 369 ? 18.058 -3.853 -28.131 1.00 95.50 369 GLU A N 1
ATOM 2894 C CA . GLU A 1 369 ? 16.667 -3.828 -27.653 1.00 95.50 369 GLU A CA 1
ATOM 2895 C C . GLU A 1 369 ? 16.130 -5.244 -27.379 1.00 95.50 369 GLU A C 1
ATOM 2897 O O . GLU A 1 369 ? 15.486 -5.479 -26.353 1.00 95.50 369 GLU A O 1
ATOM 2902 N N . THR A 1 370 ? 16.492 -6.222 -28.217 1.00 96.62 370 THR A N 1
ATOM 2903 C CA . THR A 1 370 ? 16.098 -7.633 -28.057 1.00 96.62 370 THR A CA 1
ATOM 2904 C C . THR A 1 370 ? 16.603 -8.241 -26.744 1.00 96.62 370 THR A C 1
ATOM 2906 O O . THR A 1 370 ? 15.897 -9.037 -26.114 1.00 96.62 370 THR A O 1
ATOM 2909 N N . HIS A 1 371 ? 17.809 -7.885 -26.290 1.00 96.12 371 HIS A N 1
ATOM 2910 C CA . HIS A 1 371 ? 18.322 -8.350 -24.994 1.00 96.12 371 HIS A CA 1
ATOM 2911 C C . HIS A 1 371 ? 17.479 -7.823 -23.833 1.00 96.12 371 HIS A C 1
ATOM 2913 O O . HIS A 1 371 ? 17.147 -8.583 -22.918 1.00 96.12 371 HIS A O 1
ATOM 2919 N N . ILE A 1 372 ? 17.076 -6.552 -23.902 1.00 96.12 372 ILE A N 1
ATOM 2920 C CA . ILE A 1 372 ? 16.202 -5.920 -22.906 1.00 96.12 372 ILE A CA 1
ATOM 2921 C C . ILE A 1 372 ? 14.817 -6.573 -22.924 1.00 96.12 372 ILE A C 1
ATOM 2923 O O . ILE A 1 372 ? 14.302 -6.937 -21.867 1.00 96.12 372 ILE A O 1
ATOM 2927 N N . ASP A 1 373 ? 14.241 -6.810 -24.105 1.00 96.12 373 ASP A N 1
ATOM 2928 C CA . ASP A 1 373 ? 12.960 -7.509 -24.254 1.00 96.12 373 ASP A CA 1
ATOM 2929 C C . ASP A 1 373 ? 12.994 -8.911 -23.643 1.00 96.12 373 ASP A C 1
ATOM 2931 O O . ASP A 1 373 ? 12.077 -9.326 -22.930 1.00 96.12 373 ASP A O 1
ATOM 2935 N N . ASN A 1 374 ? 14.061 -9.665 -23.902 1.00 95.31 374 ASN A N 1
ATOM 2936 C CA . ASN A 1 374 ? 14.208 -11.016 -23.375 1.00 95.31 374 ASN A CA 1
ATOM 2937 C C . ASN A 1 374 ? 14.399 -11.026 -21.854 1.00 95.31 374 ASN A C 1
ATOM 2939 O O . ASN A 1 374 ? 13.845 -11.897 -21.179 1.00 95.31 374 ASN A O 1
ATOM 2943 N N . ALA A 1 375 ? 15.128 -10.057 -21.300 1.00 94.56 375 ALA A N 1
ATOM 2944 C CA . ALA A 1 375 ? 15.221 -9.873 -19.856 1.00 94.56 375 ALA A CA 1
ATOM 2945 C C . ALA A 1 375 ? 13.852 -9.513 -19.251 1.00 94.56 375 ALA A C 1
ATOM 2947 O O . ALA A 1 375 ? 13.436 -10.133 -18.272 1.00 94.56 375 ALA A O 1
ATOM 2948 N N . ASN A 1 376 ? 13.101 -8.606 -19.881 1.00 95.75 376 ASN A N 1
ATOM 2949 C CA . ASN A 1 376 ? 11.756 -8.218 -19.451 1.00 95.75 376 ASN A CA 1
ATOM 2950 C C . ASN A 1 376 ? 10.754 -9.380 -19.493 1.00 95.75 376 ASN A C 1
ATOM 2952 O O . ASN A 1 376 ? 9.940 -9.518 -18.581 1.00 95.75 376 ASN A O 1
ATOM 2956 N N . LYS A 1 377 ? 10.851 -10.289 -20.472 1.00 93.75 377 LYS A N 1
ATOM 2957 C CA . LYS A 1 377 ? 10.061 -11.536 -20.474 1.00 93.75 377 LYS A CA 1
ATOM 2958 C C . LYS A 1 377 ? 10.339 -12.397 -19.237 1.00 93.75 377 LYS A C 1
ATOM 2960 O O . LYS A 1 377 ? 9.402 -12.945 -18.661 1.00 93.75 377 LYS A O 1
ATOM 2965 N N . LYS A 1 378 ? 11.602 -12.509 -18.806 1.00 90.06 378 LYS A N 1
ATOM 2966 C CA . LYS A 1 378 ? 11.969 -13.259 -17.589 1.00 90.06 378 LYS A CA 1
ATOM 2967 C C . LYS A 1 378 ? 11.492 -12.555 -16.314 1.00 90.06 378 LYS A C 1
ATOM 2969 O O . LYS A 1 378 ? 11.012 -13.230 -15.408 1.00 90.06 378 LYS A O 1
ATOM 2974 N N . VAL A 1 379 ? 11.594 -11.223 -16.262 1.00 90.56 379 VAL A N 1
ATOM 2975 C CA . VAL A 1 379 ? 11.061 -10.397 -15.163 1.00 90.56 379 VAL A CA 1
ATOM 2976 C C . VAL A 1 379 ? 9.558 -10.619 -15.011 1.00 90.56 379 VAL A C 1
ATOM 2978 O O . VAL A 1 379 ? 9.101 -10.955 -13.921 1.00 90.56 379 VAL A O 1
ATOM 2981 N N . ASN A 1 380 ? 8.804 -10.522 -16.109 1.00 89.94 380 ASN A N 1
ATOM 2982 C CA . ASN A 1 380 ? 7.359 -10.741 -16.099 1.00 89.94 380 ASN A CA 1
ATOM 2983 C C . ASN A 1 380 ? 7.014 -12.160 -15.639 1.00 89.94 380 ASN A C 1
ATOM 2985 O O . ASN A 1 380 ? 6.220 -12.317 -14.722 1.00 89.94 380 ASN A O 1
ATOM 2989 N N . ALA A 1 381 ? 7.691 -13.186 -16.166 1.00 86.69 381 ALA A N 1
ATOM 2990 C CA . ALA A 1 381 ? 7.467 -14.565 -15.733 1.00 86.69 381 ALA A CA 1
ATOM 2991 C C . ALA A 1 381 ? 7.735 -14.774 -14.227 1.00 86.69 381 ALA A C 1
ATOM 2993 O O . ALA A 1 381 ? 6.990 -15.488 -13.558 1.00 86.69 381 ALA A O 1
ATOM 2994 N N . ASN A 1 382 ? 8.779 -14.147 -13.669 1.00 85.69 382 ASN A N 1
ATOM 2995 C CA . ASN A 1 382 ? 9.047 -14.179 -12.228 1.00 85.69 382 ASN A CA 1
ATOM 2996 C C . ASN A 1 382 ? 7.928 -13.497 -11.425 1.00 85.69 382 ASN A C 1
ATOM 2998 O O . ASN A 1 382 ? 7.460 -14.043 -10.423 1.00 85.69 382 ASN A O 1
ATOM 3002 N N . ASN A 1 383 ? 7.496 -12.320 -11.873 1.00 86.56 383 ASN A N 1
ATOM 3003 C CA . ASN A 1 383 ? 6.467 -11.537 -11.199 1.00 86.56 383 ASN A CA 1
ATOM 3004 C C . ASN A 1 383 ? 5.090 -12.198 -11.277 1.00 86.56 383 ASN A C 1
ATOM 3006 O O . ASN A 1 383 ? 4.368 -12.167 -10.288 1.00 86.56 383 ASN A O 1
ATOM 3010 N N . ASP A 1 384 ? 4.753 -12.861 -12.382 1.00 86.25 384 ASP A N 1
ATOM 3011 C CA . ASP A 1 384 ? 3.514 -13.632 -12.523 1.00 86.25 384 ASP A CA 1
ATOM 3012 C C . ASP A 1 384 ? 3.473 -14.777 -11.499 1.00 86.25 384 ASP A C 1
ATOM 3014 O O . ASP A 1 384 ? 2.500 -14.933 -10.758 1.00 86.25 384 ASP A O 1
ATOM 3018 N N . ILE A 1 385 ? 4.577 -15.526 -11.365 1.00 81.06 385 ILE A N 1
ATOM 3019 C CA . ILE A 1 385 ? 4.706 -16.584 -10.348 1.00 81.06 385 ILE A CA 1
ATOM 3020 C C . ILE A 1 385 ? 4.581 -15.996 -8.936 1.00 81.06 385 ILE A C 1
ATOM 3022 O O . ILE A 1 385 ? 3.957 -16.604 -8.060 1.00 81.06 385 ILE A O 1
ATOM 3026 N N . LEU A 1 386 ? 5.175 -14.824 -8.693 1.00 82.81 386 LEU A N 1
ATOM 3027 C CA . LEU A 1 386 ? 5.085 -14.132 -7.412 1.00 82.81 386 LEU A CA 1
ATOM 3028 C C . LEU A 1 386 ? 3.657 -13.666 -7.129 1.00 82.81 386 LEU A C 1
ATOM 3030 O O . LEU A 1 386 ? 3.179 -13.888 -6.021 1.00 82.81 386 LEU A O 1
ATOM 3034 N N . HIS A 1 387 ? 2.964 -13.066 -8.093 1.00 81.94 387 HIS A N 1
ATOM 3035 C CA . HIS A 1 387 ? 1.595 -12.584 -7.937 1.00 81.94 387 HIS A CA 1
ATOM 3036 C C . HIS A 1 387 ? 0.629 -13.738 -7.650 1.00 81.94 387 HIS A C 1
ATOM 3038 O O . HIS A 1 387 ? -0.195 -13.653 -6.732 1.00 81.94 387 HIS A O 1
ATOM 3044 N N . ASP A 1 388 ? 0.779 -14.858 -8.356 1.00 85.06 388 ASP A N 1
ATOM 3045 C CA . ASP A 1 388 ? 0.035 -16.083 -8.073 1.00 85.06 388 ASP A CA 1
ATOM 3046 C C . ASP A 1 388 ? 0.331 -16.604 -6.664 1.00 85.06 388 ASP A C 1
ATOM 3048 O O . ASP A 1 388 ? -0.584 -16.980 -5.926 1.00 85.06 388 ASP A O 1
ATOM 3052 N N . LEU A 1 389 ? 1.599 -16.591 -6.244 1.00 84.62 389 LEU A N 1
ATOM 3053 C CA . LEU A 1 389 ? 1.994 -16.982 -4.893 1.00 84.62 389 LEU A CA 1
ATOM 3054 C C . LEU A 1 389 ? 1.442 -16.023 -3.830 1.00 84.62 389 LEU A C 1
ATOM 3056 O O . LEU A 1 389 ? 0.974 -16.482 -2.794 1.00 84.62 389 LEU A O 1
ATOM 3060 N N . ALA A 1 390 ? 1.472 -14.713 -4.066 1.00 84.31 390 ALA A N 1
ATOM 3061 C CA . ALA A 1 390 ? 0.952 -13.689 -3.166 1.00 84.31 390 ALA A CA 1
ATOM 3062 C C . ALA A 1 390 ? -0.568 -13.812 -3.021 1.00 84.31 390 ALA A C 1
ATOM 3064 O O . ALA A 1 390 ? -1.091 -13.765 -1.906 1.00 84.31 390 ALA A O 1
ATOM 3065 N N . THR A 1 391 ? -1.266 -14.066 -4.129 1.00 87.38 391 THR A N 1
ATOM 3066 C CA . THR A 1 391 ? -2.701 -14.362 -4.144 1.00 87.38 391 THR A CA 1
ATOM 3067 C C . THR A 1 391 ? -2.999 -15.626 -3.342 1.00 87.38 391 THR A C 1
ATOM 3069 O O . THR A 1 391 ? -3.860 -15.604 -2.463 1.00 87.38 391 THR A O 1
ATOM 3072 N N . ARG A 1 392 ? -2.231 -16.705 -3.550 1.00 86.94 392 ARG A N 1
ATOM 3073 C CA . ARG A 1 392 ? -2.355 -17.949 -2.770 1.00 86.94 392 ARG A CA 1
ATOM 3074 C C . ARG A 1 392 ? -2.042 -17.749 -1.288 1.00 86.94 392 ARG A C 1
ATOM 3076 O O . ARG A 1 392 ? -2.764 -18.289 -0.461 1.00 86.94 392 ARG A O 1
ATOM 3083 N N . LYS A 1 393 ? -1.016 -16.963 -0.936 1.00 88.75 393 LYS A N 1
ATOM 3084 C CA . LYS A 1 393 ? -0.690 -16.595 0.456 1.00 88.75 393 LYS A CA 1
ATOM 3085 C C . LYS A 1 393 ? -1.858 -15.856 1.097 1.00 88.75 393 LYS A C 1
ATOM 3087 O O . LYS A 1 393 ? -2.260 -16.208 2.197 1.00 88.75 393 LYS A O 1
ATOM 3092 N N . LYS A 1 394 ? -2.426 -14.864 0.408 1.00 90.06 394 LYS A N 1
ATOM 3093 C CA . LYS A 1 394 ? -3.569 -14.085 0.899 1.00 90.06 394 LYS A CA 1
ATOM 3094 C C . LYS A 1 394 ? -4.799 -14.963 1.123 1.00 90.06 394 LYS A C 1
ATOM 3096 O O . LYS A 1 394 ? -5.411 -14.875 2.185 1.00 90.06 394 LYS A O 1
ATOM 3101 N N . GLU A 1 395 ? -5.129 -15.810 0.153 1.00 92.31 395 GLU A N 1
ATOM 3102 C CA . GLU A 1 395 ? -6.256 -16.740 0.250 1.00 92.31 395 GLU A CA 1
ATOM 3103 C C . GLU A 1 395 ? -6.049 -17.739 1.394 1.00 92.31 395 GLU A C 1
ATOM 3105 O O . GLU A 1 395 ? -6.910 -17.885 2.259 1.00 92.31 395 GLU A O 1
ATOM 3110 N N . LEU A 1 396 ? -4.871 -18.363 1.471 1.00 92.44 396 LEU A N 1
ATOM 3111 C CA . LEU A 1 396 ? -4.553 -19.316 2.528 1.00 92.44 396 LEU A CA 1
ATOM 3112 C C . LEU A 1 396 ? -4.583 -18.659 3.915 1.00 92.44 396 LEU A C 1
ATOM 3114 O O . LEU A 1 396 ? -5.156 -19.224 4.844 1.00 92.44 396 LEU A O 1
ATOM 3118 N N . SER A 1 397 ? -4.042 -17.447 4.061 1.00 93.44 397 SER A N 1
ATOM 3119 C CA . SER A 1 397 ? -4.143 -16.678 5.305 1.00 93.44 397 SER A CA 1
ATOM 3120 C C . SER A 1 397 ? -5.599 -16.408 5.684 1.00 93.44 397 SER A C 1
ATOM 3122 O O . SER A 1 397 ? -5.967 -16.601 6.841 1.00 93.44 397 SER A O 1
ATOM 3124 N N . ALA A 1 398 ? -6.452 -16.020 4.730 1.00 94.81 398 ALA A N 1
ATOM 3125 C CA . ALA A 1 398 ? -7.873 -15.791 4.985 1.00 94.81 398 ALA A CA 1
ATOM 3126 C C . ALA A 1 398 ? -8.593 -17.071 5.447 1.00 94.81 398 ALA A C 1
ATOM 3128 O O . ALA A 1 398 ? -9.409 -17.012 6.369 1.00 94.81 398 ALA A O 1
ATOM 3129 N N . GLN A 1 399 ? -8.250 -18.228 4.873 1.00 95.19 399 GLN A N 1
ATOM 3130 C CA . GLN A 1 399 ? -8.775 -19.536 5.283 1.00 95.19 399 GLN A CA 1
ATOM 3131 C C . GLN A 1 399 ? -8.273 -19.957 6.676 1.00 95.19 399 GLN A C 1
ATOM 3133 O O . GLN A 1 399 ? -9.036 -20.505 7.472 1.00 95.19 399 GLN A O 1
ATOM 3138 N N . ILE A 1 400 ? -7.017 -19.654 7.022 1.00 95.00 400 ILE A N 1
ATOM 3139 C CA . ILE A 1 400 ? -6.461 -19.893 8.366 1.00 95.00 400 ILE A CA 1
ATOM 3140 C C . ILE A 1 400 ? -7.157 -19.006 9.407 1.00 95.00 400 ILE A C 1
ATOM 3142 O O . ILE A 1 400 ? -7.544 -19.491 10.472 1.00 95.00 400 ILE A O 1
ATOM 3146 N N . TRP A 1 401 ? -7.405 -17.733 9.088 1.00 95.50 401 TRP A N 1
ATOM 3147 C CA . TRP A 1 401 ? -8.229 -16.851 9.917 1.00 95.50 401 TRP A CA 1
ATOM 3148 C C . TRP A 1 401 ? -9.650 -17.385 10.077 1.00 95.50 401 TRP A C 1
ATOM 3150 O O . TRP A 1 401 ? -10.158 -17.442 11.196 1.00 95.50 401 TRP A O 1
ATOM 3160 N N . ARG A 1 402 ? -10.276 -17.844 8.986 1.00 95.56 402 ARG A N 1
ATOM 3161 C CA . ARG A 1 402 ? -11.606 -18.463 9.024 1.00 95.56 402 ARG A CA 1
ATOM 3162 C C . ARG A 1 402 ? -11.635 -19.672 9.954 1.00 95.56 402 ARG A C 1
ATOM 3164 O O . ARG A 1 402 ? -12.595 -19.833 10.706 1.00 95.56 402 ARG A O 1
ATOM 3171 N N . ARG A 1 403 ? -10.581 -20.490 9.935 1.00 95.06 403 ARG A N 1
ATOM 3172 C CA . ARG A 1 403 ? -10.444 -21.641 10.826 1.00 95.06 403 ARG A CA 1
ATOM 3173 C C . ARG A 1 403 ? -10.346 -21.223 12.291 1.00 95.06 403 ARG A C 1
ATOM 3175 O O . ARG A 1 403 ? -11.095 -21.747 13.110 1.00 95.06 403 ARG A O 1
ATOM 3182 N N . LEU A 1 404 ? -9.493 -20.247 12.605 1.00 94.50 404 LEU A N 1
ATOM 3183 C CA . LEU A 1 404 ? -9.371 -19.702 13.958 1.00 94.50 404 LEU A CA 1
ATOM 3184 C C . LEU A 1 404 ? -10.712 -19.159 14.474 1.00 94.50 404 LEU A C 1
ATOM 3186 O O . LEU A 1 404 ? -11.077 -19.431 15.616 1.00 94.50 404 LEU A O 1
ATOM 3190 N N . LEU A 1 405 ? -11.451 -18.417 13.640 1.00 94.94 405 LEU A N 1
ATOM 3191 C CA . LEU A 1 405 ? -12.774 -17.883 13.981 1.00 94.94 405 LEU A CA 1
ATOM 3192 C C . LEU A 1 405 ? -13.778 -18.991 14.315 1.00 94.94 405 LEU A C 1
ATOM 3194 O O . LEU A 1 405 ? -14.553 -18.841 15.257 1.00 94.94 405 LEU A O 1
ATOM 3198 N N . GLU A 1 406 ? -13.769 -20.100 13.572 1.00 94.69 406 GLU A N 1
ATOM 3199 C CA . GLU A 1 406 ? -14.655 -21.230 13.864 1.00 94.69 406 GLU A CA 1
ATOM 3200 C C . GLU A 1 406 ? -14.249 -21.933 15.169 1.00 94.69 406 GLU A C 1
ATOM 3202 O O . GLU A 1 406 ? -15.101 -22.164 16.028 1.00 94.69 406 GLU A O 1
ATOM 3207 N N . ASP A 1 407 ? -12.951 -22.182 15.379 1.00 93.12 407 ASP A N 1
ATOM 3208 C CA . ASP A 1 407 ? -12.438 -22.830 16.597 1.00 93.12 407 ASP A CA 1
ATOM 3209 C C . ASP A 1 407 ? -12.709 -21.986 17.865 1.00 93.12 407 ASP A C 1
ATOM 3211 O O . ASP A 1 407 ? -12.883 -22.520 18.961 1.00 93.12 407 ASP A O 1
ATOM 3215 N N . THR A 1 408 ? -12.795 -20.659 17.725 1.00 94.88 408 THR A N 1
ATOM 3216 C CA . THR A 1 408 ? -13.028 -19.707 18.829 1.00 94.88 408 THR A CA 1
ATOM 3217 C C . THR A 1 408 ? -14.448 -19.141 18.876 1.00 94.88 408 THR A C 1
ATOM 3219 O O . THR A 1 408 ? -14.763 -18.313 19.734 1.00 94.88 408 THR A O 1
ATOM 3222 N N . LYS A 1 409 ? -15.356 -19.627 18.025 1.00 94.50 409 LYS A N 1
ATOM 3223 C CA . LYS A 1 409 ? -16.732 -19.128 17.899 1.00 94.50 409 LYS A CA 1
ATOM 3224 C C . LYS A 1 409 ? -17.490 -19.099 19.222 1.00 94.50 409 LYS A C 1
ATOM 3226 O O . LYS A 1 409 ? -18.089 -18.092 19.577 1.00 94.50 409 LYS A O 1
ATOM 3231 N N . THR A 1 410 ? -17.397 -20.173 20.005 1.00 94.94 410 THR A N 1
ATOM 3232 C CA . THR A 1 410 ? -18.073 -20.260 21.311 1.00 94.94 410 THR A CA 1
ATOM 3233 C C . THR A 1 410 ? -17.526 -19.258 22.333 1.00 94.94 410 THR A C 1
ATOM 3235 O O . THR A 1 410 ? -18.280 -18.763 23.173 1.00 94.94 410 THR A O 1
ATOM 3238 N N . ILE A 1 411 ? -16.228 -18.943 22.265 1.00 94.12 411 ILE A N 1
ATOM 3239 C CA . ILE A 1 411 ? -15.572 -17.924 23.095 1.00 94.12 411 ILE A CA 1
ATOM 3240 C C . ILE A 1 411 ? -16.079 -16.544 22.670 1.00 94.12 411 ILE A C 1
ATOM 3242 O O . ILE A 1 411 ? -16.510 -15.755 23.514 1.00 94.12 411 ILE A O 1
ATOM 3246 N N . PHE A 1 412 ? -16.096 -16.284 21.360 1.00 94.31 412 PHE A N 1
ATOM 3247 C CA . PHE A 1 412 ? -16.569 -15.027 20.795 1.00 94.31 412 PHE A CA 1
ATOM 3248 C C . PHE A 1 412 ? -18.048 -14.762 21.093 1.00 94.31 412 PHE A C 1
ATOM 3250 O O . PHE A 1 412 ? -18.376 -13.666 21.538 1.00 94.31 412 PHE A O 1
ATOM 3257 N N . ASP A 1 413 ? -18.930 -15.748 20.928 1.00 94.00 413 ASP A N 1
ATOM 3258 C CA . ASP A 1 413 ? -20.364 -15.592 21.192 1.00 94.00 413 ASP A CA 1
ATOM 3259 C C . ASP A 1 413 ? -20.626 -15.267 22.671 1.00 94.00 413 ASP A C 1
ATOM 3261 O O . ASP A 1 413 ? -21.362 -14.331 22.988 1.00 94.00 413 ASP A O 1
ATOM 3265 N N . LYS A 1 414 ? -19.946 -15.965 23.595 1.00 94.38 414 LYS A N 1
ATOM 3266 C CA . LYS A 1 414 ? -20.017 -15.668 25.037 1.00 94.38 414 LYS A CA 1
ATOM 3267 C C . LYS A 1 414 ? -19.519 -14.259 25.356 1.00 94.38 414 LYS A C 1
ATOM 3269 O O . LYS A 1 414 ? -20.150 -13.558 26.149 1.00 94.38 414 LYS A O 1
ATOM 3274 N N . TYR A 1 415 ? -18.394 -13.853 24.769 1.00 94.38 415 TYR A N 1
ATOM 3275 C CA . TYR A 1 415 ? -17.855 -12.503 24.925 1.00 94.38 415 TYR A CA 1
ATOM 3276 C C . TYR A 1 415 ? -18.841 -11.456 24.400 1.00 94.38 415 TYR A C 1
ATOM 3278 O O . TYR A 1 415 ? -19.151 -10.507 25.116 1.00 94.38 415 TYR A O 1
ATOM 3286 N N . LYS A 1 416 ? -19.386 -11.662 23.196 1.00 94.12 416 LYS A N 1
ATOM 3287 C CA . LYS A 1 416 ? -20.330 -10.757 22.539 1.00 94.12 416 LYS A CA 1
ATOM 3288 C C . LYS A 1 416 ? -21.581 -10.532 23.385 1.00 94.12 416 LYS A C 1
ATOM 3290 O O . LYS A 1 416 ? -21.958 -9.391 23.626 1.00 94.12 416 LYS A O 1
ATOM 3295 N N . THR A 1 417 ? -22.195 -11.594 23.902 1.00 94.69 417 THR A N 1
ATOM 3296 C CA . THR A 1 417 ? -23.374 -11.447 24.767 1.00 94.69 417 THR A CA 1
ATOM 3297 C C . THR A 1 417 ? -23.030 -10.688 26.051 1.00 94.69 417 THR A C 1
ATOM 3299 O O . THR A 1 417 ? -23.741 -9.761 26.435 1.00 94.69 417 THR A O 1
ATOM 3302 N N . LYS A 1 418 ? -21.915 -11.029 26.712 1.00 94.75 418 LYS A N 1
ATOM 3303 C CA . LYS A 1 418 ? -21.508 -10.368 27.961 1.00 94.75 418 LYS A CA 1
ATOM 3304 C C . LYS A 1 418 ? -21.149 -8.893 27.764 1.00 94.75 418 LYS A C 1
ATOM 3306 O O . LYS A 1 418 ? -21.562 -8.074 28.582 1.00 94.75 418 LYS A O 1
ATOM 3311 N N . ILE A 1 419 ? -20.417 -8.550 26.702 1.00 93.81 419 ILE A N 1
ATOM 3312 C CA . ILE A 1 419 ? -20.020 -7.164 26.430 1.00 93.81 419 ILE A CA 1
ATOM 3313 C C . ILE A 1 419 ? -21.244 -6.309 26.088 1.00 93.81 419 ILE A C 1
ATOM 3315 O O . ILE A 1 419 ? -21.369 -5.217 26.625 1.00 93.81 419 ILE A O 1
ATOM 3319 N N . GLU A 1 420 ? -22.206 -6.835 25.320 1.00 94.12 420 GLU A N 1
ATOM 3320 C CA . GLU A 1 420 ? -23.468 -6.141 25.024 1.00 94.12 420 GLU A CA 1
ATOM 3321 C C . GLU A 1 420 ? -24.304 -5.889 26.290 1.00 94.12 420 GLU A C 1
ATOM 3323 O O . GLU A 1 420 ? -24.917 -4.829 26.429 1.00 94.12 420 GLU A O 1
ATOM 3328 N N . HIS A 1 421 ? -24.335 -6.837 27.234 1.00 94.69 421 HIS A N 1
ATOM 3329 C CA . HIS A 1 421 ? -25.002 -6.638 28.524 1.00 94.69 421 HIS A CA 1
ATOM 3330 C C . HIS A 1 421 ? -24.301 -5.586 29.392 1.00 94.69 421 HIS A C 1
ATOM 3332 O O . HIS A 1 421 ? -24.982 -4.758 29.999 1.00 94.69 421 HIS A O 1
ATOM 3338 N N . LEU A 1 422 ? -22.966 -5.609 29.455 1.00 93.56 422 LEU A N 1
ATOM 3339 C CA . LEU A 1 422 ? -22.187 -4.631 30.218 1.00 93.56 422 LEU A CA 1
ATOM 3340 C C . LEU A 1 422 ? -22.293 -3.227 29.620 1.00 93.56 422 LEU A C 1
ATOM 3342 O O . LEU A 1 422 ? -22.532 -2.286 30.371 1.00 93.56 422 LEU A O 1
ATOM 3346 N N . ASP A 1 423 ? -22.189 -3.094 28.296 1.00 93.62 423 ASP A N 1
ATOM 3347 C CA . ASP A 1 423 ? -22.347 -1.817 27.594 1.00 93.62 423 ASP A CA 1
ATOM 3348 C C . ASP A 1 423 ? -23.740 -1.226 27.872 1.00 93.62 423 ASP A C 1
ATOM 3350 O O . ASP A 1 423 ? -23.844 -0.097 28.343 1.00 93.62 423 ASP A O 1
ATOM 3354 N N . LYS A 1 424 ? -24.814 -2.023 27.752 1.00 95.12 424 LYS A N 1
ATOM 3355 C CA . LYS A 1 424 ? -26.176 -1.575 28.106 1.00 95.12 424 LYS A CA 1
ATOM 3356 C C . LYS A 1 424 ? -26.309 -1.150 29.570 1.00 95.12 424 LYS A C 1
ATOM 3358 O O . LYS A 1 424 ? -27.011 -0.184 29.863 1.00 95.12 424 LYS A O 1
ATOM 3363 N N . ALA A 1 425 ? -25.687 -1.875 30.501 1.00 93.44 425 ALA A N 1
ATOM 3364 C CA . ALA A 1 425 ? -25.728 -1.523 31.919 1.00 93.44 425 ALA A CA 1
ATOM 3365 C C . ALA A 1 425 ? -24.989 -0.203 32.195 1.00 93.44 425 ALA A C 1
ATOM 3367 O O . ALA A 1 425 ? -25.491 0.633 32.948 1.00 93.44 425 ALA A O 1
ATOM 3368 N N . ILE A 1 426 ? -23.832 0.001 31.559 1.00 93.56 426 ILE A N 1
ATOM 3369 C CA . ILE A 1 426 ? -23.050 1.241 31.623 1.00 93.56 426 ILE A CA 1
ATOM 3370 C C . ILE A 1 426 ? -23.851 2.410 31.048 1.00 93.56 426 ILE A C 1
ATOM 3372 O O . ILE A 1 426 ? -23.954 3.442 31.709 1.00 93.56 426 ILE A O 1
ATOM 3376 N N . ASP A 1 427 ? -24.478 2.243 29.885 1.00 93.62 427 ASP A N 1
ATOM 3377 C CA . ASP A 1 427 ? -25.304 3.280 29.259 1.00 93.62 427 ASP A CA 1
ATOM 3378 C C . ASP A 1 427 ? -26.480 3.682 30.162 1.00 93.62 427 ASP A C 1
ATOM 3380 O O . ASP A 1 427 ? -26.725 4.865 30.403 1.00 93.62 427 ASP A O 1
ATOM 3384 N N . GLN A 1 428 ? -27.178 2.700 30.745 1.00 95.31 428 GLN A N 1
ATOM 3385 C CA . GLN A 1 428 ? -28.285 2.952 31.674 1.00 95.31 428 GLN A CA 1
ATOM 3386 C C . GLN A 1 428 ? -27.836 3.661 32.956 1.00 95.31 428 GLN A C 1
ATOM 3388 O O . GLN A 1 428 ? -28.536 4.552 33.443 1.00 95.31 428 GLN A O 1
ATOM 3393 N N . LEU A 1 429 ? -26.698 3.263 33.533 1.00 92.75 429 LEU A N 1
ATOM 3394 C CA . LEU A 1 429 ? -26.131 3.917 34.715 1.00 92.75 429 LEU A CA 1
ATOM 3395 C C . LEU A 1 429 ? -25.705 5.352 34.397 1.00 92.75 429 LEU A C 1
ATOM 3397 O O . LEU A 1 429 ? -26.012 6.257 35.170 1.00 92.75 429 LEU A O 1
ATOM 3401 N N . THR A 1 430 ? -25.075 5.565 33.244 1.00 92.62 430 THR A N 1
ATOM 3402 C CA . THR A 1 430 ? -24.630 6.884 32.779 1.00 92.62 430 THR A CA 1
ATOM 3403 C C . THR A 1 430 ? -25.827 7.817 32.593 1.00 92.62 430 THR A C 1
ATOM 3405 O O . THR A 1 430 ? -25.861 8.891 33.190 1.00 92.62 430 THR A O 1
ATOM 3408 N N . ALA A 1 431 ? -26.883 7.361 31.911 1.00 94.00 431 ALA A N 1
ATOM 3409 C CA . ALA A 1 431 ? -28.124 8.122 31.751 1.00 94.00 431 ALA A CA 1
ATOM 3410 C C . ALA A 1 431 ? -28.801 8.456 33.098 1.00 94.00 431 ALA A C 1
ATOM 3412 O O . ALA A 1 431 ? -29.307 9.564 33.293 1.00 94.00 431 ALA A O 1
ATOM 3413 N N . LYS A 1 432 ? -28.794 7.521 34.063 1.00 93.94 432 LYS A N 1
ATOM 3414 C CA . LYS A 1 432 ? -29.312 7.770 35.422 1.00 93.94 432 LYS A CA 1
ATOM 3415 C C . LYS A 1 432 ? -28.483 8.810 36.177 1.00 93.94 432 LYS A C 1
ATOM 3417 O O . LYS A 1 432 ? -29.068 9.652 36.856 1.00 93.94 432 LYS A O 1
ATOM 3422 N N . ILE A 1 433 ? -27.155 8.762 36.073 1.00 90.62 433 ILE A N 1
ATOM 3423 C CA . ILE A 1 433 ? -26.252 9.742 36.696 1.00 90.62 433 ILE A CA 1
ATOM 3424 C C . ILE A 1 433 ? -26.499 11.131 36.110 1.00 90.62 433 ILE A C 1
ATOM 3426 O O . ILE A 1 433 ? -26.651 12.089 36.867 1.00 90.62 433 ILE A O 1
ATOM 3430 N N . GLU A 1 434 ? -26.603 11.248 34.788 1.00 90.75 434 GLU A N 1
ATOM 3431 C CA . GLU A 1 434 ? -26.909 12.517 34.126 1.00 90.75 434 GLU A CA 1
ATOM 3432 C C . GLU A 1 434 ? -28.254 13.087 34.581 1.00 90.75 434 GLU A C 1
ATOM 3434 O O . GLU A 1 434 ? -28.339 14.260 34.942 1.00 90.75 434 GLU A O 1
ATOM 3439 N N . GLN A 1 435 ? -29.301 12.255 34.634 1.00 93.56 435 GLN A N 1
ATOM 3440 C CA . GLN A 1 435 ? -30.614 12.695 35.100 1.00 93.56 435 GLN A CA 1
ATOM 3441 C C . GLN A 1 435 ? -30.576 13.169 36.555 1.00 93.56 435 GLN A C 1
ATOM 3443 O O . GLN A 1 435 ? -31.087 14.241 36.863 1.00 93.56 435 GLN A O 1
ATOM 3448 N N . ARG A 1 436 ? -29.942 12.408 37.452 1.00 90.44 436 ARG A N 1
ATOM 3449 C CA . ARG A 1 436 ? -29.843 12.777 38.871 1.00 90.44 436 ARG A CA 1
ATOM 3450 C C . ARG A 1 436 ? -28.982 14.014 39.105 1.00 90.44 436 ARG A C 1
ATOM 3452 O O . ARG A 1 436 ? -29.254 14.764 40.036 1.00 90.44 436 ARG A O 1
ATOM 3459 N N . THR A 1 437 ? -27.979 14.242 38.263 1.00 84.19 437 THR A N 1
ATOM 3460 C CA . THR A 1 437 ? -27.168 15.465 38.305 1.00 84.19 437 THR A CA 1
ATOM 3461 C C . THR A 1 437 ? -28.024 16.681 37.949 1.00 84.19 437 THR A C 1
ATOM 3463 O O . THR A 1 437 ? -28.022 17.653 38.699 1.00 84.19 437 THR A O 1
ATOM 3466 N N . ARG A 1 438 ? -28.857 16.583 36.902 1.00 88.94 438 ARG A N 1
ATOM 3467 C CA . ARG A 1 438 ? -29.833 17.633 36.560 1.00 88.94 438 ARG A CA 1
ATOM 3468 C C . ARG A 1 438 ? -30.857 17.872 37.673 1.00 88.94 438 ARG A C 1
ATOM 3470 O O . ARG A 1 438 ? -31.144 19.020 38.002 1.00 88.94 438 ARG A O 1
ATOM 3477 N N . ASP A 1 439 ? -31.389 16.804 38.277 1.00 89.56 439 ASP A N 1
ATOM 3478 C CA . ASP A 1 439 ? -32.330 16.913 39.402 1.00 89.56 439 ASP A CA 1
ATOM 3479 C C . ASP A 1 439 ? -31.692 17.665 40.593 1.00 89.56 439 ASP A C 1
ATOM 3481 O O . ASP A 1 439 ? -32.347 18.490 41.233 1.00 89.56 439 ASP A O 1
ATOM 3485 N N . LEU A 1 440 ? -30.411 17.396 40.884 1.00 81.81 440 LEU A N 1
ATOM 3486 C CA . LEU A 1 440 ? -29.664 18.052 41.960 1.00 81.81 440 LEU A CA 1
ATOM 3487 C C . LEU A 1 440 ? -29.453 19.546 41.680 1.00 81.81 440 LEU A C 1
ATOM 3489 O O . LEU A 1 440 ? -29.678 20.366 42.567 1.00 81.81 440 LEU A O 1
ATOM 3493 N N . GLU A 1 441 ? -29.056 19.904 40.459 1.00 80.06 441 GLU A N 1
ATOM 3494 C CA . GLU A 1 441 ? -28.865 21.300 40.037 1.00 80.06 441 GLU A CA 1
ATOM 3495 C C . GLU A 1 441 ? -30.168 22.108 40.123 1.00 80.06 441 GLU A C 1
ATOM 3497 O O . GLU A 1 441 ? -30.179 23.231 40.639 1.00 80.06 441 GLU A O 1
ATOM 3502 N N . ALA A 1 442 ? -31.287 21.514 39.693 1.00 85.00 442 ALA A N 1
ATOM 3503 C CA . ALA A 1 442 ? -32.607 22.125 39.815 1.00 85.00 442 ALA A CA 1
ATOM 3504 C C . ALA A 1 442 ? -32.988 22.353 41.287 1.00 85.00 442 ALA A C 1
ATOM 3506 O O . ALA A 1 442 ? -33.427 23.442 41.656 1.00 85.00 442 ALA A O 1
ATOM 3507 N N . LYS A 1 443 ? -32.757 21.359 42.156 1.00 84.50 443 LYS A N 1
ATOM 3508 C CA . LYS A 1 443 ? -33.022 21.487 43.598 1.00 84.50 443 LYS A CA 1
ATOM 3509 C C . LYS A 1 443 ? -32.136 22.530 44.267 1.00 84.50 443 LYS A C 1
ATOM 3511 O O . LYS A 1 443 ? -32.623 23.264 45.123 1.00 84.50 443 LYS A O 1
ATOM 3516 N N . GLN A 1 444 ? -30.876 22.634 43.861 1.00 76.19 444 GLN A N 1
ATOM 3517 C CA . GLN A 1 444 ? -29.966 23.658 44.364 1.00 76.19 444 GLN A CA 1
ATOM 3518 C C . GLN A 1 444 ? -30.435 25.066 43.968 1.00 76.19 444 GLN A C 1
ATOM 3520 O O . GLN A 1 444 ? -30.453 25.963 44.806 1.00 76.19 444 GLN A O 1
ATOM 3525 N N . SER A 1 445 ? -30.918 25.233 42.735 1.00 74.88 445 SER A N 1
ATOM 3526 C CA . SER A 1 445 ? -31.498 26.496 42.264 1.00 74.88 445 SER A CA 1
ATOM 3527 C C . SER A 1 445 ? -32.784 26.867 43.019 1.00 74.88 445 SER A C 1
ATOM 3529 O O . SER A 1 445 ? -32.957 28.020 43.414 1.00 74.88 445 SER A O 1
ATOM 3531 N N . GLU A 1 446 ? -33.666 25.895 43.294 1.00 84.38 446 GLU A N 1
ATOM 3532 C CA . GLU A 1 446 ? -34.851 26.102 44.145 1.00 84.38 446 GLU A CA 1
ATOM 3533 C C . GLU A 1 446 ? -34.456 26.553 45.565 1.00 84.38 446 GLU A C 1
ATOM 3535 O O . GLU A 1 446 ? -35.069 27.468 46.120 1.00 84.38 446 GLU A O 1
ATOM 3540 N N . ILE A 1 447 ? -33.426 25.935 46.160 1.00 75.31 447 ILE A N 1
ATOM 3541 C CA . ILE A 1 447 ? -32.911 26.316 47.487 1.00 75.31 447 ILE A CA 1
ATOM 3542 C C . ILE A 1 447 ? -32.448 27.774 47.479 1.00 75.31 447 ILE A C 1
ATOM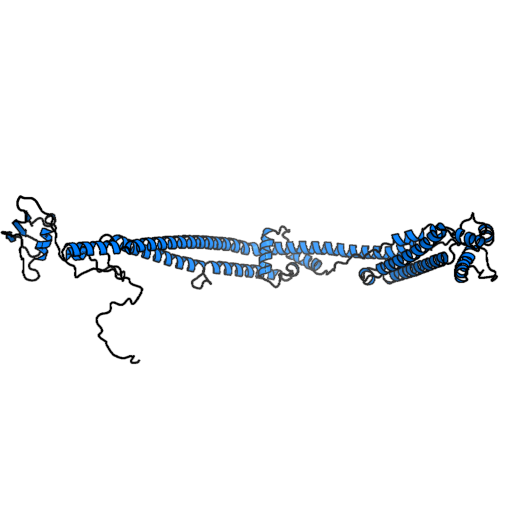 3544 O O . ILE A 1 447 ? -32.863 28.538 48.349 1.00 75.31 447 ILE A O 1
ATOM 3548 N N . GLU A 1 448 ? -31.648 28.175 46.491 1.00 69.06 448 GLU A N 1
ATOM 3549 C CA . GLU A 1 448 ? -31.142 29.546 46.369 1.00 69.06 448 GLU A CA 1
ATOM 3550 C C . GLU A 1 448 ? -32.271 30.574 46.206 1.00 69.06 448 GLU A C 1
ATOM 3552 O O . GLU A 1 448 ? -32.234 31.651 46.809 1.00 69.06 448 GLU A O 1
ATOM 3557 N N . GLU A 1 449 ? -33.310 30.252 45.431 1.00 77.88 449 GLU A N 1
ATOM 3558 C CA . GLU A 1 449 ? -34.478 31.122 45.273 1.00 77.88 449 GLU A CA 1
ATOM 3559 C C . GLU A 1 449 ? -35.238 31.303 46.597 1.00 77.88 449 GLU A C 1
ATOM 3561 O O . GLU A 1 449 ? -35.618 32.420 46.965 1.00 77.88 449 GLU A O 1
ATOM 3566 N N . HIS A 1 450 ? -35.451 30.215 47.341 1.00 72.69 450 HIS A N 1
ATOM 3567 C CA . HIS A 1 450 ? -36.123 30.267 48.637 1.00 72.69 450 HIS A CA 1
ATOM 3568 C C . HIS A 1 450 ? -35.281 30.974 49.708 1.00 72.69 450 HIS A C 1
ATOM 3570 O O . HIS A 1 450 ? -35.835 31.729 50.510 1.00 72.69 450 HIS A O 1
ATOM 3576 N N . GLU A 1 451 ? -33.957 30.803 49.700 1.00 65.75 451 GLU A N 1
ATOM 3577 C CA . GLU A 1 451 ? -33.044 31.525 50.594 1.00 65.75 451 GLU A CA 1
ATOM 3578 C C . GLU A 1 451 ? -33.116 33.044 50.359 1.00 65.75 451 GLU A C 1
ATOM 3580 O O . GLU A 1 451 ? -33.214 33.805 51.327 1.00 65.75 451 GLU A O 1
ATOM 3585 N N . ARG A 1 452 ? -33.204 33.497 49.096 1.00 66.56 452 ARG A N 1
ATOM 3586 C CA . ARG A 1 452 ? -33.398 34.923 48.760 1.00 66.56 452 ARG A CA 1
ATOM 3587 C C . ARG A 1 452 ? -34.683 35.507 49.356 1.00 66.56 452 ARG A C 1
ATOM 3589 O O . ARG A 1 452 ? -34.664 36.646 49.828 1.00 66.56 452 ARG A O 1
ATOM 3596 N N . LYS A 1 453 ? -35.783 34.740 49.369 1.00 66.44 453 LYS A N 1
ATOM 3597 C CA . LYS A 1 453 ? -37.080 35.173 49.931 1.00 66.44 453 LYS A CA 1
ATOM 3598 C C . LYS A 1 453 ? -36.990 35.443 51.439 1.00 66.44 453 LYS A C 1
ATOM 3600 O O . LYS A 1 453 ? -37.537 36.438 51.902 1.00 66.44 453 LYS A O 1
ATOM 3605 N N . ILE A 1 454 ? -36.237 34.628 52.183 1.00 62.16 454 ILE A N 1
ATOM 3606 C CA . ILE A 1 454 ? -36.056 34.789 53.639 1.00 62.16 454 ILE A CA 1
ATOM 3607 C C . ILE A 1 454 ? -35.169 35.992 53.985 1.00 62.16 454 ILE A C 1
ATOM 3609 O O . ILE A 1 454 ? -35.408 36.677 54.978 1.00 62.16 454 ILE A O 1
ATOM 3613 N N . THR A 1 455 ? -34.153 36.296 53.175 1.00 55.88 455 THR A N 1
ATOM 3614 C CA . THR A 1 455 ? -33.222 37.407 53.451 1.00 55.88 455 THR A CA 1
ATOM 3615 C C . THR A 1 455 ? -33.829 38.816 53.343 1.00 55.88 455 THR A C 1
ATOM 3617 O O . THR A 1 455 ? -33.181 39.787 53.735 1.00 55.88 455 THR A O 1
ATOM 3620 N N . SER A 1 456 ? -35.083 38.967 52.900 1.00 56.84 456 SER A N 1
ATOM 3621 C CA . SER A 1 456 ? -35.801 40.254 52.885 1.00 56.84 456 SER A CA 1
ATOM 3622 C C . SER A 1 456 ? -36.431 40.590 54.252 1.00 56.84 456 SER A C 1
ATOM 3624 O O . SER A 1 456 ? -37.635 40.781 54.379 1.00 56.84 456 SER A O 1
ATOM 3626 N N . ILE A 1 457 ? -35.620 40.664 55.314 1.00 60.00 457 ILE A N 1
ATOM 3627 C CA . ILE A 1 457 ? -36.066 40.979 56.696 1.00 60.00 457 ILE A CA 1
ATOM 3628 C C . ILE A 1 457 ? -36.203 42.507 56.910 1.00 60.00 457 ILE A C 1
ATOM 3630 O O . ILE A 1 457 ? -36.779 42.985 57.888 1.00 60.00 457 ILE A O 1
ATOM 3634 N N . LYS A 1 458 ? -35.679 43.300 55.969 1.00 57.91 458 LYS A N 1
ATOM 3635 C CA . LYS A 1 458 ? -35.629 44.769 56.021 1.00 57.91 458 LYS A CA 1
ATOM 3636 C C . LYS A 1 458 ? -37.016 45.440 56.092 1.00 57.91 458 LYS A C 1
ATOM 3638 O O . LYS A 1 458 ? -37.195 46.266 56.984 1.00 57.91 458 LYS A O 1
ATOM 3643 N N . PRO A 1 459 ? -38.025 45.044 55.285 1.00 60.28 459 PRO A N 1
ATOM 3644 C CA . PRO A 1 459 ? -39.367 45.632 55.359 1.00 60.28 459 PRO A CA 1
ATOM 3645 C C . PRO A 1 459 ? -40.038 45.424 56.726 1.00 60.28 459 PRO A C 1
ATOM 3647 O O . PRO A 1 459 ? -40.708 46.318 57.239 1.00 60.28 459 PRO A O 1
ATOM 3650 N N . THR A 1 460 ? -39.824 44.260 57.347 1.00 63.81 460 THR A N 1
ATOM 3651 C CA . THR A 1 460 ? -40.389 43.919 58.661 1.00 63.81 460 THR A CA 1
ATOM 3652 C C . THR A 1 460 ? -39.752 44.738 59.782 1.00 63.81 460 THR A C 1
ATOM 3654 O O . THR A 1 460 ? -40.452 45.237 60.662 1.00 63.81 460 THR A O 1
ATOM 3657 N N . ILE A 1 461 ? -38.430 44.931 59.738 1.00 65.62 461 ILE A N 1
ATOM 3658 C CA . ILE A 1 461 ? -37.707 45.782 60.694 1.00 65.62 461 ILE A CA 1
ATOM 3659 C C . ILE A 1 461 ? -38.171 47.238 60.580 1.00 65.62 461 ILE A C 1
ATOM 3661 O O . ILE A 1 461 ? -38.440 47.883 61.595 1.00 65.62 461 ILE A O 1
ATOM 3665 N N . ASP A 1 462 ? -38.333 47.738 59.354 1.00 65.88 462 ASP A N 1
ATOM 3666 C CA . ASP A 1 462 ? -38.800 49.101 59.106 1.00 65.88 462 ASP A CA 1
ATOM 3667 C C . ASP A 1 462 ? -40.232 49.312 59.628 1.00 65.88 462 ASP A C 1
ATOM 3669 O O . ASP A 1 462 ? -40.526 50.343 60.239 1.00 65.88 462 ASP A O 1
ATOM 3673 N N . ALA A 1 463 ? -41.112 48.315 59.476 1.00 69.69 463 ALA A N 1
ATOM 3674 C CA . ALA A 1 463 ? -42.466 48.347 60.026 1.00 69.69 463 ALA A CA 1
ATOM 3675 C C . ALA A 1 463 ? -42.480 48.377 61.566 1.00 69.69 463 ALA A C 1
ATOM 3677 O O . ALA A 1 463 ? -43.201 49.187 62.155 1.00 69.69 463 ALA A O 1
ATOM 3678 N N . ILE A 1 464 ? -41.655 47.555 62.226 1.00 71.19 464 ILE A N 1
ATOM 3679 C CA . ILE A 1 464 ? -41.531 47.528 63.694 1.00 71.19 464 ILE A CA 1
ATOM 3680 C C . ILE A 1 464 ? -41.001 48.868 64.215 1.00 71.19 464 ILE A C 1
ATOM 3682 O O . ILE A 1 464 ? -41.576 49.442 65.138 1.00 71.19 464 ILE A O 1
ATOM 3686 N N . ASN A 1 465 ? -39.952 49.410 63.596 1.00 75.81 465 ASN A N 1
ATOM 3687 C CA . ASN A 1 465 ? -39.382 50.699 63.986 1.00 75.81 465 ASN A CA 1
ATOM 3688 C C . ASN A 1 465 ? -40.375 51.851 63.785 1.00 75.81 465 ASN A C 1
ATOM 3690 O O . ASN A 1 465 ? -40.464 52.748 64.626 1.00 75.81 465 ASN A O 1
ATOM 3694 N N . LYS A 1 466 ? -41.171 51.813 62.710 1.00 76.38 466 LYS A N 1
ATOM 3695 C CA . LYS A 1 466 ? -42.246 52.785 62.473 1.00 76.38 466 LYS A CA 1
ATOM 3696 C C . LYS A 1 466 ? -43.323 52.707 63.558 1.00 76.38 466 LYS A C 1
ATOM 3698 O O . LYS A 1 466 ? -43.759 53.747 64.052 1.00 76.38 466 LYS A O 1
ATOM 3703 N N . LEU A 1 467 ? -43.708 51.494 63.960 1.00 77.62 467 LEU A N 1
ATOM 3704 C CA . LEU A 1 467 ? -44.674 51.260 65.031 1.00 77.62 467 LEU A CA 1
ATOM 3705 C C . LEU A 1 467 ? -44.142 51.765 66.383 1.00 77.62 467 LEU A C 1
ATOM 3707 O O . LEU A 1 467 ? -44.804 52.562 67.041 1.00 77.62 467 LEU A O 1
ATOM 3711 N N . LEU A 1 468 ? -42.923 51.384 66.769 1.00 77.50 468 LEU A N 1
ATOM 3712 C CA . LEU A 1 468 ? -42.285 51.818 68.020 1.00 77.50 468 LEU A CA 1
ATOM 3713 C C . LEU A 1 468 ? -42.199 53.344 68.120 1.00 77.50 468 LEU A C 1
ATOM 3715 O O . LEU A 1 468 ? -42.556 53.926 69.146 1.00 77.50 468 LEU A O 1
ATOM 3719 N N . LYS A 1 469 ? -41.826 53.998 67.015 1.00 75.00 469 LYS A N 1
ATOM 3720 C CA . LYS A 1 469 ? -41.778 55.458 66.924 1.00 75.00 469 LYS A CA 1
ATOM 3721 C C . LYS A 1 469 ? -43.162 56.092 67.090 1.00 75.00 469 LYS A C 1
ATOM 3723 O O . LYS A 1 469 ? -43.272 57.123 67.747 1.00 75.00 469 LYS A O 1
ATOM 3728 N N . SER A 1 470 ? -44.217 55.467 66.556 1.00 71.69 470 SER A N 1
ATOM 3729 C CA . SER A 1 470 ? -45.600 55.942 66.726 1.00 71.69 470 SER A CA 1
ATOM 3730 C C . SER A 1 470 ? -46.112 55.847 68.171 1.00 71.69 470 SER A C 1
ATOM 3732 O O . SER A 1 470 ? -46.948 56.652 68.567 1.00 71.69 470 SER A O 1
ATOM 3734 N N . PHE A 1 471 ? -45.551 54.941 68.982 1.00 74.75 471 PHE A N 1
ATOM 3735 C CA . PHE A 1 471 ? -45.846 54.801 70.414 1.00 74.75 471 PHE A CA 1
ATOM 3736 C C . PHE A 1 471 ? -44.887 55.593 71.327 1.00 74.75 471 PHE A C 1
ATOM 3738 O O . PHE A 1 471 ? -44.907 55.413 72.542 1.00 74.75 471 PHE A O 1
ATOM 3745 N N . GLY A 1 472 ? -44.048 56.477 70.770 1.00 62.16 472 GLY A N 1
ATOM 3746 C CA . GLY A 1 472 ? -43.168 57.364 71.542 1.00 62.16 472 GLY A CA 1
ATOM 3747 C C . GLY A 1 472 ? -41.825 56.755 71.964 1.00 62.16 472 GLY A C 1
ATOM 3748 O O . GLY A 1 472 ? -41.044 57.416 72.649 1.00 62.16 472 GLY A O 1
ATOM 3749 N N . PHE A 1 473 ? -41.501 55.533 71.529 1.00 71.31 473 PHE A N 1
ATOM 3750 C CA . PHE A 1 473 ? -40.189 54.927 71.765 1.00 71.31 473 PHE A CA 1
ATOM 3751 C C . PHE A 1 473 ? -39.180 55.436 70.728 1.00 71.31 473 PHE A C 1
ATOM 3753 O O . PHE A 1 473 ? -39.022 54.858 69.657 1.00 71.31 473 PHE A O 1
ATOM 3760 N N . VAL A 1 474 ? -38.498 56.542 71.038 1.00 72.25 474 VAL A N 1
ATOM 3761 C CA . VAL A 1 474 ? -37.484 57.161 70.153 1.00 72.25 474 VAL A CA 1
ATOM 3762 C C . VAL A 1 474 ? -36.041 56.737 70.456 1.00 72.25 474 VAL A C 1
ATOM 3764 O O . VAL A 1 474 ? -35.165 56.934 69.622 1.00 72.25 474 VAL A O 1
ATOM 3767 N N . ASN A 1 475 ? -35.799 56.111 71.612 1.00 63.41 475 ASN A N 1
ATOM 3768 C CA . ASN A 1 475 ? -34.463 55.693 72.064 1.00 63.41 475 ASN A CA 1
ATOM 3769 C C . ASN A 1 475 ? -34.151 54.211 71.775 1.00 63.41 475 ASN A C 1
ATOM 3771 O O . ASN A 1 475 ? -33.129 53.701 72.227 1.00 63.41 475 ASN A O 1
ATOM 3775 N N . PHE A 1 476 ? -35.031 53.504 71.060 1.00 66.50 476 PHE A N 1
ATOM 3776 C CA . PHE A 1 476 ? -34.884 52.082 70.750 1.00 66.50 476 PHE A CA 1
ATOM 3777 C C . PHE A 1 476 ? -35.263 51.813 69.290 1.00 66.50 476 PHE A C 1
ATOM 3779 O O . PHE A 1 476 ? -36.340 52.201 68.844 1.00 66.50 476 PHE A O 1
ATOM 3786 N N . LEU A 1 477 ? -34.373 51.142 68.559 1.00 68.44 477 LEU A N 1
ATOM 3787 C CA . LEU A 1 477 ? -34.544 50.751 67.160 1.00 68.44 477 LEU A CA 1
ATOM 3788 C C . LEU A 1 477 ? -33.996 49.334 66.969 1.00 68.44 477 LEU A C 1
ATOM 3790 O O . LEU A 1 477 ? -32.950 48.980 67.513 1.00 68.44 477 LEU A O 1
ATOM 3794 N N . VAL A 1 478 ? -34.693 48.533 66.173 1.00 70.94 478 VAL A N 1
ATOM 3795 C CA . VAL A 1 478 ? -34.269 47.193 65.763 1.00 70.94 478 VAL A CA 1
ATOM 3796 C C . VAL A 1 478 ? -33.465 47.307 64.463 1.00 70.94 478 VAL A C 1
ATOM 3798 O O . VAL A 1 478 ? -33.873 48.027 63.555 1.00 70.94 478 VAL A O 1
ATOM 3801 N N . PHE A 1 479 ? -32.340 46.594 64.348 1.00 55.84 479 PHE A N 1
ATOM 3802 C CA . PHE A 1 479 ? -31.503 46.556 63.138 1.00 55.84 479 PHE A CA 1
ATOM 3803 C C . PHE A 1 479 ? -31.250 45.111 62.673 1.00 55.84 479 PHE A C 1
ATOM 3805 O O . PHE A 1 479 ? -31.194 44.208 63.513 1.00 55.84 479 PHE A O 1
ATOM 3812 N N . PRO A 1 480 ? -31.068 44.863 61.358 1.00 53.66 480 PRO A N 1
ATOM 3813 C CA . PRO A 1 480 ? -30.725 43.535 60.863 1.00 53.66 480 PRO A CA 1
ATOM 3814 C C . PRO A 1 480 ? -29.300 43.156 61.283 1.00 53.66 480 PRO A C 1
ATOM 3816 O O . PRO A 1 480 ? -28.373 43.952 61.142 1.00 53.66 480 PRO A O 1
ATOM 3819 N N . ARG A 1 481 ? -29.103 41.920 61.755 1.00 44.91 481 ARG A N 1
ATOM 3820 C CA . ARG A 1 481 ? -27.768 41.335 61.953 1.00 44.91 481 ARG A CA 1
ATOM 3821 C C . ARG A 1 481 ? -27.374 40.565 60.695 1.00 44.91 481 ARG A C 1
ATOM 3823 O O . ARG A 1 481 ? -27.990 39.549 60.391 1.00 44.91 481 ARG A O 1
ATOM 3830 N N . PHE A 1 482 ? -26.342 41.015 59.988 1.00 42.16 482 PHE A N 1
ATOM 3831 C CA . PHE A 1 482 ? -25.765 40.273 58.865 1.00 42.16 482 PHE A CA 1
ATOM 3832 C C . PHE A 1 482 ? -24.637 39.366 59.371 1.00 42.16 482 PHE A C 1
ATOM 3834 O O . PHE A 1 482 ? -23.640 39.847 59.909 1.00 42.16 482 PHE A O 1
ATOM 3841 N N . HIS A 1 483 ? -24.778 38.049 59.211 1.00 33.94 483 HIS A N 1
ATOM 3842 C CA . HIS A 1 483 ? -23.668 37.121 59.425 1.00 33.94 483 HIS A CA 1
ATOM 3843 C C . HIS A 1 483 ? -22.799 37.083 58.164 1.00 33.94 483 HIS A C 1
ATOM 3845 O O . HIS A 1 483 ? -23.150 36.426 57.190 1.00 33.94 483 HIS A O 1
ATOM 3851 N N . GLY A 1 484 ? -21.664 37.789 58.203 1.00 35.59 484 GLY A N 1
ATOM 3852 C CA . GLY A 1 484 ? -20.615 37.689 57.183 1.00 35.59 484 GLY A CA 1
ATOM 3853 C C . GLY A 1 484 ? -20.206 39.008 56.530 1.00 35.59 484 GLY A C 1
ATOM 3854 O O . GLY A 1 484 ? -20.354 39.152 55.327 1.00 35.59 484 GLY A O 1
ATOM 3855 N N . GLN A 1 485 ? -19.688 39.952 57.316 1.00 25.84 485 GLN A N 1
ATOM 3856 C CA . GLN A 1 485 ? -18.541 40.814 56.988 1.00 25.84 485 GLN A CA 1
ATOM 3857 C C . GLN A 1 485 ? -18.326 41.753 58.177 1.00 25.84 485 GLN A C 1
ATOM 3859 O O . GLN A 1 485 ? -19.175 42.586 58.484 1.00 25.84 485 GLN A O 1
ATOM 3864 N N . VAL A 1 486 ? -17.185 41.624 58.855 1.00 30.88 486 VAL A N 1
ATOM 3865 C CA . VAL A 1 486 ? -16.652 42.739 59.639 1.00 30.88 486 VAL A CA 1
ATOM 3866 C C . VAL A 1 486 ? -16.279 43.807 58.614 1.00 30.88 486 VAL A C 1
ATOM 3868 O O . VAL A 1 486 ? -15.265 43.689 57.933 1.00 30.88 486 VAL A O 1
ATOM 3871 N N . LYS A 1 487 ? -17.131 44.817 58.459 1.00 28.92 487 LYS A N 1
ATOM 3872 C CA . LYS A 1 487 ? -16.661 46.158 58.137 1.00 28.92 487 LYS A CA 1
ATOM 3873 C C . LYS A 1 487 ? -16.772 46.954 59.422 1.00 28.92 487 LYS A C 1
ATOM 3875 O O . LYS A 1 487 ? -17.870 47.214 59.909 1.00 28.92 487 LYS A O 1
ATOM 3880 N N . GLU A 1 488 ? -15.613 47.240 59.999 1.00 33.38 488 GLU A N 1
ATOM 3881 C CA . GLU A 1 488 ? -15.451 48.362 60.908 1.00 33.38 488 GLU A CA 1
ATOM 3882 C C . GLU A 1 488 ? -15.937 49.612 60.176 1.00 33.38 488 GLU A C 1
ATOM 3884 O O . GLU A 1 488 ? -15.254 50.107 59.290 1.00 33.38 488 GLU A O 1
ATOM 3889 N N . ASP A 1 489 ? -17.112 50.109 60.542 1.00 27.77 489 ASP A N 1
ATOM 3890 C CA . ASP A 1 489 ? -17.404 51.527 60.422 1.00 27.77 489 ASP A CA 1
ATOM 3891 C C . ASP A 1 489 ? -17.723 52.030 61.827 1.00 27.77 489 ASP A C 1
ATOM 3893 O O . ASP A 1 489 ? -18.684 51.634 62.490 1.00 27.77 489 ASP A O 1
ATOM 3897 N N . PHE A 1 490 ? -16.787 52.844 62.297 1.00 27.34 490 PHE A N 1
ATOM 3898 C CA . PHE A 1 490 ? -16.733 53.514 63.579 1.00 27.34 490 PHE A CA 1
ATOM 3899 C C . PHE A 1 490 ? -18.065 54.180 63.947 1.00 27.34 490 PHE A C 1
ATOM 3901 O O . PHE A 1 490 ? -18.553 55.055 63.237 1.00 27.34 490 PHE A O 1
ATOM 3908 N N . CYS A 1 491 ? -18.562 53.899 65.152 1.00 27.34 491 CYS A N 1
ATOM 3909 C CA . CYS A 1 491 ? -19.248 54.919 65.938 1.00 27.34 491 CYS A CA 1
ATOM 3910 C C . CYS A 1 491 ? -18.323 55.285 67.102 1.00 27.34 491 CYS A C 1
ATOM 3912 O O . CYS A 1 491 ? -18.190 54.550 68.081 1.00 27.34 491 CYS A O 1
ATOM 3914 N N . SER A 1 492 ? -17.600 56.394 66.944 1.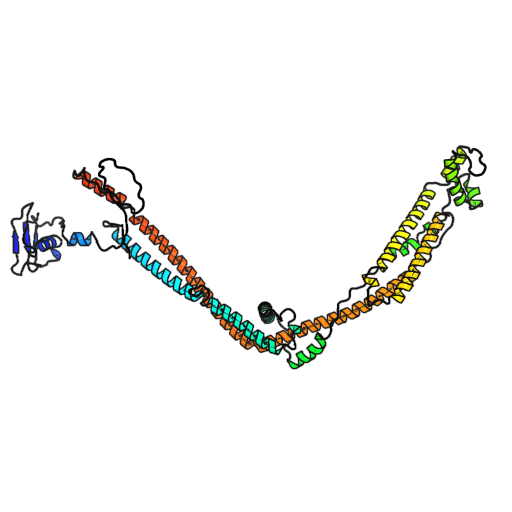00 34.44 492 SER A N 1
ATOM 3915 C CA . SER A 1 492 ? -16.745 56.964 67.977 1.00 34.44 492 SER A CA 1
ATOM 3916 C C . SER A 1 492 ? -17.599 57.498 69.131 1.00 34.44 492 SER A C 1
ATOM 3918 O O . SER A 1 492 ? -18.186 58.567 69.003 1.00 34.44 492 SER A O 1
ATOM 3920 N N . CYS A 1 493 ? -17.678 56.765 70.241 1.00 30.73 493 CYS A N 1
ATOM 3921 C CA . CYS A 1 493 ? -17.728 57.312 71.606 1.00 30.73 493 CYS A CA 1
ATOM 3922 C C . CYS A 1 493 ? -17.917 56.175 72.615 1.00 30.73 493 CYS A C 1
ATOM 3924 O O . CYS A 1 493 ? -19.039 55.855 72.988 1.00 30.73 493 CYS A O 1
ATOM 3926 N N . CYS A 1 494 ? -16.811 55.540 73.010 1.00 28.53 494 CYS A N 1
ATOM 3927 C CA . CYS A 1 494 ? -16.486 55.161 74.394 1.00 28.53 494 CYS A CA 1
ATOM 3928 C C . CYS A 1 494 ? -15.322 54.166 74.381 1.00 28.53 494 CYS A C 1
ATOM 3930 O O . CYS A 1 494 ? -15.491 52.959 74.235 1.00 28.53 494 CYS A O 1
ATOM 3932 N N . SER A 1 495 ? -14.116 54.706 74.534 1.00 26.75 495 SER A N 1
ATOM 3933 C CA . SER A 1 495 ? -12.895 53.952 74.790 1.00 26.75 495 SER A CA 1
ATOM 3934 C C . SER A 1 495 ? -12.942 53.316 76.179 1.00 26.75 495 SER A C 1
ATOM 3936 O O . SER A 1 495 ? -13.015 54.039 77.168 1.00 26.75 495 SER A O 1
ATOM 3938 N N . LEU A 1 496 ? -12.772 51.998 76.274 1.00 28.50 496 LEU A N 1
ATOM 3939 C CA . LEU A 1 496 ? -12.153 51.378 77.447 1.00 28.50 496 LEU A CA 1
ATOM 3940 C C . LEU A 1 496 ? -11.387 50.120 77.027 1.00 28.50 496 LEU A C 1
ATOM 3942 O O . LEU A 1 496 ? -11.947 49.108 76.618 1.00 28.50 496 LEU A O 1
ATOM 3946 N N . LYS A 1 497 ? -10.061 50.268 77.086 1.00 28.62 497 LYS A N 1
ATOM 3947 C CA . LYS A 1 497 ? -9.027 49.266 76.834 1.00 28.62 497 LYS A CA 1
ATOM 3948 C C . LYS A 1 497 ? -9.178 48.085 77.797 1.00 28.62 497 LYS A C 1
ATOM 3950 O O . LYS A 1 497 ? -9.214 48.305 79.004 1.00 28.62 497 LYS A O 1
ATOM 3955 N N . PHE A 1 498 ? -9.100 46.860 77.281 1.00 25.89 498 PHE A N 1
ATOM 3956 C CA . PHE A 1 498 ? -8.585 45.724 78.045 1.00 25.89 498 PHE A CA 1
ATOM 3957 C C . PHE A 1 498 ? -7.224 45.307 77.481 1.00 25.89 498 PHE A C 1
ATOM 3959 O O . PHE A 1 498 ? -7.070 45.025 76.296 1.00 25.89 498 PHE A O 1
ATOM 3966 N N . PHE A 1 499 ? -6.236 45.351 78.371 1.00 27.39 499 PHE A N 1
ATOM 3967 C CA . PHE A 1 499 ? -4.901 44.776 78.254 1.00 27.39 499 PHE A CA 1
ATOM 3968 C C . PHE A 1 499 ? -4.969 43.238 78.275 1.00 27.39 499 PHE A C 1
ATOM 3970 O O . PHE A 1 499 ? -5.775 42.685 79.017 1.00 27.39 499 PHE A O 1
ATOM 3977 N N . GLY A 1 500 ? -4.010 42.580 77.612 1.00 27.16 500 GLY A N 1
ATOM 3978 C CA . GLY A 1 500 ? -3.325 41.431 78.224 1.00 27.16 500 GLY A CA 1
ATOM 3979 C C . GLY A 1 500 ? -3.390 40.070 77.519 1.00 27.16 500 GLY A C 1
ATOM 3980 O O . GLY A 1 500 ? -4.332 39.318 77.710 1.00 27.16 500 GLY A O 1
ATOM 3981 N N . ALA A 1 501 ? -2.280 39.748 76.846 1.00 28.78 501 ALA A N 1
ATOM 3982 C CA . ALA A 1 501 ? -1.504 38.500 76.959 1.00 28.78 501 ALA A CA 1
ATOM 3983 C C . ALA A 1 501 ? -2.064 37.139 76.453 1.00 28.78 501 ALA A C 1
ATOM 3985 O O . ALA A 1 501 ? -2.911 36.491 77.055 1.00 28.78 501 ALA A O 1
ATOM 3986 N N . THR A 1 502 ? -1.416 36.671 75.379 1.00 31.16 502 THR A N 1
ATOM 3987 C CA . THR A 1 502 ? -1.018 35.289 75.000 1.00 31.16 502 THR A CA 1
ATOM 3988 C C . THR A 1 502 ? -0.415 34.435 76.147 1.00 31.16 502 THR A C 1
ATOM 3990 O O . THR A 1 502 ? -0.029 35.022 77.154 1.00 31.16 502 THR A O 1
ATOM 3993 N N . PRO A 1 503 ? -0.004 33.157 75.937 1.00 38.38 503 PRO A N 1
ATOM 3994 C CA . PRO A 1 503 ? -0.625 32.011 75.246 1.00 38.38 503 PRO A CA 1
ATOM 3995 C C . PRO A 1 503 ? -0.510 30.669 76.045 1.00 38.38 503 PRO A C 1
ATOM 3997 O O . PRO A 1 503 ? 0.244 30.562 77.003 1.00 38.38 503 PRO A O 1
ATOM 4000 N N . TRP A 1 504 ? -1.238 29.641 75.583 1.00 28.33 504 TRP A N 1
ATOM 4001 C CA . TRP A 1 504 ? -0.926 28.191 75.555 1.00 28.33 504 TRP A CA 1
ATOM 4002 C C . TRP A 1 504 ? -0.061 27.531 76.661 1.00 28.33 504 TRP A C 1
ATOM 4004 O O . TRP A 1 504 ? 1.138 27.774 76.773 1.00 28.33 504 TRP A O 1
ATOM 4014 N N . VAL A 1 505 ? -0.650 26.533 77.339 1.00 28.53 505 VAL A N 1
ATOM 4015 C CA . VAL A 1 505 ? 0.043 25.473 78.098 1.00 28.53 505 VAL A CA 1
ATOM 4016 C C . VAL A 1 505 ? -0.164 24.120 77.399 1.00 28.53 505 VAL A C 1
ATOM 4018 O O . VAL A 1 505 ? -1.249 23.830 76.902 1.00 28.53 505 VAL A O 1
ATOM 4021 N N . LYS A 1 506 ? 0.936 23.361 77.367 1.00 32.09 506 LYS A N 1
ATOM 4022 C CA . LYS A 1 506 ? 1.169 21.977 76.921 1.00 32.09 506 LYS A CA 1
ATOM 4023 C C . LYS A 1 506 ? 0.171 20.949 77.481 1.00 32.09 506 LYS A C 1
ATOM 4025 O O . LYS A 1 506 ? -0.190 21.054 78.647 1.00 32.09 506 LYS A O 1
ATOM 4030 N N . GLU A 1 507 ? -0.141 19.914 76.703 1.00 34.41 507 GLU A N 1
ATOM 4031 C CA . GLU A 1 507 ? 0.575 18.618 76.672 1.00 34.41 507 GLU A CA 1
ATOM 4032 C C . GLU A 1 507 ? 0.436 17.963 75.296 1.00 34.41 507 GLU A C 1
ATOM 4034 O O . GLU A 1 507 ? -0.638 18.136 74.674 1.00 34.41 507 GLU A O 1
#

Radius of gyration: 61.72 Å; chains: 1; bounding box: 123×88×158 Å

Foldseek 3Di:
DWAKKWDDPDQLHYNVIDMDGPDDPDDDDDDDPSNCPVVVLVCQQCVVVPVRMDTHDDVRDDDDDDGDDPVVCCVFFPPPLPPPAFRDGPPLPVLSVVLVVLVVVLVVLVVVLQVLCCQQQNPVSPDHLVVVLVVLVVVLLVVLVVLCVVVVLVCLLVPPNVPPSVVVSVVLVVLLPPQPFDADDPVVLSVLSVVLVVDDFDQADAQDDFDPVLLQVLLPDVLLADQQWFDCPFPCNVVCVVVVCRLVLVVQLVVCVVLVQQRPPPRHHDDPNVVVRSDRRCDPVSVVSLVVLVVSLVSLVVSLVVNLVSCVDCSNQVQPLFPNVQLVVLSVVLNVLSVQQSVQSVVCSSRVRDRGHGDRCVVSSVSNVVRSVSSSVVSVVSVVVVVVSVVSSNSSSSNVSVNSCVVCVVSVVVSVVVSVVSVVVSVVSVVVSVVSVVVSVVSVVVSVVSVVVSVPCPVVQVVVQVVCVVVVNPPDGDDRDDDDDPDDDDPDDDDDDDDDDDDDDDD

Sequence (507 aa):
MIEAIHLANEGAYNAKGTRLHGLKALNFVFGPNGSGKTTVSRVIDGVESYPDCQVTWAGGNPLETRVYNRDFVKKHFDAESNIKGIYTFGENIEVAAKIKSLKANADEIRTKLVELKNTLSGEDANGGKQKERDDLKSQFVEDVWMAKKNLDDLSDAFSGLNHSKEKFRTQYLAETKNNKAELRDLGTLRKDAVTVFARTLIEAVALPQPDSSAIVSLETCEILTKKIIGKEDVDIAALIEKLGNSDWVQQGRKYFFDLNDQCPFCQQKTDTAFRQSLEDYFDESYVTDLTAIEQLLDDYETKGKALLKGFGVSAITDSTFLDRDAFDKDITMLRLALETNIDHIRDKKKEPSAPVTLKDTKPLLAAVETHIDNANKKVNANNDILHDLATRKKELSAQIWRRLLEDTKTIFDKYKTKIEHLDKAIDQLTAKIEQRTRDLEAKQSEIEEHERKITSIKPTIDAINKLLKSFGFVNFLVFPRFHGQVKEDFCSCCSLKFFGATPWVKE

pLDDT: mean 83.12, std 16.35, range [25.84, 97.88]